Protein AF-0000000077324891 (afdb_homodimer)

Radius of gyration: 35.8 Å; Cα contacts (8 Å, |Δi|>4): 394; chains: 2; bounding box: 92×94×86 Å

Sequence (446 aa):
MALSHGCVKYSEVWDPIAAMRWISHMEDVFKDMKCADEDKVAYGISMLRSEALIWWGTVKDTSGPEITTKMTWSRFKELFKDEFYPISVELELVEQYRTLKQEENERVLEYAIRFEKLWWFFWHYLTCGKRMIYLFVTGLTPEIKDFMSTSDMTTFDNTVEAAKLIEKENNRRLKQKNDGKKKRRRRKCTNCWKRHAGECRYGTNECYSCGKPGHFARECRSDMALSHGCVKYSEVWDPIAAMRWISHMEDVFKDMKCADEDKVAYGISMLRSEALIWWGTVKDTSGPEITTKMTWSRFKELFKDEFYPISVELELVEQYRTLKQEENERVLEYAIRFEKLWWFFWHYLTCGKRMIYLFVTGLTPEIKDFMSTSDMTTFDNTVEAAKLIEKENNRRLKQKNDGKKKRRRRKCTNCWKRHAGECRYGTNECYSCGKPGHFARECRSD

pLDDT: mean 86.85, std 10.6, range [40.41, 97.94]

Secondary structure (DSSP, 8-state):
-TGGGT---B--TT-HHHHHHHHHHHHHHHHHHT--HHHHHHHHHHTB-THHHHHHHHHHHHH-HHHHHT--HHHHHHHHHHHHS-HHHHHHHHHHHHT----TT--HHHHHHHHHHHHHIIIIIS-HHHHHHHHHHHTS-HHHHTT--GGG-SSHHHHHHHHHHHHHHHHHHHHHHHHHHHHHHSPBPTTTSSB-SS---TT--B-TTT--BTS-GGG----/-GGGGTPPPB--TT-HHHHHHHHHHHHHHHHHHT--HHHHHHHHHHTB-THHHHHHHHHHHHH-HHHHHT--HHHHHHHHHHHHS-HHHHHHHHHHHHT----TT--HHHHHHHHHHHHHIIIIIS-HHHHHHHHHHHTS-HHHHTT--GGG-SSHHHHHHHHHHHHHHHHHHHHHHHHHHHHHHSPBPTTTSSB-SSS--TT--B-TTT--BTS-GGG----

Organism: Tagetes erecta (NCBI:txid13708)

Foldseek 3Di:
DLVVLVQAADDCLQDLLSLQVNLVVLVVSCVVVVPDFLCSLVSNLVRYDDPRVVVVVVVCVVVHDVCSNRDTPVRVVVSSCVRRPNVVNVLVLLLCQLPQDDDPPHDPVRSVVVNVSSVCCLPVPDDPQQSVQSNVLSPDDCQQSVPDDPVQRPGNVSVVVSSVVSVVVVVVVVVVVVVVVVQVPAPQDPQPRHRDPDDDCVPPCAAPCPRHHDDHVVPDPPD/DLVVQVQAADDCLQDLLSLQVNLVVLVVSCVVVVPDQLCSLVSNLVRYDDPRVVVVVVVCVVVHDVCSNRDTPVRVVVSSCVRRPNVVNVLVLLLCQLPQDDDPPHDPVRSVVVNVSSCCCLPVPDDPQQSVQSNVLSPDDCQQSVPDDPVQRPGNVSVVVSSVVSVVVVVVVVVVVVVVVVQVPAPQDPQPSHGDPDDDCVPPCAAPCPRHHDDHVVPDPPD

InterPro domains:
  IPR001878 Zinc finger, CCHC-type [PF00098] (206-221)
  IPR001878 Zinc finger, CCHC-type [PS50158] (207-222)
  IPR001878 Zinc finger, CCHC-type [SM00343] (206-222)
  IPR005162 Retrotransposon-derived protein PEG10, N-terminal capsid-like domain [PF03732] (46-141)
  IPR032567 RTL1-related [PTHR15503] (20-222)
  IPR036875 Zinc finger, CCHC-type superfamily [SSF57756] (198-222)

Nearest PDB structures (foldseek):
  6tap-assembly1_C  TM=4.905E-01  e=1.949E-03  Drosophila melanogaster
  7r24-assembly1_A  TM=3.803E-01  e=3.851E-03  Rattus norvegicus
  6tap-assembly1_C  TM=4.909E-01  e=2.992E-03  Drosophila melanogaster
  7r24-assembly1_A  TM=3.802E-01  e=4.295E-03  Rattus norvegicus

Structure (mmCIF, N/CA/C/O backbone):
data_AF-0000000077324891-model_v1
#
loop_
_entity.id
_entity.type
_entity.pdbx_description
1 polymer 'CCHC-type domain-containing protein'
#
loop_
_atom_site.group_PDB
_atom_site.id
_atom_site.type_symbol
_atom_site.label_atom_id
_atom_site.label_alt_id
_atom_site.label_comp_id
_atom_site.label_asym_id
_atom_site.label_entity_id
_atom_site.label_seq_id
_atom_site.pdbx_PDB_ins_code
_atom_site.Cartn_x
_atom_site.Cartn_y
_atom_site.Cartn_z
_atom_site.occupancy
_atom_site.B_iso_or_equiv
_atom_site.auth_seq_id
_atom_site.auth_comp_id
_atom_site.auth_asym_id
_atom_site.auth_atom_id
_atom_site.pdbx_PDB_model_num
ATOM 1 N N . MET A 1 1 ? 32.688 0.311 -26.016 1 40.75 1 MET A N 1
ATOM 2 C CA . MET A 1 1 ? 31.609 1.094 -26.625 1 40.75 1 MET A CA 1
ATOM 3 C C . MET A 1 1 ? 30.359 1.081 -25.734 1 40.75 1 MET A C 1
ATOM 5 O O . MET A 1 1 ? 29.719 2.113 -25.547 1 40.75 1 MET A O 1
ATOM 9 N N . ALA A 1 2 ? 29.922 -0.134 -25.25 1 48.34 2 ALA A N 1
ATOM 10 C CA . ALA A 1 2 ? 28.688 -0.266 -24.484 1 48.34 2 ALA A CA 1
ATOM 11 C C . ALA A 1 2 ? 28.766 0.5 -23.172 1 48.34 2 ALA A C 1
ATOM 13 O O . ALA A 1 2 ? 27.797 1.146 -22.75 1 48.34 2 ALA A O 1
ATOM 14 N N . LEU A 1 3 ? 29.938 0.553 -22.625 1 56.25 3 LEU A N 1
ATOM 15 C CA . LEU A 1 3 ? 30.125 1.169 -21.312 1 56.25 3 LEU A CA 1
ATOM 16 C C . LEU A 1 3 ? 29.953 2.682 -21.391 1 56.25 3 LEU A C 1
ATOM 18 O O . LEU A 1 3 ? 29.594 3.324 -20.406 1 56.25 3 LEU A O 1
ATOM 22 N N . SER A 1 4 ? 30.281 3.072 -22.625 1 55 4 SER A N 1
ATOM 23 C CA . SER A 1 4 ? 30.266 4.523 -22.766 1 55 4 SER A CA 1
ATOM 24 C C . SER A 1 4 ? 28.844 5.074 -22.656 1 55 4 SER A C 1
ATOM 26 O O . SER A 1 4 ? 28.656 6.254 -22.344 1 55 4 SER A O 1
ATOM 28 N N . HIS A 1 5 ? 27.938 4.23 -22.938 1 58.62 5 HIS A N 1
ATOM 29 C CA . HIS A 1 5 ? 26.609 4.812 -23.031 1 58.62 5 HIS A CA 1
ATOM 30 C C . HIS A 1 5 ? 25.828 4.621 -21.719 1 58.62 5 HIS A C 1
ATOM 32 O O . HIS A 1 5 ? 24.609 4.559 -21.734 1 58.62 5 HIS A O 1
ATOM 38 N N . GLY A 1 6 ? 26.656 4.504 -20.594 1 65.38 6 GLY A N 1
ATOM 39 C CA . GLY A 1 6 ? 25.953 4.504 -19.328 1 65.38 6 GLY A CA 1
ATOM 40 C C . GLY A 1 6 ? 25.469 3.127 -18.906 1 65.38 6 GLY A C 1
ATOM 41 O O . GLY A 1 6 ? 24.547 3.006 -18.109 1 65.38 6 GLY A O 1
ATOM 42 N N . CYS A 1 7 ? 26.094 2.176 -19.609 1 69.44 7 CYS A N 1
ATOM 43 C CA . CYS A 1 7 ? 25.656 0.822 -19.281 1 69.44 7 CYS A CA 1
ATOM 44 C C . CYS A 1 7 ? 26.219 0.385 -17.922 1 69.44 7 CYS A C 1
ATOM 46 O O . CYS A 1 7 ? 27.328 0.75 -17.562 1 69.44 7 CYS A O 1
ATOM 48 N N . VAL A 1 8 ? 25.297 -0.21 -17.172 1 81.69 8 VAL A N 1
ATOM 49 C CA . VAL A 1 8 ? 25.656 -0.685 -15.836 1 81.69 8 VAL A CA 1
ATOM 50 C C . VAL A 1 8 ? 25.781 -2.207 -15.844 1 81.69 8 VAL A C 1
ATOM 52 O O . VAL A 1 8 ? 24.938 -2.896 -16.422 1 81.69 8 VAL A O 1
ATOM 55 N N . LYS A 1 9 ? 26.891 -2.627 -15.344 1 89.81 9 LYS A N 1
ATOM 56 C CA . LYS A 1 9 ? 27.078 -4.066 -15.203 1 89.81 9 LYS A CA 1
ATOM 57 C C . LYS A 1 9 ? 26.188 -4.645 -14.117 1 89.81 9 LYS A C 1
ATOM 59 O O . LYS A 1 9 ? 25.844 -3.953 -13.148 1 89.81 9 LYS A O 1
ATOM 64 N N . TYR A 1 10 ? 25.812 -5.898 -14.414 1 91.62 10 TYR A N 1
ATOM 65 C CA . TYR A 1 10 ? 25 -6.578 -13.414 1 91.62 10 TYR A CA 1
ATOM 66 C C . TYR A 1 10 ? 25.844 -7.531 -12.578 1 91.62 10 TYR A C 1
ATOM 68 O O . TYR A 1 10 ? 26.375 -8.523 -13.102 1 91.62 10 TYR A O 1
ATOM 76 N N . SER A 1 11 ? 25.969 -7.156 -11.211 1 84.81 11 SER A N 1
ATOM 77 C CA . SER A 1 11 ? 26.797 -7.98 -10.336 1 84.81 11 SER A CA 1
ATOM 78 C C . SER A 1 11 ? 26.062 -8.305 -9.039 1 84.81 11 SER A C 1
ATOM 80 O O . SER A 1 11 ? 26.453 -9.219 -8.305 1 84.81 11 SER A O 1
ATOM 82 N N . GLU A 1 12 ? 25.031 -7.645 -8.789 1 78.12 12 GLU A N 1
ATOM 83 C CA . GLU A 1 12 ? 24.328 -7.828 -7.523 1 78.12 12 GLU A CA 1
ATOM 84 C C . GLU A 1 12 ? 23.234 -8.883 -7.645 1 78.12 12 GLU A C 1
ATOM 86 O O . GLU A 1 12 ? 22.047 -8.57 -7.527 1 78.12 12 GLU A O 1
ATOM 91 N N . VAL A 1 13 ? 23.625 -10.148 -7.531 1 78.94 13 VAL A N 1
ATOM 92 C CA . VAL A 1 13 ? 22.719 -11.234 -7.852 1 78.94 13 VAL A CA 1
ATOM 93 C C . VAL A 1 13 ? 21.812 -11.523 -6.656 1 78.94 13 VAL A C 1
ATOM 95 O O . VAL A 1 13 ? 20.734 -12.125 -6.809 1 78.94 13 VAL A O 1
ATOM 98 N N . TRP A 1 14 ? 22.156 -10.945 -5.555 1 82.19 14 TRP A N 1
ATOM 99 C CA . TRP A 1 14 ? 21.422 -11.289 -4.344 1 82.19 14 TRP A CA 1
ATOM 100 C C . TRP A 1 14 ? 20.266 -10.312 -4.105 1 82.19 14 TRP A C 1
ATOM 102 O O . TRP A 1 14 ? 19.422 -10.531 -3.236 1 82.19 14 TRP A O 1
ATOM 112 N N . ASP A 1 15 ? 20.203 -9.266 -4.883 1 87.81 15 ASP A N 1
ATOM 113 C CA . ASP A 1 15 ? 19.156 -8.266 -4.73 1 87.81 15 ASP A CA 1
ATOM 114 C C . ASP A 1 15 ? 18.188 -8.312 -5.906 1 87.81 15 ASP A C 1
ATOM 116 O O . ASP A 1 15 ? 18.469 -7.773 -6.98 1 87.81 15 ASP A O 1
ATOM 120 N N . PRO A 1 16 ? 17.078 -8.836 -5.625 1 89.69 16 PRO A N 1
ATOM 121 C CA . PRO A 1 16 ? 16.094 -8.953 -6.707 1 89.69 16 PRO A CA 1
ATOM 122 C C . PRO A 1 16 ? 15.703 -7.602 -7.297 1 89.69 16 PRO A C 1
ATOM 124 O O . PRO A 1 16 ? 15.414 -7.508 -8.492 1 89.69 16 PRO A O 1
ATOM 127 N N . ILE A 1 17 ? 15.641 -6.629 -6.504 1 89.5 17 ILE A N 1
ATOM 128 C CA . ILE A 1 17 ? 15.281 -5.301 -6.992 1 89.5 17 ILE A CA 1
ATOM 129 C C . ILE A 1 17 ? 16.375 -4.789 -7.934 1 89.5 17 ILE A C 1
ATOM 131 O O . ILE A 1 17 ? 16.062 -4.172 -8.961 1 89.5 17 ILE A O 1
ATOM 135 N N . ALA A 1 18 ? 17.578 -5.062 -7.562 1 89.12 18 ALA A N 1
ATOM 136 C CA . ALA A 1 18 ? 18.688 -4.688 -8.43 1 89.12 18 ALA A CA 1
ATOM 137 C C . ALA A 1 18 ? 18.578 -5.375 -9.789 1 89.12 18 ALA A C 1
ATOM 139 O O . ALA A 1 18 ? 18.938 -4.793 -10.812 1 89.12 18 ALA A O 1
ATOM 140 N N . ALA A 1 19 ? 18.172 -6.605 -9.773 1 91.12 19 ALA A N 1
ATOM 141 C CA . ALA A 1 19 ? 17.984 -7.348 -11.016 1 91.12 19 ALA A CA 1
ATOM 142 C C . ALA A 1 19 ? 16.969 -6.645 -11.93 1 91.12 19 ALA A C 1
ATOM 144 O O . ALA A 1 19 ? 17.234 -6.461 -13.117 1 91.12 19 ALA A O 1
ATOM 145 N N . MET A 1 20 ? 15.898 -6.234 -11.398 1 89.62 20 MET A N 1
ATOM 146 C CA . MET A 1 20 ? 14.852 -5.598 -12.188 1 89.62 20 MET A CA 1
ATOM 147 C C . MET A 1 20 ? 15.273 -4.199 -12.625 1 89.62 20 MET A C 1
ATOM 149 O O . MET A 1 20 ? 14.953 -3.766 -13.727 1 89.62 20 MET A O 1
ATOM 153 N N . ARG A 1 21 ? 15.93 -3.514 -11.766 1 89 21 ARG A N 1
ATOM 154 C CA . ARG A 1 21 ? 16.453 -2.203 -12.133 1 89 21 ARG A CA 1
ATOM 155 C C . ARG A 1 21 ? 17.438 -2.311 -13.297 1 89 21 ARG A C 1
ATOM 157 O O . ARG A 1 21 ? 17.453 -1.445 -14.18 1 89 21 ARG A O 1
ATOM 164 N N . TRP A 1 22 ? 18.172 -3.311 -13.266 1 91.69 22 TRP A N 1
ATOM 165 C CA . TRP A 1 22 ? 19.156 -3.531 -14.328 1 91.69 22 TRP A CA 1
ATOM 166 C C . TRP A 1 22 ? 18.453 -3.762 -15.664 1 91.69 22 TRP A C 1
ATOM 168 O O . TRP A 1 22 ? 18.844 -3.186 -16.688 1 91.69 22 TRP A O 1
ATOM 178 N N . ILE A 1 23 ? 17.469 -4.59 -15.688 1 91.75 23 ILE A N 1
ATOM 179 C CA . ILE A 1 23 ? 16.719 -4.859 -16.906 1 91.75 23 ILE A CA 1
ATOM 180 C C . ILE A 1 23 ? 16.109 -3.559 -17.438 1 91.75 23 ILE A C 1
ATOM 182 O O . ILE A 1 23 ? 16.203 -3.273 -18.641 1 91.75 23 ILE A O 1
ATOM 186 N N . SER A 1 24 ? 15.539 -2.818 -16.594 1 89.56 24 SER A N 1
ATOM 187 C CA . SER A 1 24 ? 14.93 -1.552 -16.984 1 89.56 24 SER A CA 1
ATOM 188 C C . SER A 1 24 ? 15.969 -0.594 -17.562 1 89.56 24 SER A C 1
ATOM 190 O O . SER A 1 24 ? 15.711 0.079 -18.562 1 89.56 24 SER A O 1
ATOM 192 N N . HIS A 1 25 ? 17 -0.557 -16.875 1 90.62 25 HIS A N 1
ATOM 193 C CA . HIS A 1 25 ? 18.094 0.305 -17.344 1 90.62 25 HIS A CA 1
ATOM 194 C C . HIS A 1 25 ? 18.594 -0.122 -18.719 1 90.62 25 HIS A C 1
ATOM 196 O O . HIS A 1 25 ? 18.828 0.72 -19.578 1 90.62 25 HIS A O 1
ATOM 202 N N . MET A 1 26 ? 18.781 -1.386 -18.953 1 93.06 26 MET A N 1
ATOM 203 C CA . MET A 1 26 ? 19.203 -1.905 -20.234 1 93.06 26 MET A CA 1
ATOM 204 C C . MET A 1 26 ? 18.234 -1.515 -21.344 1 93.06 26 MET A C 1
ATOM 206 O O . MET A 1 26 ? 18.641 -1.123 -22.438 1 93.06 26 MET A O 1
ATOM 210 N N . GLU A 1 27 ? 17.031 -1.564 -21.031 1 92 27 GLU A N 1
ATOM 211 C CA . GLU A 1 27 ? 16.016 -1.229 -22.016 1 92 27 GLU A CA 1
ATOM 212 C C . GLU A 1 27 ? 16.031 0.259 -22.359 1 92 27 GLU A C 1
ATOM 214 O O . GLU A 1 27 ? 15.836 0.64 -23.516 1 92 27 GLU A O 1
ATOM 219 N N . ASP A 1 28 ? 16.266 1.033 -21.391 1 91.88 28 ASP A N 1
ATOM 220 C CA . ASP A 1 28 ? 16.422 2.463 -21.641 1 91.88 28 ASP A CA 1
ATOM 221 C C . ASP A 1 28 ? 17.641 2.73 -22.531 1 91.88 28 ASP A C 1
ATOM 223 O O . ASP A 1 28 ? 17.562 3.553 -23.453 1 91.88 28 ASP A O 1
ATOM 227 N N . VAL A 1 29 ? 18.672 2.078 -22.219 1 92.19 29 VAL A N 1
ATOM 228 C CA . VAL A 1 29 ? 19.891 2.221 -23 1 92.19 29 VAL A CA 1
ATOM 229 C C . VAL A 1 29 ? 19.656 1.769 -24.438 1 92.19 29 VAL A C 1
ATOM 231 O O . VAL A 1 29 ? 20.109 2.412 -25.375 1 92.19 29 VAL A O 1
ATOM 234 N N . PHE A 1 30 ? 18.922 0.666 -24.625 1 94.31 30 PHE A N 1
ATOM 235 C CA . PHE A 1 30 ? 18.594 0.179 -25.969 1 94.31 30 PHE A CA 1
ATOM 236 C C . PHE A 1 30 ? 17.844 1.237 -26.75 1 94.31 30 PHE A C 1
ATOM 238 O O . PHE A 1 30 ? 18.094 1.427 -27.953 1 94.31 30 PHE A O 1
ATOM 245 N N . LYS A 1 31 ? 16.953 1.81 -26.109 1 92.69 31 LYS A N 1
ATOM 246 C CA . LYS A 1 31 ? 16.141 2.834 -26.75 1 92.69 31 LYS A CA 1
ATOM 247 C C . LYS A 1 31 ? 16.969 4.047 -27.141 1 92.69 31 LYS A C 1
ATOM 249 O O . LYS A 1 31 ? 16.859 4.555 -28.25 1 92.69 31 LYS A O 1
ATOM 254 N N . ASP A 1 32 ? 17.781 4.445 -26.266 1 91.38 32 ASP A N 1
ATOM 255 C CA . ASP A 1 32 ? 18.609 5.625 -26.484 1 91.38 32 ASP A CA 1
ATOM 256 C C . ASP A 1 32 ? 19.594 5.395 -27.625 1 91.38 32 ASP A C 1
ATOM 258 O O . ASP A 1 32 ? 19.875 6.301 -28.422 1 91.38 32 ASP A O 1
ATOM 262 N N . MET A 1 33 ? 20.047 4.223 -27.719 1 90.81 33 MET A N 1
ATOM 263 C CA . MET A 1 33 ? 21.062 3.896 -28.719 1 90.81 33 MET A CA 1
ATOM 264 C C . MET A 1 33 ? 20.438 3.348 -29.984 1 90.81 33 MET A C 1
ATOM 266 O O . MET A 1 33 ? 21.125 3.041 -30.953 1 90.81 33 MET A O 1
ATOM 270 N N . LYS A 1 34 ? 19.078 3.213 -29.953 1 91.94 34 LYS A N 1
ATOM 271 C CA . LYS A 1 34 ? 18.359 2.596 -31.062 1 91.94 34 LYS A CA 1
ATOM 272 C C . LYS A 1 34 ? 18.984 1.247 -31.438 1 91.94 34 LYS A C 1
ATOM 274 O O . LYS A 1 34 ? 19.281 0.994 -32.594 1 91.94 34 LYS A O 1
ATOM 279 N N . CYS A 1 35 ? 19.156 0.475 -30.453 1 92.25 35 CYS A N 1
ATOM 280 C CA . CYS A 1 35 ? 19.766 -0.84 -30.625 1 92.25 35 CYS A CA 1
ATOM 281 C C . CYS A 1 35 ? 18.859 -1.769 -31.422 1 92.25 35 CYS A C 1
ATOM 283 O O . CYS A 1 35 ? 17.656 -1.839 -31.172 1 92.25 35 CYS A O 1
ATOM 285 N N . ALA A 1 36 ? 19.438 -2.445 -32.375 1 93.56 36 ALA A N 1
ATOM 286 C CA . ALA A 1 36 ? 18.688 -3.426 -33.125 1 93.56 36 ALA A CA 1
ATOM 287 C C . ALA A 1 36 ? 18.281 -4.613 -32.281 1 93.56 36 ALA A C 1
ATOM 289 O O . ALA A 1 36 ? 19.047 -5.031 -31.391 1 93.56 36 ALA A O 1
ATOM 290 N N . ASP A 1 37 ? 17.172 -5.23 -32.531 1 92.25 37 ASP A N 1
ATOM 291 C CA . ASP A 1 37 ? 16.625 -6.316 -31.719 1 92.25 37 ASP A CA 1
ATOM 292 C C . ASP A 1 37 ? 17.562 -7.512 -31.672 1 92.25 37 ASP A C 1
ATOM 294 O O . ASP A 1 37 ? 17.688 -8.188 -30.656 1 92.25 37 ASP A O 1
ATOM 298 N N . GLU A 1 38 ? 18.25 -7.672 -32.75 1 90.56 38 GLU A N 1
ATOM 299 C CA . GLU A 1 38 ? 19.125 -8.844 -32.844 1 90.56 38 GLU A CA 1
ATOM 300 C C . GLU A 1 38 ? 20.375 -8.688 -32 1 90.56 38 GLU A C 1
ATOM 302 O O . GLU A 1 38 ? 21.016 -9.68 -31.641 1 90.56 38 GLU A O 1
ATOM 307 N N . ASP A 1 39 ? 20.641 -7.496 -31.578 1 92.88 39 ASP A N 1
ATOM 308 C CA . ASP A 1 39 ? 21.891 -7.234 -30.859 1 92.88 39 ASP A CA 1
ATOM 309 C C . ASP A 1 39 ? 21.656 -7.117 -29.359 1 92.88 39 ASP A C 1
ATOM 311 O O . ASP A 1 39 ? 22.594 -7.168 -28.562 1 92.88 39 ASP A O 1
ATOM 315 N N . LYS A 1 40 ? 20.469 -6.992 -28.906 1 94.56 40 LYS A N 1
ATOM 316 C CA . LYS A 1 40 ? 20.141 -6.66 -27.516 1 94.56 40 LYS A CA 1
ATOM 317 C C . LYS A 1 40 ? 20.641 -7.734 -26.562 1 94.56 40 LYS A C 1
ATOM 319 O O . LYS A 1 40 ? 21.234 -7.422 -25.531 1 94.56 40 LYS A O 1
ATOM 324 N N . VAL A 1 41 ? 20.422 -8.938 -26.906 1 94.56 41 VAL A N 1
ATOM 325 C CA . VAL A 1 41 ? 20.812 -10.031 -26.016 1 94.56 41 VAL A CA 1
ATOM 326 C C . VAL A 1 41 ? 22.328 -10.07 -25.859 1 94.56 41 VAL A C 1
ATOM 328 O O . VAL A 1 41 ? 22.844 -10.227 -24.75 1 94.56 41 VAL A O 1
ATOM 331 N N . ALA A 1 42 ? 22.984 -9.977 -27 1 91.94 42 ALA A N 1
ATOM 332 C CA . ALA A 1 42 ? 24.438 -9.984 -26.969 1 91.94 42 ALA A CA 1
ATOM 333 C C . ALA A 1 42 ? 24.984 -8.859 -26.078 1 91.94 42 ALA A C 1
ATOM 335 O O . ALA A 1 42 ? 25.938 -9.062 -25.328 1 91.94 42 ALA A O 1
ATOM 336 N N . TYR A 1 43 ? 24.375 -7.773 -26.266 1 92.19 43 TYR A N 1
ATOM 337 C CA . TYR A 1 43 ? 24.781 -6.633 -25.438 1 92.19 43 TYR A CA 1
ATOM 338 C C . TYR A 1 43 ? 24.531 -6.914 -23.969 1 92.19 43 TYR A C 1
ATOM 340 O O . TYR A 1 43 ? 25.391 -6.641 -23.125 1 92.19 43 TYR A O 1
ATOM 348 N N . GLY A 1 44 ? 23.391 -7.387 -23.641 1 93.38 44 GLY A N 1
ATOM 349 C CA . GLY A 1 44 ? 23.062 -7.73 -22.266 1 93.38 44 GLY A CA 1
ATOM 350 C C . GLY A 1 44 ? 24.031 -8.711 -21.641 1 93.38 44 GLY A C 1
ATOM 351 O O . GLY A 1 44 ? 24.484 -8.508 -20.516 1 93.38 44 GLY A O 1
ATOM 352 N N . ILE A 1 45 ? 24.328 -9.664 -22.375 1 92.62 45 ILE A N 1
ATOM 353 C CA . ILE A 1 45 ? 25.234 -10.703 -21.891 1 92.62 45 ILE A CA 1
ATOM 354 C C . ILE A 1 45 ? 26.594 -10.109 -21.578 1 92.62 45 ILE A C 1
ATOM 356 O O . ILE A 1 45 ? 27.25 -10.508 -20.609 1 92.62 45 ILE A O 1
ATOM 360 N N . SER A 1 46 ? 26.984 -9.227 -22.359 1 92.75 46 SER A N 1
ATOM 361 C CA . SER A 1 46 ? 28.297 -8.609 -22.188 1 92.75 46 SER A CA 1
ATOM 362 C C . SER A 1 46 ? 28.375 -7.82 -20.891 1 92.75 46 SER A C 1
ATOM 364 O O . SER A 1 46 ? 29.469 -7.504 -20.406 1 92.75 46 SER A O 1
ATOM 366 N N . MET A 1 47 ? 27.203 -7.527 -20.344 1 93.94 47 MET A N 1
ATOM 367 C CA . MET A 1 47 ? 27.172 -6.719 -19.125 1 93.94 47 MET A CA 1
ATOM 368 C C . MET A 1 47 ? 27.062 -7.602 -17.891 1 93.94 47 MET A C 1
ATOM 370 O O . MET A 1 47 ? 27.141 -7.109 -16.766 1 93.94 47 MET A O 1
ATOM 374 N N . LEU A 1 48 ? 26.922 -8.891 -18.031 1 94.19 48 LEU A N 1
ATOM 375 C CA . LEU A 1 48 ? 26.797 -9.805 -16.906 1 94.19 48 LEU A CA 1
ATOM 376 C C . LEU A 1 48 ? 28.141 -10.055 -16.25 1 94.19 48 LEU A C 1
ATOM 378 O O . LEU A 1 48 ? 29.172 -10.133 -16.938 1 94.19 48 LEU A O 1
ATOM 382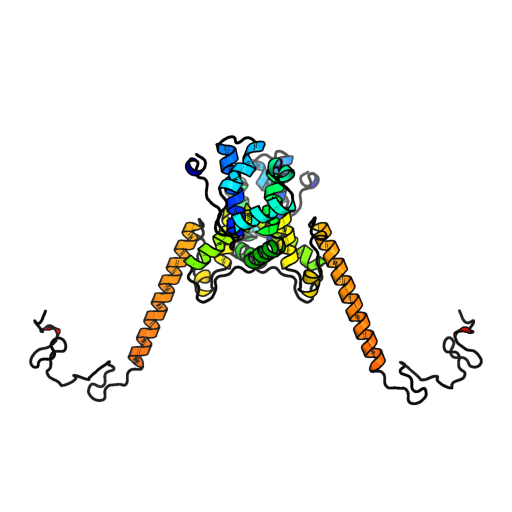 N N . ARG A 1 49 ? 28.047 -10.195 -14.914 1 92.88 49 ARG A N 1
ATOM 383 C CA . ARG A 1 49 ? 29.266 -10.477 -14.164 1 92.88 49 ARG A CA 1
ATOM 384 C C . ARG A 1 49 ? 29.031 -11.578 -13.133 1 92.88 49 ARG A C 1
ATOM 386 O O . ARG A 1 49 ? 27.906 -11.82 -12.727 1 92.88 49 ARG A O 1
ATOM 393 N N . SER A 1 50 ? 30.078 -12.258 -12.828 1 90.94 50 SER A N 1
ATOM 394 C CA . SER A 1 50 ? 30.156 -13.195 -11.711 1 90.94 50 SER A CA 1
ATOM 395 C C . SER A 1 50 ? 29.094 -14.273 -11.82 1 90.94 50 SER A C 1
ATOM 397 O O . SER A 1 50 ? 28.984 -14.953 -12.844 1 90.94 50 SER A O 1
ATOM 399 N N . GLU A 1 51 ? 28.266 -14.367 -10.875 1 91.25 51 GLU A N 1
ATOM 400 C CA . GLU A 1 51 ? 27.25 -15.422 -10.797 1 91.25 51 GLU A CA 1
ATOM 401 C C . GLU A 1 51 ? 26.281 -15.336 -11.969 1 91.25 51 GLU A C 1
ATOM 403 O O . GLU A 1 51 ? 25.797 -16.359 -12.453 1 91.25 51 GLU A O 1
ATOM 408 N N . ALA A 1 52 ? 26.062 -14.188 -12.383 1 94.25 52 ALA A N 1
ATOM 409 C CA . ALA A 1 52 ? 25.156 -14.008 -13.516 1 94.25 52 ALA A CA 1
ATOM 410 C C . ALA A 1 52 ? 25.75 -14.586 -14.797 1 94.25 52 ALA A C 1
ATOM 412 O O . ALA A 1 52 ? 25.031 -15.164 -15.617 1 94.25 52 ALA A O 1
ATOM 413 N N . LEU A 1 53 ? 27.062 -14.406 -14.922 1 92.81 53 LEU A N 1
ATOM 414 C CA . LEU A 1 53 ? 27.734 -14.977 -16.078 1 92.81 53 LEU A CA 1
ATOM 415 C C . LEU A 1 53 ? 27.734 -16.5 -16.016 1 92.81 53 LEU A C 1
ATOM 417 O O . LEU A 1 53 ? 27.594 -17.172 -17.047 1 92.81 53 LEU A O 1
ATOM 421 N N . ILE A 1 54 ? 27.922 -17.016 -14.883 1 93.75 54 ILE A N 1
ATOM 422 C CA . ILE A 1 54 ? 27.875 -18.453 -14.68 1 93.75 54 ILE A CA 1
ATOM 423 C C . ILE A 1 54 ? 26.5 -18.984 -15.055 1 93.75 54 ILE A C 1
ATOM 425 O O . ILE A 1 54 ? 26.375 -20 -15.742 1 93.75 54 ILE A O 1
ATOM 429 N N . TRP A 1 55 ? 25.5 -18.328 -14.594 1 94.38 55 TRP A N 1
ATOM 430 C CA . TRP A 1 55 ? 24.125 -18.703 -14.938 1 94.38 55 TRP A CA 1
ATOM 431 C C . TRP A 1 55 ? 23.938 -18.734 -16.453 1 94.38 55 TRP A C 1
ATOM 433 O O . TRP A 1 55 ? 23.344 -19.688 -16.984 1 94.38 55 TRP A O 1
ATOM 443 N N . TRP A 1 56 ? 24.422 -17.75 -17.109 1 93.69 56 TRP A N 1
ATOM 444 C CA . TRP A 1 56 ? 24.25 -17.703 -18.547 1 93.69 56 TRP A CA 1
ATOM 445 C C . TRP A 1 56 ? 24.969 -18.875 -19.219 1 93.69 56 TRP A C 1
ATOM 447 O O . TRP A 1 56 ? 24.469 -19.422 -20.203 1 93.69 56 TRP A O 1
ATOM 457 N N . GLY A 1 57 ? 26.141 -19.188 -18.719 1 93.12 57 GLY A N 1
ATOM 458 C CA . GLY A 1 57 ? 26.844 -20.359 -19.219 1 93.12 57 GLY A CA 1
ATOM 459 C C . GLY A 1 57 ? 26 -21.625 -19.141 1 93.12 57 GLY A C 1
ATOM 460 O O . GLY A 1 57 ? 26 -22.438 -20.062 1 93.12 57 GLY A O 1
ATOM 461 N N . THR A 1 58 ? 25.359 -21.719 -18.094 1 93.56 58 THR A N 1
ATOM 462 C CA . THR A 1 58 ? 24.484 -22.875 -17.891 1 93.56 58 THR A CA 1
ATOM 463 C C . THR A 1 58 ? 23.344 -22.875 -18.906 1 93.56 58 THR A C 1
ATOM 465 O O . THR A 1 58 ? 22.969 -23.922 -19.438 1 93.56 58 THR A O 1
ATOM 468 N N . VAL A 1 59 ? 22.766 -21.734 -19.172 1 93.62 59 VAL A N 1
ATOM 469 C CA . VAL A 1 59 ? 21.688 -21.594 -20.141 1 93.62 59 VAL A CA 1
ATOM 470 C C . VAL A 1 59 ? 22.188 -21.984 -21.531 1 93.62 59 VAL A C 1
ATOM 472 O O . VAL A 1 59 ? 21.5 -22.703 -22.266 1 93.62 59 VAL A O 1
ATOM 475 N N . LYS A 1 60 ? 23.312 -21.531 -21.875 1 91.44 60 LYS A N 1
ATOM 476 C CA . LYS A 1 60 ? 23.922 -21.844 -23.172 1 91.44 60 LYS A CA 1
ATOM 477 C C . LYS A 1 60 ? 24.141 -23.344 -23.328 1 91.44 60 LYS A C 1
ATOM 479 O O . LYS A 1 60 ? 23.875 -23.891 -24.406 1 91.44 60 LYS A O 1
ATOM 484 N N . ASP A 1 61 ? 24.562 -23.906 -22.312 1 92.12 61 ASP A N 1
ATOM 485 C CA . ASP A 1 61 ? 24.875 -25.328 -22.344 1 92.12 61 ASP A CA 1
ATOM 486 C C . ASP A 1 61 ? 23.609 -26.156 -22.469 1 92.12 61 ASP A C 1
ATOM 488 O O . ASP A 1 61 ? 23.594 -27.188 -23.156 1 92.12 61 ASP A O 1
ATOM 492 N N . THR A 1 62 ? 22.594 -25.734 -21.812 1 91.5 62 THR A N 1
ATOM 493 C CA . THR A 1 62 ? 21.359 -26.5 -21.766 1 91.5 62 THR A CA 1
ATOM 494 C C . THR A 1 62 ? 20.531 -26.281 -23.016 1 91.5 62 THR A C 1
ATOM 496 O O . THR A 1 62 ? 19.906 -27.219 -23.531 1 91.5 62 THR A O 1
ATOM 499 N N . SER A 1 63 ? 20.469 -25.062 -23.531 1 88.12 63 SER A N 1
ATOM 500 C CA . SER A 1 63 ? 19.609 -24.719 -24.672 1 88.12 63 SER A CA 1
ATOM 501 C C . SER A 1 63 ? 20.359 -24.922 -25.984 1 88.12 63 SER A C 1
ATOM 503 O O . SER A 1 63 ? 19.734 -25.156 -27.031 1 88.12 63 SER A O 1
ATOM 505 N N . GLY A 1 64 ? 21.688 -24.844 -25.984 1 85.69 64 GLY A N 1
ATOM 506 C CA . GLY A 1 64 ? 22.484 -24.953 -27.203 1 85.69 64 GLY A CA 1
ATOM 507 C C . GLY A 1 64 ? 22.797 -23.625 -27.844 1 85.69 64 GLY A C 1
ATOM 508 O O . GLY A 1 64 ? 22.031 -22.656 -27.688 1 85.69 64 GLY A O 1
ATOM 509 N N . PRO A 1 65 ? 23.844 -23.578 -28.531 1 80.19 65 PRO A N 1
ATOM 510 C CA . PRO A 1 65 ? 24.344 -22.328 -29.109 1 80.19 65 PRO A CA 1
ATOM 511 C C . PRO A 1 65 ? 23.406 -21.75 -30.172 1 80.19 65 PRO A C 1
ATOM 513 O O . PRO A 1 65 ? 23.25 -20.531 -30.281 1 80.19 65 PRO A O 1
ATOM 516 N N . GLU A 1 66 ? 22.734 -22.531 -30.875 1 82.69 66 GLU A N 1
ATOM 517 C CA . GLU A 1 66 ? 21.859 -22.062 -31.938 1 82.69 66 GLU A CA 1
ATOM 518 C C . GLU A 1 66 ? 20.656 -21.312 -31.375 1 82.69 66 GLU A C 1
ATOM 520 O O . GLU A 1 66 ? 20.266 -20.266 -31.906 1 82.69 66 GLU A O 1
ATOM 525 N N . ILE A 1 67 ? 20.109 -21.797 -30.328 1 81.62 67 ILE A N 1
ATOM 526 C CA . ILE A 1 67 ? 18.922 -21.219 -29.719 1 81.62 67 ILE A CA 1
ATOM 527 C C . ILE A 1 67 ? 19.281 -19.922 -29.016 1 81.62 67 ILE A C 1
ATOM 529 O O . ILE A 1 67 ? 18.547 -18.938 -29.078 1 81.62 67 ILE A O 1
ATOM 533 N N . THR A 1 68 ? 20.453 -19.953 -28.453 1 84.88 68 THR A N 1
ATOM 534 C CA . THR A 1 68 ? 20.859 -18.781 -27.688 1 84.88 68 THR A CA 1
ATOM 535 C C . THR A 1 68 ? 21.25 -17.641 -28.609 1 84.88 68 THR A C 1
ATOM 537 O O . THR A 1 68 ? 21.078 -16.469 -28.266 1 84.88 68 THR A O 1
ATOM 540 N N . THR A 1 69 ? 21.734 -17.984 -29.797 1 84.06 69 THR A N 1
ATOM 541 C CA . THR A 1 69 ? 22.141 -16.953 -30.734 1 84.06 69 THR A CA 1
ATOM 542 C C . THR A 1 69 ? 20.938 -16.25 -31.328 1 84.06 69 THR A C 1
ATOM 544 O O . THR A 1 69 ? 21.016 -15.07 -31.688 1 84.06 69 THR A O 1
ATOM 547 N N . LYS A 1 70 ? 19.844 -16.922 -31.391 1 90 70 LYS A N 1
ATOM 548 C CA . LYS A 1 70 ? 18.656 -16.359 -32 1 90 70 LYS A CA 1
ATOM 549 C C . LYS A 1 70 ? 17.656 -15.906 -30.938 1 90 70 LYS A C 1
ATOM 551 O O . LYS A 1 70 ? 16.516 -15.539 -31.25 1 90 70 LYS A O 1
ATOM 556 N N . MET A 1 71 ? 18.109 -15.93 -29.766 1 93.81 71 MET A N 1
ATOM 557 C CA . MET A 1 71 ? 17.219 -15.609 -28.656 1 93.81 71 MET A CA 1
ATOM 558 C C . MET A 1 71 ? 16.812 -14.141 -28.688 1 93.81 71 MET A C 1
ATOM 560 O O . MET A 1 71 ? 17.641 -13.266 -28.938 1 93.81 71 MET A O 1
ATOM 564 N N . THR A 1 72 ? 15.57 -13.922 -28.516 1 95.12 72 THR A N 1
ATOM 565 C CA . THR A 1 72 ? 15.078 -12.547 -28.422 1 95.12 72 THR A CA 1
ATOM 566 C C . THR A 1 72 ? 15.305 -11.977 -27.031 1 95.12 72 THR A C 1
ATOM 568 O O . THR A 1 72 ? 15.5 -12.727 -26.078 1 95.12 72 THR A O 1
ATOM 571 N N . TRP A 1 73 ? 15.219 -10.695 -26.938 1 95.81 73 TRP A N 1
ATOM 572 C CA . TRP A 1 73 ? 15.367 -10.039 -25.641 1 95.81 73 TRP A CA 1
ATOM 573 C C . TRP A 1 73 ? 14.234 -10.438 -24.703 1 95.81 73 TRP A C 1
ATOM 575 O O . TRP A 1 73 ? 14.445 -10.617 -23.5 1 95.81 73 TRP A O 1
ATOM 585 N N . SER A 1 74 ? 13.062 -10.562 -25.281 1 95.31 74 SER A N 1
ATOM 586 C CA . SER A 1 74 ? 11.906 -10.961 -24.484 1 95.31 74 SER A CA 1
ATOM 587 C C . SER A 1 74 ? 12.133 -12.32 -23.828 1 95.31 74 SER A C 1
ATOM 589 O O . SER A 1 74 ? 11.836 -12.508 -22.641 1 95.31 74 SER A O 1
ATOM 591 N N . ARG A 1 75 ? 12.695 -13.18 -24.578 1 94.62 75 ARG A N 1
ATOM 592 C CA . ARG A 1 75 ? 12.969 -14.516 -24.062 1 94.62 75 ARG A CA 1
ATOM 593 C C . ARG A 1 75 ? 14.094 -14.477 -23.031 1 94.62 75 ARG A C 1
ATOM 595 O O . ARG A 1 75 ? 14.031 -15.156 -22 1 94.62 75 ARG A O 1
ATOM 602 N N . PHE A 1 76 ? 15.125 -13.789 -23.281 1 96.06 76 PHE A N 1
ATOM 603 C CA . PHE A 1 76 ? 16.219 -13.609 -22.328 1 96.06 76 PHE A CA 1
ATOM 604 C C . PHE A 1 76 ? 15.688 -13.078 -21 1 96.06 76 PHE A C 1
ATOM 606 O O . PHE A 1 76 ? 16.047 -13.586 -19.938 1 96.06 76 PHE A O 1
ATOM 613 N N . LYS A 1 77 ? 14.859 -12.055 -21.094 1 94.5 77 LYS A N 1
ATOM 614 C CA . LYS A 1 77 ? 14.289 -11.43 -19.906 1 94.5 77 LYS A CA 1
ATOM 615 C C . LYS A 1 77 ? 13.5 -12.438 -19.078 1 94.5 77 LYS A C 1
ATOM 617 O O . LYS A 1 77 ? 13.57 -12.43 -17.844 1 94.5 77 LYS A O 1
ATOM 622 N N . GLU A 1 78 ? 12.797 -13.227 -19.734 1 93.69 78 GLU A N 1
ATOM 623 C CA . GLU A 1 78 ? 12.016 -14.25 -19.047 1 93.69 78 GLU A CA 1
ATOM 624 C C . GLU A 1 78 ? 12.914 -15.211 -18.281 1 93.69 78 GLU A C 1
ATOM 626 O O . GLU A 1 78 ? 12.641 -15.516 -17.125 1 93.69 78 GLU A O 1
ATOM 631 N N . LEU A 1 79 ? 13.945 -15.719 -18.922 1 94.06 79 LEU A N 1
ATOM 632 C CA . LEU A 1 79 ? 14.883 -16.625 -18.281 1 94.06 79 LEU A CA 1
ATOM 633 C C . LEU A 1 79 ? 15.594 -15.953 -17.125 1 94.06 79 LEU A C 1
ATOM 635 O O . LEU A 1 79 ? 15.781 -16.562 -16.062 1 94.06 79 LEU A O 1
ATOM 639 N N . PHE A 1 80 ? 15.984 -14.727 -17.391 1 94.94 80 PHE A N 1
ATOM 640 C CA . PHE A 1 80 ? 16.672 -13.93 -16.375 1 94.94 80 PHE A CA 1
ATOM 641 C C . PHE A 1 80 ? 15.797 -13.742 -15.141 1 94.94 80 PHE A C 1
ATOM 643 O O . PHE A 1 80 ? 16.25 -13.93 -14.016 1 94.94 80 PHE A O 1
ATOM 650 N N . LYS A 1 81 ? 14.562 -13.445 -15.344 1 92.25 81 LYS A N 1
ATOM 651 C CA . LYS A 1 81 ? 13.609 -13.234 -14.258 1 92.25 81 LYS A CA 1
ATOM 652 C C . LYS A 1 81 ? 13.375 -14.523 -13.484 1 92.25 81 LYS A C 1
ATOM 654 O O . LYS A 1 81 ? 13.281 -14.508 -12.25 1 92.25 81 LYS A O 1
ATOM 659 N N . ASP A 1 82 ? 13.281 -15.555 -14.203 1 92.25 82 ASP A N 1
ATOM 660 C CA . ASP A 1 82 ? 13.062 -16.844 -13.562 1 92.25 82 ASP A CA 1
ATOM 661 C C . ASP A 1 82 ? 14.195 -17.188 -12.594 1 92.25 82 ASP A C 1
ATOM 663 O O . ASP A 1 82 ? 13.977 -17.812 -11.562 1 92.25 82 ASP A O 1
ATOM 667 N N . GLU A 1 83 ? 15.328 -16.781 -12.945 1 93.62 83 GLU A N 1
ATOM 668 C CA . GLU A 1 83 ? 16.5 -17.109 -12.133 1 93.62 83 GLU A CA 1
ATOM 669 C C . GLU A 1 83 ? 16.672 -16.109 -11 1 93.62 83 GLU A C 1
ATOM 671 O O . GLU A 1 83 ? 16.906 -16.5 -9.852 1 93.62 83 GLU A O 1
ATOM 676 N N . PHE A 1 84 ? 16.562 -14.852 -11.242 1 93.88 84 PHE A N 1
ATOM 677 C CA . PHE A 1 84 ? 17.016 -13.844 -10.289 1 93.88 84 PHE A CA 1
ATOM 678 C C . PHE A 1 84 ? 15.828 -13.109 -9.672 1 93.88 84 PHE A C 1
ATOM 680 O O . PHE A 1 84 ? 15.992 -12.375 -8.695 1 93.88 84 PHE A O 1
ATOM 687 N N . TYR A 1 85 ? 14.617 -13.344 -10.18 1 91.75 85 TYR A N 1
ATOM 688 C CA . TYR A 1 85 ? 13.398 -12.695 -9.711 1 91.75 85 TYR A CA 1
ATOM 689 C C . TYR A 1 85 ? 12.188 -13.609 -9.891 1 91.75 85 TYR A C 1
ATOM 691 O O . TYR A 1 85 ? 11.195 -13.227 -10.516 1 91.75 85 TYR A O 1
ATOM 699 N N . PRO A 1 86 ? 12.234 -14.68 -9.227 1 90.81 86 PRO A N 1
ATOM 700 C CA . PRO A 1 86 ? 11.086 -15.586 -9.344 1 90.81 86 PRO A CA 1
ATOM 701 C C . PRO A 1 86 ? 9.844 -15.047 -8.641 1 90.81 86 PRO A C 1
ATOM 703 O O . PRO A 1 86 ? 9.938 -14.102 -7.852 1 90.81 86 PRO A O 1
ATOM 706 N N . ILE A 1 87 ? 8.75 -15.617 -8.828 1 85.88 87 ILE A N 1
ATOM 707 C CA . ILE A 1 87 ? 7.453 -15.156 -8.328 1 85.88 87 ILE A CA 1
ATOM 708 C C . ILE A 1 87 ? 7.438 -15.203 -6.805 1 85.88 87 ILE A C 1
ATOM 710 O O . ILE A 1 87 ? 6.828 -14.344 -6.16 1 85.88 87 ILE A O 1
ATOM 714 N N . SER A 1 88 ? 8.055 -16.219 -6.262 1 88.12 88 SER A N 1
ATOM 715 C CA . SER A 1 88 ? 8.109 -16.328 -4.809 1 88.12 88 SER A CA 1
ATOM 716 C C . SER A 1 88 ? 8.766 -15.109 -4.184 1 88.12 88 SER A C 1
ATOM 718 O O . SE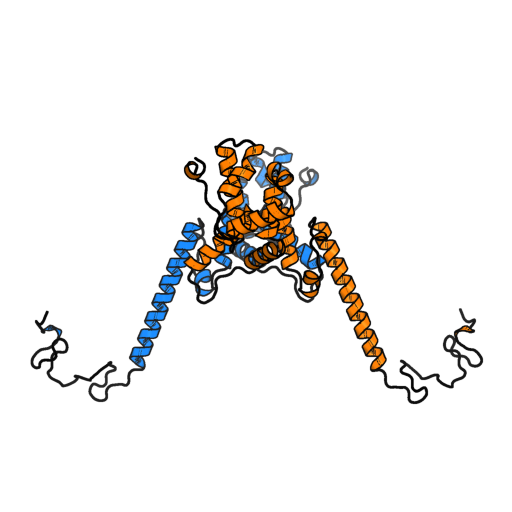R A 1 88 ? 8.32 -14.609 -3.15 1 88.12 88 SER A O 1
ATOM 720 N N . VAL A 1 89 ? 9.797 -14.664 -4.844 1 91.12 89 VAL A N 1
ATOM 721 C CA . VAL A 1 89 ? 10.516 -13.492 -4.371 1 91.12 89 VAL A CA 1
ATOM 722 C C . VAL A 1 89 ? 9.656 -12.242 -4.555 1 91.12 89 VAL A C 1
ATOM 724 O O . VAL A 1 89 ? 9.648 -11.352 -3.703 1 91.12 89 VAL A O 1
ATOM 727 N N . GLU A 1 90 ? 9 -12.211 -5.637 1 90.81 90 GLU A N 1
ATOM 728 C CA . GLU A 1 90 ? 8.086 -11.102 -5.898 1 90.81 90 GLU A CA 1
ATOM 729 C C . GLU A 1 90 ? 7.039 -10.977 -4.797 1 90.81 90 GLU A C 1
ATOM 731 O O . GLU A 1 90 ? 6.797 -9.883 -4.285 1 90.81 90 GLU A O 1
ATOM 736 N N . LEU A 1 91 ? 6.434 -12.008 -4.426 1 89.12 91 LEU A N 1
ATOM 737 C CA . LEU A 1 91 ? 5.406 -12.016 -3.393 1 89.12 91 LEU A CA 1
ATOM 738 C C . LEU A 1 91 ? 5.996 -11.641 -2.037 1 89.12 91 LEU A C 1
ATOM 740 O O . LEU A 1 91 ? 5.332 -10.977 -1.232 1 89.12 91 LEU A O 1
ATOM 744 N N . GLU A 1 92 ? 7.188 -12.102 -1.864 1 91.75 92 GLU A N 1
ATOM 745 C CA . GLU A 1 92 ? 7.863 -11.734 -0.624 1 91.75 92 GLU A CA 1
ATOM 746 C C . GLU A 1 92 ? 8.102 -10.227 -0.551 1 91.75 92 GLU A C 1
ATOM 748 O O . GLU A 1 92 ? 7.965 -9.617 0.513 1 91.75 92 GLU A O 1
ATOM 753 N N . LEU A 1 93 ? 8.5 -9.648 -1.609 1 93.56 93 LEU A N 1
ATOM 754 C CA . LEU A 1 93 ? 8.719 -8.203 -1.67 1 93.56 93 LEU A CA 1
ATOM 755 C C . LEU A 1 93 ? 7.414 -7.453 -1.421 1 93.56 93 LEU A C 1
ATOM 757 O O . LEU A 1 93 ? 7.406 -6.418 -0.752 1 93.56 93 LEU A O 1
ATOM 761 N N . VAL A 1 94 ? 6.32 -7.922 -1.954 1 92.62 94 VAL A N 1
ATOM 762 C CA . VAL A 1 94 ? 5.012 -7.316 -1.73 1 92.62 94 VAL A CA 1
ATOM 763 C C . VAL A 1 94 ? 4.66 -7.375 -0.246 1 92.62 94 VAL A C 1
ATOM 765 O O . VAL A 1 94 ? 4.145 -6.406 0.315 1 92.62 94 VAL A O 1
ATOM 768 N N . GLU A 1 95 ? 4.961 -8.477 0.352 1 91.44 95 GLU A N 1
ATOM 769 C CA . GLU A 1 95 ? 4.719 -8.617 1.785 1 91.44 95 GLU A CA 1
ATOM 770 C C . GLU A 1 95 ? 5.555 -7.617 2.584 1 91.44 95 GLU A C 1
ATOM 772 O O . GLU A 1 95 ? 5.074 -7.039 3.561 1 91.44 95 GLU A O 1
ATOM 777 N N . GLN A 1 96 ? 6.766 -7.504 2.207 1 92.75 96 GLN A N 1
ATOM 778 C CA . GLN A 1 96 ? 7.637 -6.52 2.848 1 92.75 96 GLN A CA 1
ATOM 779 C C . GLN A 1 96 ? 7.074 -5.109 2.697 1 92.75 96 GLN A C 1
ATOM 781 O O . GLN A 1 96 ? 7.113 -4.316 3.641 1 92.75 96 GLN A O 1
ATOM 786 N N . TYR A 1 97 ? 6.594 -4.867 1.567 1 92.88 97 TYR A N 1
ATOM 787 C CA . TYR A 1 97 ? 5.996 -3.562 1.306 1 92.88 97 TYR A CA 1
ATOM 788 C C . TYR A 1 97 ? 4.766 -3.342 2.178 1 92.88 97 TYR A C 1
ATOM 790 O O . TYR A 1 97 ? 4.598 -2.273 2.771 1 92.88 97 TYR A O 1
ATOM 798 N N . ARG A 1 98 ? 3.932 -4.254 2.211 1 89.06 98 ARG A N 1
ATOM 799 C CA . ARG A 1 98 ? 2.68 -4.195 2.957 1 89.06 98 ARG A CA 1
ATOM 800 C C . ARG A 1 98 ? 2.938 -3.957 4.441 1 89.06 98 ARG A C 1
ATOM 802 O O . ARG A 1 98 ? 2.184 -3.24 5.102 1 89.06 98 ARG A O 1
ATOM 809 N N . THR A 1 99 ? 3.955 -4.531 4.938 1 90.62 99 THR A N 1
ATOM 810 C CA . THR A 1 99 ? 4.211 -4.484 6.375 1 90.62 99 THR A CA 1
ATOM 811 C C . THR A 1 99 ? 5.277 -3.441 6.699 1 90.62 99 THR A C 1
ATOM 813 O O . THR A 1 99 ? 5.797 -3.406 7.816 1 90.62 99 THR A O 1
ATOM 816 N N . LEU A 1 100 ? 5.641 -2.691 5.801 1 94.12 100 LEU A N 1
ATOM 817 C CA . LEU A 1 100 ? 6.762 -1.764 5.93 1 94.12 100 LEU A CA 1
ATOM 818 C C . LEU A 1 100 ? 6.477 -0.714 6.996 1 94.12 100 LEU A C 1
ATOM 820 O O . LEU A 1 100 ? 5.504 0.033 6.898 1 94.12 100 LEU A O 1
ATOM 824 N N . LYS A 1 101 ? 7.289 -0.661 7.98 1 95.88 101 LYS A N 1
ATOM 825 C CA . LYS A 1 101 ? 7.27 0.33 9.055 1 95.88 101 LYS A CA 1
ATOM 826 C C . LYS A 1 101 ? 8.656 0.523 9.648 1 95.88 101 LYS A C 1
ATOM 828 O O . LYS A 1 101 ? 9.523 -0.348 9.523 1 95.88 101 LYS A O 1
ATOM 833 N N . GLN A 1 102 ? 8.812 1.592 10.234 1 97.12 102 GLN A N 1
ATOM 834 C CA . GLN A 1 102 ? 10.07 1.861 10.914 1 97.12 102 GLN A CA 1
ATOM 835 C C . GLN A 1 102 ? 10.25 0.945 12.125 1 97.12 102 GLN A C 1
ATOM 837 O O . GLN A 1 102 ? 9.344 0.806 12.945 1 97.12 102 GLN A O 1
ATOM 842 N N . GLU A 1 103 ? 11.352 0.359 12.125 1 95.19 103 GLU A N 1
ATOM 843 C CA . GLU A 1 103 ? 11.656 -0.478 13.281 1 95.19 103 GLU A CA 1
ATOM 844 C C . GLU A 1 103 ? 12.078 0.368 14.484 1 95.19 103 GLU A C 1
ATOM 846 O O . GLU A 1 103 ? 12.508 1.513 14.32 1 95.19 103 GLU A O 1
ATOM 851 N N . GLU A 1 104 ? 11.938 -0.06 15.727 1 91.12 104 GLU A N 1
ATOM 852 C CA . GLU A 1 104 ? 12.18 0.67 16.969 1 91.12 104 GLU A CA 1
ATOM 853 C C . GLU A 1 104 ? 13.594 1.245 17 1 91.12 104 GLU A C 1
ATOM 855 O O . GLU A 1 104 ? 13.789 2.398 17.391 1 91.12 104 GLU A O 1
ATOM 860 N N . ASN A 1 105 ? 14.625 0.598 16.547 1 91.31 105 ASN A N 1
ATOM 861 C CA . ASN A 1 105 ? 16.016 1.065 16.609 1 91.31 105 ASN A CA 1
ATOM 862 C C . ASN A 1 105 ? 16.531 1.465 15.227 1 91.31 105 ASN A C 1
ATOM 864 O O . ASN A 1 105 ? 17.734 1.632 15.031 1 91.31 105 ASN A O 1
ATOM 868 N N . GLU A 1 106 ? 15.648 1.701 14.438 1 96.62 106 GLU A N 1
ATOM 869 C CA . GLU A 1 106 ? 16.031 2.115 13.094 1 96.62 106 GLU A CA 1
ATOM 870 C C . GLU A 1 106 ? 15.969 3.633 12.945 1 96.62 106 GLU A C 1
ATOM 872 O O . GLU A 1 106 ? 14.977 4.258 13.312 1 96.62 106 GLU A O 1
ATOM 877 N N . ARG A 1 107 ? 17.047 4.25 12.445 1 97 107 ARG A N 1
ATOM 878 C CA . ARG A 1 107 ? 17.047 5.688 12.195 1 97 107 ARG A CA 1
ATOM 879 C C . ARG A 1 107 ? 16.078 6.043 11.07 1 97 107 ARG A C 1
ATOM 881 O O . ARG A 1 107 ? 15.828 5.23 10.18 1 97 107 ARG A O 1
ATOM 888 N N . VAL A 1 108 ? 15.609 7.234 11 1 97.88 108 VAL A N 1
ATOM 889 C CA . VAL A 1 108 ? 14.656 7.715 10 1 97.88 108 VAL A CA 1
ATOM 890 C C . VAL A 1 108 ? 15.266 7.586 8.609 1 97.88 108 VAL A C 1
ATOM 892 O O . VAL A 1 108 ? 14.594 7.168 7.664 1 97.88 108 VAL A O 1
ATOM 895 N N . LEU A 1 109 ? 16.5 7.98 8.5 1 97.06 109 LEU A N 1
ATOM 896 C CA . LEU A 1 109 ? 17.156 7.926 7.199 1 97.06 109 LEU A CA 1
ATOM 897 C C . LEU A 1 109 ? 17.203 6.496 6.672 1 97.06 109 LEU A C 1
ATOM 899 O O . LEU A 1 109 ? 16.969 6.266 5.48 1 97.06 109 LEU A O 1
ATOM 903 N N . GLU A 1 110 ? 17.5 5.559 7.531 1 97.19 110 GLU A N 1
ATOM 904 C CA . GLU A 1 110 ? 17.531 4.156 7.141 1 97.19 110 GLU A CA 1
ATOM 905 C C . GLU A 1 110 ? 16.156 3.664 6.703 1 97.19 110 GLU A C 1
ATOM 907 O O . GLU A 1 110 ? 16.031 2.955 5.703 1 97.19 110 GLU A O 1
ATOM 912 N N . TYR A 1 111 ? 15.219 4.008 7.484 1 97.81 111 TYR A N 1
ATOM 913 C CA . TYR A 1 111 ? 13.844 3.67 7.137 1 97.81 111 TYR A CA 1
ATOM 914 C C . TYR A 1 111 ? 13.453 4.285 5.797 1 97.81 111 TYR A C 1
ATOM 916 O O . TYR A 1 111 ? 12.828 3.623 4.965 1 97.81 111 TYR A O 1
ATOM 924 N N . ALA A 1 112 ? 13.828 5.52 5.555 1 97.25 112 ALA A N 1
ATOM 925 C CA . ALA A 1 112 ? 13.492 6.215 4.312 1 97.25 112 ALA A CA 1
ATOM 926 C C . ALA A 1 112 ? 14.102 5.5 3.109 1 97.25 112 ALA A C 1
ATOM 928 O O . ALA A 1 112 ? 13.453 5.371 2.066 1 97.25 112 ALA A O 1
ATOM 929 N N . ILE A 1 113 ? 15.258 5.051 3.254 1 95.38 113 ILE A N 1
ATOM 930 C CA . ILE A 1 113 ? 15.953 4.352 2.178 1 95.38 113 ILE A CA 1
ATOM 931 C C . ILE A 1 113 ? 15.227 3.045 1.858 1 95.38 113 ILE A C 1
ATOM 933 O O . ILE A 1 113 ? 14.961 2.742 0.692 1 95.38 113 ILE A O 1
ATOM 937 N N . ARG A 1 114 ? 14.922 2.275 2.871 1 94.94 114 ARG A N 1
ATOM 938 C CA . ARG A 1 114 ? 14.18 1.029 2.684 1 94.94 114 ARG A CA 1
ATOM 939 C C . ARG A 1 114 ? 12.82 1.288 2.053 1 94.94 114 ARG A C 1
ATOM 941 O O . ARG A 1 114 ? 12.398 0.557 1.155 1 94.94 114 ARG A O 1
ATOM 948 N N . PHE A 1 115 ? 12.211 2.316 2.521 1 96.69 115 PHE A N 1
ATOM 949 C CA . PHE A 1 115 ? 10.898 2.705 2.023 1 96.69 115 PHE A CA 1
ATOM 950 C C . PHE A 1 115 ? 10.961 3.033 0.536 1 96.69 115 PHE A C 1
ATOM 952 O O . PHE A 1 115 ? 10.148 2.537 -0.249 1 96.69 115 PHE A O 1
ATOM 959 N N . GLU A 1 116 ? 11.875 3.826 0.146 1 94.19 116 GLU A N 1
ATOM 960 C CA . GLU A 1 116 ? 12 4.254 -1.244 1 94.19 116 GLU A CA 1
ATOM 961 C C . GLU A 1 116 ? 12.273 3.068 -2.164 1 94.19 116 GLU A C 1
ATOM 963 O O . GLU A 1 116 ? 11.766 3.02 -3.287 1 94.19 116 GLU A O 1
ATOM 968 N N . LYS A 1 117 ? 13.078 2.221 -1.71 1 92 117 LYS A N 1
ATOM 969 C CA . LYS A 1 117 ? 13.398 1.028 -2.49 1 92 117 LYS A CA 1
ATOM 970 C C . LYS A 1 117 ? 12.148 0.203 -2.768 1 92 117 LYS A C 1
ATOM 972 O O . LYS A 1 117 ? 11.883 -0.172 -3.912 1 92 117 LYS A O 1
ATOM 977 N N . LEU A 1 118 ? 11.352 -0.032 -1.762 1 93.44 118 LEU A N 1
ATOM 978 C CA . LEU A 1 118 ? 10.156 -0.856 -1.899 1 93.44 118 LEU A CA 1
ATOM 979 C C . LEU A 1 118 ? 9.062 -0.104 -2.646 1 93.44 118 LEU A C 1
ATOM 981 O O . LEU A 1 118 ? 8.281 -0.708 -3.385 1 93.44 118 LEU A O 1
ATOM 985 N N . TRP A 1 119 ? 9.055 1.188 -2.436 1 92.25 119 TRP A N 1
ATOM 986 C CA . TRP A 1 119 ? 8.133 2.033 -3.189 1 92.25 119 TRP A CA 1
ATOM 9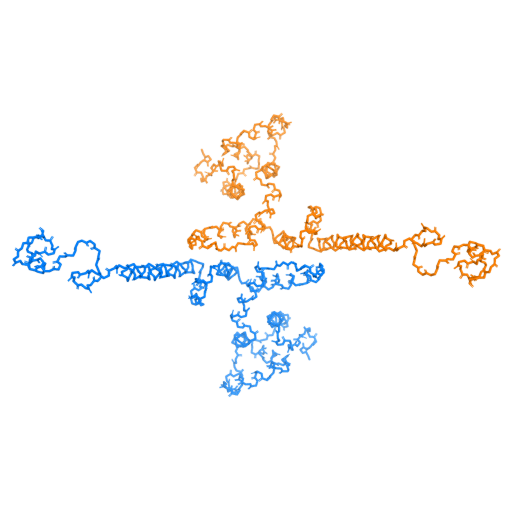87 C C . TRP A 1 119 ? 8.406 1.934 -4.688 1 92.25 119 TRP A C 1
ATOM 989 O O . TRP A 1 119 ? 7.473 1.791 -5.484 1 92.25 119 TRP A O 1
ATOM 999 N N . TRP A 1 120 ? 9.641 2.035 -5.016 1 87.69 120 TRP A N 1
ATOM 1000 C CA . TRP A 1 120 ? 10.031 1.936 -6.418 1 87.69 120 TRP A CA 1
ATOM 1001 C C . TRP A 1 120 ? 9.578 0.608 -7.016 1 87.69 120 TRP A C 1
ATOM 1003 O O . TRP A 1 120 ? 8.992 0.575 -8.102 1 87.69 120 TRP A O 1
ATOM 1013 N N . PHE A 1 121 ? 9.867 -0.442 -6.305 1 89.75 121 PHE A N 1
ATOM 1014 C CA . PHE A 1 121 ? 9.477 -1.771 -6.766 1 89.75 121 PHE A CA 1
ATOM 1015 C C . PHE A 1 121 ? 7.973 -1.847 -6.988 1 89.75 121 PHE A C 1
ATOM 1017 O O . PHE A 1 121 ? 7.52 -2.252 -8.062 1 89.75 121 PHE A O 1
ATOM 1024 N N . PHE A 1 122 ? 7.297 -1.391 -6.031 1 89.88 122 PHE A N 1
ATOM 1025 C CA . PHE A 1 122 ? 5.848 -1.571 -6.035 1 89.88 122 PHE A CA 1
ATOM 1026 C C . PHE A 1 122 ? 5.199 -0.698 -7.102 1 89.88 122 PHE A C 1
ATOM 1028 O O . PHE A 1 122 ? 4.309 -1.151 -7.824 1 89.88 122 PHE A O 1
ATOM 1035 N N . TRP A 1 123 ? 5.676 0.413 -7.254 1 84.38 123 TRP A N 1
ATOM 1036 C CA . TRP A 1 123 ? 4.992 1.396 -8.094 1 84.38 123 TRP A CA 1
ATOM 1037 C C . TRP A 1 123 ? 5.543 1.378 -9.516 1 84.38 123 TRP A C 1
ATOM 1039 O O . TRP A 1 123 ? 4.812 1.634 -10.469 1 84.38 123 TRP A O 1
ATOM 1049 N N . HIS A 1 124 ? 6.754 1.075 -9.656 1 78.5 124 HIS A N 1
ATOM 1050 C CA . HIS A 1 124 ? 7.352 1.204 -10.977 1 78.5 124 HIS A CA 1
ATOM 1051 C C . HIS A 1 124 ? 7.508 -0.157 -11.648 1 78.5 124 HIS A C 1
ATOM 1053 O O . HIS A 1 124 ? 7.457 -0.26 -12.875 1 78.5 124 HIS A O 1
ATOM 1059 N N . TYR A 1 125 ? 7.57 -1.108 -10.875 1 81.25 125 TYR A N 1
ATOM 1060 C CA . TYR A 1 125 ? 7.824 -2.41 -11.477 1 81.25 125 TYR A CA 1
ATOM 1061 C C . TYR A 1 125 ? 6.527 -3.189 -11.656 1 81.25 125 TYR A C 1
ATOM 1063 O O . TYR A 1 125 ? 6.281 -3.76 -12.727 1 81.25 125 TYR A O 1
ATOM 1071 N N . LEU A 1 126 ? 5.734 -3.217 -10.68 1 87 126 LEU A N 1
ATOM 1072 C CA . LEU A 1 126 ? 4.5 -3.986 -10.766 1 87 126 LEU A CA 1
ATOM 1073 C C . LEU A 1 126 ? 3.439 -3.227 -11.562 1 87 126 LEU A C 1
ATOM 1075 O O . LEU A 1 126 ? 3.312 -2.008 -11.43 1 87 126 LEU A O 1
ATOM 1079 N N . THR A 1 127 ? 2.727 -4.023 -12.359 1 85.25 127 THR A N 1
ATOM 1080 C CA . THR A 1 127 ? 1.561 -3.434 -13.016 1 85.25 127 THR A CA 1
ATOM 1081 C C . THR A 1 127 ? 0.456 -3.158 -11.992 1 85.25 127 THR A C 1
ATOM 1083 O O . THR A 1 127 ? 0.429 -3.762 -10.922 1 85.25 127 THR A O 1
ATOM 1086 N N . CYS A 1 128 ? -0.44 -2.289 -12.383 1 82.69 128 CYS A N 1
ATOM 1087 C CA . CYS A 1 128 ? -1.545 -1.938 -11.5 1 82.69 128 CYS A CA 1
ATOM 1088 C C . CYS A 1 128 ? -2.354 -3.172 -11.117 1 82.69 128 CYS A C 1
ATOM 1090 O O . CYS A 1 128 ? -2.721 -3.346 -9.953 1 82.69 128 CYS A O 1
ATOM 1092 N N . GLY A 1 129 ? -2.623 -4.004 -12.148 1 87.25 129 GLY A N 1
ATOM 1093 C CA . GLY A 1 129 ? -3.385 -5.215 -11.891 1 87.25 129 GLY A CA 1
ATOM 1094 C C . GLY A 1 129 ? -2.691 -6.156 -10.922 1 87.25 129 GLY A C 1
ATOM 1095 O O . GLY A 1 129 ? -3.32 -6.68 -10 1 87.25 129 GLY A O 1
ATOM 1096 N N . LYS A 1 130 ? -1.431 -6.348 -11.023 1 90 130 LYS A N 1
ATOM 1097 C CA . LYS A 1 130 ? -0.661 -7.211 -10.141 1 90 130 LYS A CA 1
ATOM 1098 C C . LYS A 1 130 ? -0.591 -6.633 -8.727 1 90 130 LYS A C 1
ATOM 1100 O O . LYS A 1 130 ? -0.692 -7.367 -7.742 1 90 130 LYS A O 1
ATOM 1105 N N . ARG A 1 131 ? -0.418 -5.336 -8.695 1 91.06 131 ARG A N 1
ATOM 1106 C CA . ARG A 1 131 ? -0.374 -4.672 -7.395 1 91.06 131 ARG A CA 1
ATOM 1107 C C . ARG A 1 131 ? -1.627 -4.977 -6.582 1 91.06 131 ARG A C 1
ATOM 1109 O O . ARG A 1 131 ? -1.538 -5.375 -5.418 1 91.06 131 ARG A O 1
ATOM 1116 N N . MET A 1 132 ? -2.721 -4.844 -7.27 1 93.56 132 MET A N 1
ATOM 1117 C CA . MET A 1 132 ? -4 -5.059 -6.598 1 93.56 132 MET A CA 1
ATOM 1118 C C . MET A 1 132 ? -4.141 -6.508 -6.141 1 93.56 132 MET A C 1
ATOM 1120 O O . MET A 1 132 ? -4.465 -6.766 -4.98 1 93.56 132 MET A O 1
ATOM 1124 N N . ILE A 1 133 ? -3.84 -7.355 -6.996 1 95.31 133 ILE A N 1
ATOM 1125 C CA . ILE A 1 133 ? -4.02 -8.781 -6.742 1 95.31 133 ILE A CA 1
ATOM 1126 C C . ILE A 1 133 ? -3.074 -9.234 -5.633 1 95.31 133 ILE A C 1
ATOM 1128 O O . ILE A 1 133 ? -3.494 -9.906 -4.688 1 95.31 133 ILE A O 1
ATOM 1132 N N . TYR A 1 134 ? -1.849 -8.867 -5.719 1 93.81 134 TYR A N 1
ATOM 1133 C CA . TYR A 1 134 ? -0.848 -9.32 -4.758 1 93.81 134 TYR A CA 1
ATOM 1134 C C . TYR A 1 134 ? -1.147 -8.773 -3.365 1 93.81 134 TYR A C 1
ATOM 1136 O O . TYR A 1 134 ? -1.011 -9.492 -2.371 1 93.81 134 TYR A O 1
ATOM 1144 N N . LEU A 1 135 ? -1.564 -7.531 -3.285 1 94.12 135 LEU A N 1
ATOM 1145 C CA . LEU A 1 135 ? -1.887 -6.945 -1.987 1 94.12 135 LEU A CA 1
ATOM 1146 C C . LEU A 1 135 ? -3.096 -7.637 -1.365 1 94.12 135 LEU A C 1
ATOM 1148 O O . LEU A 1 135 ? -3.137 -7.852 -0.152 1 94.12 135 LEU A O 1
ATOM 1152 N N . PHE A 1 136 ? -4.09 -7.969 -2.213 1 96.88 136 PHE A N 1
ATOM 1153 C CA . PHE A 1 136 ? -5.258 -8.695 -1.732 1 96.88 136 PHE A CA 1
ATOM 1154 C C . PHE A 1 136 ? -4.852 -10.062 -1.178 1 96.88 136 PHE A C 1
ATOM 1156 O O . PHE A 1 136 ? -5.25 -10.43 -0.071 1 96.88 136 PHE A O 1
ATOM 1163 N N . VAL A 1 137 ? -4.008 -10.758 -1.868 1 95.94 137 VAL A N 1
ATOM 1164 C CA . VAL A 1 137 ? -3.627 -12.125 -1.53 1 95.94 137 VAL A CA 1
ATOM 1165 C C . VAL A 1 137 ? -2.762 -12.125 -0.272 1 95.94 137 VAL A C 1
ATOM 1167 O O . VAL A 1 137 ? -2.947 -12.961 0.616 1 95.94 137 VAL A O 1
ATOM 1170 N N . THR A 1 138 ? -1.823 -11.211 -0.188 1 93.75 138 THR A N 1
ATOM 1171 C CA . THR A 1 138 ? -0.927 -11.164 0.962 1 93.75 138 THR A CA 1
ATOM 1172 C C . THR A 1 138 ? -1.69 -10.797 2.23 1 93.75 138 THR A C 1
ATOM 1174 O O . THR A 1 138 ? -1.195 -10.992 3.34 1 93.75 138 THR A O 1
ATOM 1177 N N . GLY A 1 139 ? -2.885 -10.242 2.066 1 95.38 139 GLY A N 1
ATOM 1178 C CA . GLY A 1 139 ? -3.697 -9.867 3.211 1 95.38 139 GLY A CA 1
ATOM 1179 C C . GLY A 1 139 ? -4.637 -10.969 3.668 1 95.38 139 GLY A C 1
ATOM 1180 O O . GLY A 1 139 ? -5.273 -10.852 4.715 1 95.38 139 GLY A O 1
ATOM 1181 N N . LEU A 1 140 ? -4.715 -12.008 2.91 1 96.62 140 LEU A N 1
ATOM 1182 C CA . LEU A 1 140 ? -5.566 -13.133 3.281 1 96.62 140 LEU A CA 1
ATOM 1183 C C . LEU A 1 140 ? -4.988 -13.875 4.484 1 96.62 140 LEU A C 1
ATOM 1185 O O . LEU A 1 140 ? -3.787 -13.805 4.742 1 96.62 140 LEU A O 1
ATOM 1189 N N . THR A 1 141 ? -5.891 -14.594 5.16 1 95.94 141 THR A N 1
ATOM 1190 C CA . THR A 1 141 ? -5.422 -15.445 6.25 1 95.94 141 THR A CA 1
ATOM 1191 C C . THR A 1 141 ? -4.496 -16.547 5.723 1 95.94 141 THR A C 1
ATOM 1193 O O . THR A 1 141 ? -4.645 -16.984 4.582 1 95.94 141 THR A O 1
ATOM 1196 N N . PRO A 1 142 ? -3.598 -16.969 6.594 1 94.31 142 PRO A N 1
ATOM 1197 C CA . PRO A 1 142 ? -2.672 -18.016 6.145 1 94.31 142 PRO A CA 1
ATOM 1198 C C . PRO A 1 142 ? -3.391 -19.281 5.688 1 94.31 142 PRO A C 1
ATOM 1200 O O . PRO A 1 142 ? -2.936 -19.953 4.758 1 94.31 142 PRO A O 1
ATOM 1203 N N . GLU A 1 143 ? -4.449 -19.609 6.246 1 94.25 143 GLU A N 1
ATOM 1204 C CA . GLU A 1 143 ? -5.211 -20.812 5.918 1 94.25 143 GLU A CA 1
ATOM 1205 C C . GLU A 1 143 ? -5.719 -20.766 4.48 1 94.25 143 GLU A C 1
ATOM 1207 O O . GLU A 1 143 ? -5.965 -21.812 3.873 1 94.25 143 GLU A O 1
ATOM 1212 N N . ILE A 1 144 ? -5.855 -19.609 3.994 1 96.25 144 ILE A N 1
ATOM 1213 C CA . ILE A 1 144 ? -6.344 -19.453 2.627 1 96.25 144 ILE A CA 1
ATOM 1214 C C . ILE A 1 144 ? -5.172 -19.156 1.693 1 96.25 144 ILE A C 1
ATOM 1216 O O . ILE A 1 144 ? -5.012 -19.797 0.658 1 96.25 144 ILE A O 1
ATOM 1220 N N . LYS A 1 145 ? -4.371 -18.203 2.105 1 94.19 145 LYS A N 1
ATOM 1221 C CA . LYS A 1 145 ? -3.25 -17.719 1.312 1 94.19 145 LYS A CA 1
ATOM 1222 C C . LYS A 1 145 ? -2.336 -18.859 0.883 1 94.19 145 LYS A C 1
ATOM 1224 O O . LYS A 1 145 ? -1.89 -18.906 -0.265 1 94.19 145 LYS A O 1
ATOM 1229 N N . ASP A 1 146 ? -2.094 -19.766 1.783 1 92.06 146 ASP A N 1
ATOM 1230 C CA . ASP A 1 146 ? -1.12 -20.828 1.555 1 92.06 146 ASP A CA 1
ATOM 1231 C C . ASP A 1 146 ? -1.631 -21.828 0.519 1 92.06 146 ASP A C 1
ATOM 1233 O O . ASP A 1 146 ? -0.854 -22.609 -0.031 1 92.06 146 ASP A O 1
ATOM 1237 N N . PHE A 1 147 ? -2.797 -21.797 0.19 1 93.12 147 PHE A N 1
ATOM 1238 C CA . PHE A 1 147 ? -3.371 -22.734 -0.758 1 93.12 147 PHE A CA 1
ATOM 1239 C C . PHE A 1 147 ? -3.66 -22.062 -2.092 1 93.12 147 PHE A C 1
ATOM 1241 O O . PHE A 1 147 ? -4.113 -22.703 -3.039 1 93.12 147 PHE A O 1
ATOM 1248 N N . MET A 1 148 ? -3.383 -20.781 -2.088 1 93.12 148 MET A N 1
ATOM 1249 C CA . MET A 1 148 ? -3.566 -20.062 -3.346 1 93.12 148 MET A CA 1
ATOM 1250 C C . MET A 1 148 ? -2.428 -20.359 -4.312 1 93.12 148 MET A C 1
ATOM 1252 O O . MET A 1 148 ? -1.267 -20.438 -3.908 1 93.12 148 MET A O 1
ATOM 1256 N N . SER A 1 149 ? -2.723 -20.562 -5.586 1 89.5 149 SER A N 1
ATOM 1257 C CA . SER A 1 149 ? -1.718 -20.766 -6.625 1 89.5 149 SER A CA 1
ATOM 1258 C C . SER A 1 149 ? -1.624 -19.562 -7.547 1 89.5 149 SER A C 1
ATOM 1260 O O . SER A 1 149 ? -2.537 -18.734 -7.59 1 89.5 149 SER A O 1
ATOM 1262 N N . THR A 1 150 ? -0.543 -19.5 -8.266 1 84.69 150 THR A N 1
ATOM 1263 C CA . THR A 1 150 ? -0.343 -18.406 -9.211 1 84.69 150 THR A CA 1
ATOM 1264 C C . THR A 1 150 ? -1.399 -18.453 -10.312 1 84.69 150 THR A C 1
ATOM 1266 O O . THR A 1 150 ? -1.774 -17.406 -10.859 1 84.69 150 THR A O 1
ATOM 1269 N N . SER A 1 151 ? -1.833 -19.578 -10.641 1 87.75 151 SER A N 1
ATOM 1270 C CA . SER A 1 151 ? -2.863 -19.734 -11.656 1 87.75 151 SER A CA 1
ATOM 1271 C C . SER A 1 151 ? -4.18 -19.109 -11.219 1 87.75 151 SER A C 1
ATOM 1273 O O . SER A 1 151 ? -5.027 -18.781 -12.047 1 87.75 151 SER A O 1
ATOM 1275 N N . ASP A 1 152 ? -4.309 -18.891 -9.906 1 88 152 ASP A N 1
ATOM 1276 C CA . ASP A 1 152 ? -5.508 -18.281 -9.352 1 88 152 ASP A CA 1
ATOM 1277 C C . ASP A 1 152 ? -5.465 -16.766 -9.477 1 88 152 ASP A C 1
ATOM 1279 O O . ASP A 1 152 ? -6.496 -16.094 -9.375 1 88 152 ASP A O 1
ATOM 1283 N N . MET A 1 153 ? -4.273 -16.281 -9.711 1 89.12 153 MET A N 1
ATOM 1284 C CA . MET A 1 153 ? -4.043 -14.852 -9.578 1 89.12 153 MET A CA 1
ATOM 1285 C C . MET A 1 153 ? -3.967 -14.18 -10.945 1 89.12 153 MET A C 1
ATOM 1287 O O . MET A 1 153 ? -3.045 -13.406 -11.211 1 89.12 153 MET A O 1
ATOM 1291 N N . THR A 1 154 ? -4.965 -14.398 -11.781 1 90.25 154 THR A N 1
ATOM 1292 C CA . THR A 1 154 ? -4.98 -13.828 -13.125 1 90.25 154 THR A CA 1
ATOM 1293 C C . THR A 1 154 ? -5.68 -12.469 -13.125 1 90.25 154 THR A C 1
ATOM 1295 O O . THR A 1 154 ? -5.125 -11.477 -13.602 1 90.25 154 THR A O 1
ATOM 1298 N N . THR A 1 155 ? -6.867 -12.422 -12.664 1 93.75 155 THR A N 1
ATOM 1299 C CA . THR A 1 155 ? -7.625 -11.195 -12.438 1 93.75 155 THR A CA 1
ATOM 1300 C C . THR A 1 155 ? -8.086 -11.102 -10.984 1 93.75 155 THR A C 1
ATOM 1302 O O . THR A 1 155 ? -8.062 -12.094 -10.258 1 93.75 155 THR A O 1
ATOM 1305 N N . PHE A 1 156 ? -8.406 -9.922 -10.688 1 95.12 156 PHE A N 1
ATOM 1306 C CA . PHE A 1 156 ? -8.875 -9.75 -9.312 1 95.12 156 PHE A CA 1
ATOM 1307 C C . PHE A 1 156 ? -10.094 -10.617 -9.039 1 95.12 156 PHE A C 1
ATOM 1309 O O . PHE A 1 156 ? -10.156 -11.305 -8.016 1 95.12 156 PHE A O 1
ATOM 1316 N N . ASP A 1 157 ? -11.039 -10.602 -9.922 1 95.56 157 ASP A N 1
ATOM 1317 C CA . ASP A 1 157 ? -12.273 -11.359 -9.75 1 95.56 157 ASP A CA 1
ATOM 1318 C C . ASP A 1 157 ? -11.992 -12.852 -9.633 1 95.56 157 ASP A C 1
ATOM 1320 O O . ASP A 1 157 ? -12.555 -13.531 -8.766 1 95.56 157 ASP A O 1
ATOM 1324 N N . ASN A 1 158 ? -11.156 -13.328 -10.445 1 96.06 158 ASN A N 1
ATOM 1325 C CA . ASN A 1 158 ? -10.789 -14.734 -10.398 1 96.06 158 ASN A CA 1
ATOM 1326 C C . ASN A 1 158 ? -10.094 -15.086 -9.086 1 96.06 158 ASN A C 1
ATOM 1328 O O . ASN A 1 158 ? -10.312 -16.172 -8.531 1 96.06 158 ASN A O 1
ATOM 1332 N N . THR A 1 159 ? -9.266 -14.234 -8.695 1 97.12 159 THR A N 1
ATOM 1333 C CA . THR A 1 159 ? -8.531 -14.438 -7.449 1 97.12 159 THR A CA 1
ATOM 1334 C C . THR A 1 159 ? -9.492 -14.508 -6.262 1 97.12 159 THR A C 1
ATOM 1336 O O . THR A 1 159 ? -9.359 -15.383 -5.398 1 97.12 159 THR A O 1
ATOM 1339 N N . VAL A 1 160 ? -10.477 -13.633 -6.254 1 97.62 160 VAL A N 1
ATOM 1340 C CA . VAL A 1 160 ? -11.461 -13.617 -5.184 1 97.62 160 VAL A CA 1
ATOM 1341 C C . VAL A 1 160 ? -12.266 -14.914 -5.191 1 97.62 160 VAL A C 1
ATOM 1343 O O . VAL A 1 160 ? -12.492 -15.523 -4.141 1 97.62 160 VAL A O 1
ATOM 1346 N N . GLU A 1 161 ? -12.633 -15.281 -6.312 1 97.56 161 GLU A N 1
ATOM 1347 C CA . GLU A 1 161 ? -13.414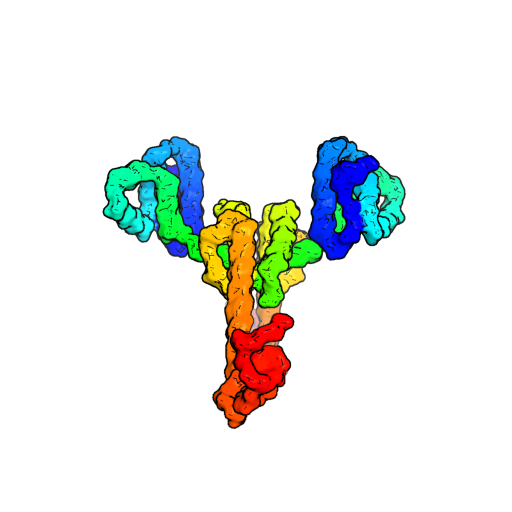 -16.516 -6.441 1 97.56 161 GLU A CA 1
ATOM 1348 C C . GLU A 1 161 ? -12.617 -17.719 -5.961 1 97.56 161 GLU A C 1
ATOM 1350 O O . GLU A 1 161 ? -13.156 -18.594 -5.273 1 97.56 161 GLU A O 1
ATOM 1355 N N . ALA A 1 162 ? -11.445 -17.812 -6.383 1 97.5 162 ALA A N 1
ATOM 1356 C CA . ALA A 1 162 ? -10.578 -18.906 -5.938 1 97.5 162 ALA A CA 1
ATOM 1357 C C . ALA A 1 162 ? -10.453 -18.922 -4.418 1 97.5 162 ALA A C 1
ATOM 1359 O O . ALA A 1 162 ? -10.523 -19.984 -3.793 1 97.5 162 ALA A O 1
ATOM 1360 N N . ALA A 1 163 ? -10.266 -17.797 -3.848 1 97.81 163 ALA A N 1
ATOM 1361 C CA . ALA A 1 163 ? -10.141 -17.688 -2.396 1 97.81 163 ALA A CA 1
ATOM 1362 C C . ALA A 1 163 ? -11.422 -18.141 -1.703 1 97.81 163 ALA A C 1
ATOM 1364 O O . ALA A 1 163 ? -11.375 -18.812 -0.672 1 97.81 163 ALA A O 1
ATOM 1365 N N . LYS A 1 164 ? -12.547 -17.766 -2.25 1 97.75 164 LYS A N 1
ATOM 1366 C CA . LYS A 1 164 ? -13.844 -18.156 -1.7 1 97.75 164 LYS A CA 1
ATOM 1367 C C . LYS A 1 164 ? -14 -19.672 -1.7 1 97.75 164 LYS A C 1
ATOM 1369 O O . LYS A 1 164 ? -14.555 -20.25 -0.761 1 97.75 164 LYS A O 1
ATOM 1374 N N . LEU A 1 165 ? -13.57 -20.234 -2.756 1 96.88 165 LEU A N 1
ATOM 1375 C CA . LEU A 1 165 ? -13.664 -21.688 -2.881 1 96.88 165 LEU A CA 1
ATOM 1376 C C . LEU A 1 165 ? -12.805 -22.391 -1.826 1 96.88 165 LEU A C 1
ATOM 1378 O O . LEU A 1 165 ? -13.234 -23.375 -1.233 1 96.88 165 LEU A O 1
ATOM 1382 N N . ILE A 1 166 ? -11.633 -21.891 -1.592 1 96.88 166 ILE A N 1
ATOM 1383 C CA . ILE A 1 166 ? -10.758 -22.453 -0.567 1 96.88 166 ILE A CA 1
ATOM 1384 C C . ILE A 1 166 ? -11.398 -22.281 0.808 1 96.88 166 ILE A C 1
ATOM 1386 O O . ILE A 1 166 ? -11.367 -23.203 1.628 1 96.88 166 ILE A O 1
ATOM 1390 N N . GLU A 1 167 ? -11.93 -21.125 1.043 1 96.69 167 GLU A N 1
ATOM 1391 C CA . GLU A 1 167 ? -12.633 -20.859 2.295 1 96.69 167 GLU A CA 1
ATOM 1392 C C . GLU A 1 167 ? -13.758 -21.875 2.52 1 96.69 167 GLU A C 1
ATOM 1394 O O . GLU A 1 167 ? -13.922 -22.391 3.623 1 96.69 167 GLU A O 1
ATOM 1399 N N . LYS A 1 168 ? -14.547 -22.094 1.505 1 96.06 168 LYS A N 1
ATOM 1400 C CA . LYS A 1 168 ? -15.656 -23.047 1.57 1 96.06 168 LYS A CA 1
ATOM 1401 C C . LYS A 1 168 ? -15.164 -24.453 1.889 1 96.06 168 LYS A C 1
ATOM 1403 O O . LYS A 1 168 ? -15.766 -25.156 2.699 1 96.06 168 LYS A O 1
ATOM 1408 N N . GLU A 1 169 ? -14.125 -24.797 1.229 1 95.06 169 GLU A N 1
ATOM 1409 C CA . GLU A 1 169 ? -13.547 -26.125 1.458 1 95.06 169 GLU A CA 1
ATOM 1410 C C . GLU A 1 169 ? -13.031 -26.266 2.887 1 95.06 169 GLU A C 1
ATOM 1412 O O . GLU A 1 169 ? -13.195 -27.312 3.514 1 95.06 169 GLU A O 1
ATOM 1417 N N . ASN A 1 170 ? -12.375 -25.281 3.4 1 93.5 170 ASN A N 1
ATOM 1418 C CA . ASN A 1 170 ? -11.883 -25.281 4.773 1 93.5 170 ASN A CA 1
ATOM 1419 C C . ASN A 1 170 ? -13.031 -25.422 5.777 1 93.5 170 ASN A C 1
ATOM 1421 O O . ASN A 1 170 ? -12.914 -26.156 6.758 1 93.5 170 ASN A O 1
ATOM 1425 N N . ASN A 1 171 ? -14.07 -24.672 5.508 1 92.19 171 ASN A N 1
ATOM 1426 C CA . ASN A 1 171 ? -15.234 -24.734 6.387 1 92.19 171 ASN A CA 1
ATOM 1427 C C . ASN A 1 171 ? -15.883 -26.109 6.367 1 92.19 171 ASN A C 1
ATOM 1429 O O . ASN A 1 171 ? -16.344 -26.594 7.398 1 92.19 171 ASN A O 1
ATOM 1433 N N . ARG A 1 172 ? -15.891 -26.719 5.258 1 92.69 172 ARG A N 1
ATOM 1434 C CA . ARG A 1 172 ? -16.422 -28.078 5.121 1 92.69 172 ARG A CA 1
ATOM 1435 C C . ARG A 1 172 ? -15.586 -29.078 5.906 1 92.69 172 ARG A C 1
ATOM 1437 O O . ARG A 1 172 ? -16.125 -29.938 6.613 1 92.69 172 ARG A O 1
ATOM 1444 N N . ARG A 1 173 ? -14.375 -28.922 5.836 1 92 173 ARG A N 1
ATOM 1445 C CA . ARG A 1 173 ? -13.469 -29.828 6.547 1 92 173 ARG A CA 1
ATOM 1446 C C . ARG A 1 173 ? -13.617 -29.672 8.055 1 92 173 ARG A C 1
ATOM 1448 O O . ARG A 1 173 ? -13.609 -30.656 8.797 1 92 173 ARG A O 1
ATOM 1455 N N . LEU A 1 174 ? -13.703 -28.469 8.5 1 89.06 174 LEU A N 1
ATOM 1456 C CA . LEU A 1 174 ? -13.867 -28.188 9.922 1 89.06 174 LEU A CA 1
ATOM 1457 C C . LEU A 1 174 ? -15.18 -28.75 10.438 1 89.06 174 LEU A C 1
ATOM 1459 O O . LEU A 1 174 ? -15.234 -29.297 11.547 1 89.06 174 LEU A O 1
ATOM 1463 N N . LYS A 1 175 ? -16.203 -28.609 9.688 1 88.81 175 LYS A N 1
ATOM 1464 C CA . LYS A 1 175 ? -17.516 -29.156 10.07 1 88.81 175 LYS A CA 1
ATOM 1465 C C . LYS A 1 175 ? -17.469 -30.672 10.156 1 88.81 175 LYS A C 1
ATOM 1467 O O . LYS A 1 175 ? -18.016 -31.266 11.086 1 88.81 175 LYS A O 1
ATOM 1472 N N . GLN A 1 176 ? -16.812 -31.281 9.266 1 89.88 176 GLN A N 1
ATOM 1473 C CA . GLN A 1 176 ? -16.688 -32.75 9.25 1 89.88 176 GLN A CA 1
ATOM 1474 C C . GLN A 1 176 ? -15.891 -33.25 10.445 1 89.88 176 GLN A C 1
ATOM 1476 O O . GLN A 1 176 ? -16.25 -34.25 11.062 1 89.88 176 GLN A O 1
ATOM 1481 N N . LYS A 1 177 ? -14.891 -32.5 10.82 1 88.12 177 LYS A N 1
ATOM 1482 C CA . LYS A 1 177 ? -14.078 -32.844 11.984 1 88.12 177 LYS A CA 1
ATOM 1483 C C . LYS A 1 177 ? -14.883 -32.719 13.281 1 88.12 177 LYS A C 1
ATOM 1485 O O . LYS A 1 177 ? -14.797 -33.562 14.156 1 88.12 177 LYS A O 1
ATOM 1490 N N . ASN A 1 178 ? -15.609 -31.656 13.344 1 85.94 178 ASN A N 1
ATOM 1491 C CA . ASN A 1 178 ? -16.438 -31.422 14.523 1 85.94 178 ASN A CA 1
ATOM 1492 C C . ASN A 1 178 ? -17.547 -32.469 14.656 1 85.94 178 ASN A C 1
ATOM 1494 O O . ASN A 1 178 ? -17.859 -32.906 15.766 1 85.94 178 ASN A O 1
ATOM 1498 N N . ASP A 1 179 ? -18.062 -32.875 13.57 1 85.62 179 ASP A N 1
ATOM 1499 C CA . ASP A 1 179 ? -19.094 -33.938 13.555 1 85.62 179 ASP A CA 1
ATOM 1500 C C . ASP A 1 179 ? -18.5 -35.281 13.953 1 85.62 179 ASP A C 1
ATOM 1502 O O . ASP A 1 179 ? -19.141 -36.062 14.672 1 85.62 179 ASP A O 1
ATOM 1506 N N . GLY A 1 180 ? -17.406 -35.5 13.555 1 76.56 180 GLY A N 1
ATOM 1507 C CA . GLY A 1 180 ? -16.719 -36.719 13.945 1 76.56 180 GLY A CA 1
ATOM 1508 C C . GLY A 1 180 ? -16.438 -36.781 15.438 1 76.56 180 GLY A C 1
ATOM 1509 O O . GLY A 1 180 ? -16.625 -37.844 16.062 1 76.56 180 GLY A O 1
ATOM 1510 N N . LYS A 1 181 ? -16.094 -35.656 15.984 1 74.5 181 LYS A N 1
ATOM 1511 C CA . LYS A 1 181 ? -15.812 -35.594 17.422 1 74.5 181 LYS A CA 1
ATOM 1512 C C . LYS A 1 181 ? -17.094 -35.781 18.234 1 74.5 181 LYS A C 1
ATOM 1514 O O . LYS A 1 181 ? -17.062 -36.469 19.281 1 74.5 181 LYS A O 1
ATOM 1519 N N . LYS A 1 182 ? -18.062 -35.344 17.75 1 75.62 182 LYS A N 1
ATOM 1520 C CA . LYS A 1 182 ? -19.328 -35.469 18.453 1 75.62 182 LYS A CA 1
ATOM 1521 C C . LYS A 1 182 ? -19.797 -36.906 18.469 1 75.62 182 LYS A C 1
ATOM 1523 O O . LYS A 1 182 ? -20.281 -37.406 19.484 1 75.62 182 LYS A O 1
ATOM 1528 N N . LYS A 1 183 ? -19.578 -37.594 17.547 1 72.38 183 LYS A N 1
ATOM 1529 C CA . LYS A 1 183 ? -19.969 -39 17.469 1 72.38 183 LYS A CA 1
ATOM 1530 C C . LYS A 1 183 ? -19.109 -39.844 18.406 1 72.38 183 LYS A C 1
ATOM 1532 O O . LYS A 1 183 ? -19.641 -40.75 19.062 1 72.38 183 LYS A O 1
ATOM 1537 N N . ARG A 1 184 ? -17.891 -39.469 18.531 1 74.31 184 ARG A N 1
ATOM 1538 C CA . ARG A 1 184 ? -16.984 -40.25 19.375 1 74.31 184 ARG A CA 1
ATOM 1539 C C . ARG A 1 184 ? -17.25 -40 20.859 1 74.31 184 ARG A C 1
ATOM 1541 O O . ARG A 1 184 ? -16.984 -40.875 21.703 1 74.31 184 ARG A O 1
ATOM 1548 N N . ARG A 1 185 ? -17.656 -38.781 21.078 1 67.38 185 ARG A N 1
ATOM 1549 C CA . ARG A 1 185 ? -17.875 -38.406 22.484 1 67.38 185 ARG A CA 1
ATOM 1550 C C . ARG A 1 185 ? -19.172 -39.031 22.984 1 67.38 185 ARG A C 1
ATOM 1552 O O . ARG A 1 185 ? -19.438 -39.031 24.203 1 67.38 185 ARG A O 1
ATOM 1559 N N . ARG A 1 186 ? -19.938 -39.531 22.141 1 73.25 186 ARG A N 1
ATOM 1560 C CA . ARG A 1 186 ? -21.172 -40.156 22.609 1 73.25 186 ARG A CA 1
ATOM 1561 C C . ARG A 1 186 ? -20.875 -41.469 23.328 1 73.25 186 ARG A C 1
ATOM 1563 O O . ARG A 1 186 ? -19.984 -42.219 22.922 1 73.25 186 ARG A O 1
ATOM 1570 N N . ARG A 1 187 ? -21.281 -41.531 24.609 1 70.31 187 ARG A N 1
ATOM 1571 C CA . ARG A 1 187 ? -21.109 -42.688 25.453 1 70.31 187 ARG A CA 1
ATOM 1572 C C . ARG A 1 187 ? -21.625 -43.938 24.766 1 70.31 187 ARG A C 1
ATOM 1574 O O . ARG A 1 187 ? -22.609 -43.875 24.016 1 70.31 187 ARG A O 1
ATOM 1581 N N . LYS A 1 188 ? -20.734 -44.906 24.719 1 74.94 188 LYS A N 1
ATOM 1582 C CA . LYS A 1 188 ? -21.188 -46.188 24.234 1 74.94 188 LYS A CA 1
ATOM 1583 C C . LYS A 1 188 ? -22.469 -46.625 24.938 1 74.94 188 LYS A C 1
ATOM 1585 O O . LYS A 1 188 ? -22.578 -46.531 26.172 1 74.94 188 LYS A O 1
ATOM 1590 N N . CYS A 1 189 ? -23.438 -46.781 24.25 1 73.5 189 CYS A N 1
ATOM 1591 C CA . CYS A 1 189 ? -24.688 -47.25 24.812 1 73.5 189 CYS A CA 1
ATOM 1592 C C . CYS A 1 189 ? -24.469 -48.594 25.547 1 73.5 189 CYS A C 1
ATOM 1594 O O . CYS A 1 189 ? -23.719 -49.438 25.078 1 73.5 189 CYS A O 1
ATOM 1596 N N . THR A 1 190 ? -24.922 -48.656 26.688 1 78.19 190 THR A N 1
ATOM 1597 C CA . THR A 1 190 ? -24.766 -49.844 27.531 1 78.19 190 THR A CA 1
ATOM 1598 C C . THR A 1 190 ? -25.547 -51.031 26.938 1 78.19 190 THR A C 1
ATOM 1600 O O . THR A 1 190 ? -25.234 -52.188 27.25 1 78.19 190 THR A O 1
ATOM 1603 N N . ASN A 1 191 ? -26.469 -50.688 26.094 1 76.12 191 ASN A N 1
ATOM 1604 C CA . ASN A 1 191 ? -27.344 -51.719 25.562 1 76.12 191 ASN A CA 1
ATOM 1605 C C . ASN A 1 191 ? -26.797 -52.281 24.25 1 76.12 191 ASN A C 1
ATOM 1607 O O . ASN A 1 191 ? -26.719 -53.5 24.062 1 76.12 191 ASN A O 1
ATOM 1611 N N . CYS A 1 192 ? -26.406 -51.406 23.359 1 76.25 192 CYS A N 1
ATOM 1612 C CA . CYS A 1 192 ? -26.016 -51.875 22.031 1 76.25 192 CYS A CA 1
ATOM 1613 C C . CYS A 1 192 ? -24.516 -51.75 21.828 1 76.25 192 CYS A C 1
ATOM 1615 O O . CYS A 1 192 ? -23.984 -52.125 20.797 1 76.25 192 CYS A O 1
ATOM 1617 N N . TRP A 1 193 ? -23.938 -51.219 22.688 1 78.56 193 TRP A N 1
ATOM 1618 C CA . TRP A 1 193 ? -22.5 -51.062 22.75 1 78.56 193 TRP A CA 1
ATOM 1619 C C . TRP A 1 193 ? -21.984 -50.188 21.609 1 78.56 193 TRP A C 1
ATOM 1621 O O . TRP A 1 193 ? -20.828 -50.312 21.203 1 78.56 193 TRP A O 1
ATOM 1631 N N . LYS A 1 194 ? -22.938 -49.594 21.047 1 78.06 194 LYS A N 1
ATOM 1632 C CA . LYS A 1 194 ? -22.547 -48.656 19.984 1 78.06 194 LYS A CA 1
ATOM 1633 C C . LYS A 1 194 ? -22.781 -47.219 20.406 1 78.06 194 LYS A C 1
ATOM 1635 O O . LYS A 1 194 ? -23.422 -46.969 21.422 1 78.06 194 LYS A O 1
ATOM 1640 N N . ARG A 1 195 ? -22.172 -46.344 19.734 1 76 195 ARG A N 1
ATOM 1641 C CA . ARG A 1 195 ? -22.312 -44.938 20.047 1 76 195 ARG A CA 1
ATOM 1642 C C . ARG A 1 195 ? -23.453 -44.312 19.25 1 76 195 ARG A C 1
ATOM 1644 O O . ARG A 1 195 ? -23.438 -44.312 18.016 1 76 195 ARG A O 1
ATOM 1651 N N . HIS A 1 196 ? -24.531 -44 19.734 1 74 196 HIS A N 1
ATOM 1652 C CA . HIS A 1 196 ? -25.672 -43.344 19.078 1 74 196 HIS A CA 1
ATOM 1653 C C . HIS A 1 196 ? -26.297 -42.312 19.969 1 74 196 HIS A C 1
ATOM 1655 O O . HIS A 1 196 ? -26.031 -42.25 21.172 1 74 196 HIS A O 1
ATOM 1661 N N . ALA A 1 197 ? -26.938 -41.312 19.234 1 69.25 197 ALA A N 1
ATOM 1662 C CA . ALA A 1 197 ? -27.703 -40.312 19.969 1 69.25 197 ALA A CA 1
ATOM 1663 C C . ALA A 1 197 ? -29.141 -40.75 20.156 1 69.25 197 ALA A C 1
ATOM 1665 O O . ALA A 1 197 ? -29.719 -41.406 19.281 1 69.25 197 ALA A O 1
ATOM 1666 N N . GLY A 1 198 ? -29.719 -40.5 21.328 1 71.44 198 GLY A N 1
ATOM 1667 C CA . GLY A 1 198 ? -31.109 -40.844 21.594 1 71.44 198 GLY A CA 1
ATOM 1668 C C . GLY A 1 198 ? -31.281 -42.188 22.266 1 71.44 198 GLY A C 1
ATOM 1669 O O . GLY A 1 198 ? -30.328 -42.719 22.844 1 71.44 198 GLY A O 1
ATOM 1670 N N . GLU A 1 199 ? -32.469 -42.688 22.344 1 72.38 199 GLU A N 1
ATOM 1671 C CA . GLU A 1 199 ? -32.781 -43.938 23.016 1 72.38 199 GLU A CA 1
ATOM 1672 C C . GLU A 1 199 ? -32.281 -45.125 22.25 1 72.38 199 GLU A C 1
ATOM 1674 O O . GLU A 1 199 ? -32.406 -45.188 21.016 1 72.38 199 GLU A O 1
ATOM 1679 N N . CYS A 1 200 ? -31.547 -46 22.875 1 72.38 200 CYS A N 1
ATOM 1680 C CA . CYS A 1 200 ? -31.031 -47.219 22.297 1 72.38 200 CYS A CA 1
ATOM 1681 C C . CYS A 1 200 ? -32.156 -48.188 21.906 1 72.38 200 CYS A C 1
ATOM 1683 O O . CYS A 1 200 ? -33 -48.531 22.75 1 72.38 200 CYS A O 1
ATOM 1685 N N . ARG A 1 201 ? -32.375 -48.406 20.75 1 67.75 201 ARG A N 1
ATOM 1686 C CA . ARG A 1 201 ? -33.438 -49.312 20.328 1 67.75 201 ARG A CA 1
ATOM 1687 C C . ARG A 1 201 ? -32.875 -50.688 19.984 1 67.75 201 ARG A C 1
ATOM 1689 O O . ARG A 1 201 ? -33.531 -51.469 19.281 1 67.75 201 ARG A O 1
ATOM 1696 N N . TYR A 1 202 ? -31.703 -50.719 20.516 1 71.75 202 TYR A N 1
ATOM 1697 C CA . TYR A 1 202 ? -31.094 -52.031 20.312 1 71.75 202 TYR A CA 1
ATOM 1698 C C . TYR A 1 202 ? -31.891 -53.125 21.016 1 71.75 202 TYR A C 1
ATOM 1700 O O . TYR A 1 202 ? -32.219 -53 22.188 1 71.75 202 TYR A O 1
ATOM 1708 N N . GLY A 1 203 ? -32.281 -54.125 20.375 1 69.31 203 GLY A N 1
ATOM 1709 C CA . GLY A 1 203 ? -33.031 -55.219 20.938 1 69.31 203 GLY A CA 1
ATOM 1710 C C . GLY A 1 203 ? -34.531 -55 20.828 1 69.31 203 GLY A C 1
ATOM 1711 O O . GLY A 1 203 ? -35.312 -55.875 21.172 1 69.31 203 GLY A O 1
ATOM 1712 N N . THR A 1 204 ? -34.906 -53.719 20.625 1 66.25 204 THR A N 1
ATOM 1713 C CA . THR A 1 204 ? -36.344 -53.531 20.469 1 66.25 204 THR A CA 1
ATOM 1714 C C . THR A 1 204 ? -36.781 -53.906 19.047 1 66.25 204 THR A C 1
ATOM 1716 O O . THR A 1 204 ? -36 -53.781 18.094 1 66.25 204 THR A O 1
ATOM 1719 N N . ASN A 1 205 ? -37.406 -54.875 18.828 1 65.25 205 ASN A N 1
ATOM 1720 C CA . ASN A 1 205 ? -37.969 -55.281 17.547 1 65.25 205 ASN A CA 1
ATOM 1721 C C . ASN A 1 205 ? -38.719 -54.125 16.891 1 65.25 205 ASN A C 1
ATOM 1723 O O . ASN A 1 205 ? -39.719 -54.344 16.188 1 65.25 205 ASN A O 1
ATOM 1727 N N . GLU A 1 206 ? -38.312 -52.969 17.203 1 69.56 206 GLU A N 1
ATOM 1728 C CA . GLU A 1 206 ? -39.062 -51.875 16.625 1 69.56 206 GLU A CA 1
ATOM 1729 C C . GLU A 1 206 ? -38.344 -51.25 15.422 1 69.56 206 GLU A C 1
ATOM 1731 O O . GLU A 1 206 ? -37.094 -51.188 15.406 1 69.56 206 GLU A O 1
ATOM 1736 N N . CYS A 1 207 ? -39.094 -51.031 14.359 1 68.56 207 CYS A N 1
ATOM 1737 C CA . CYS A 1 207 ? -38.594 -50.406 13.148 1 68.56 207 CYS A CA 1
ATOM 1738 C C . CYS A 1 207 ? -37.969 -49.062 13.453 1 68.56 207 CYS A C 1
ATOM 1740 O O . CYS A 1 207 ? -38.594 -48.219 14.133 1 68.56 207 CYS A O 1
ATOM 1742 N N . TYR A 1 208 ? -36.875 -48.812 13 1 71.5 208 TYR A N 1
ATOM 1743 C CA . TYR A 1 208 ? -36.156 -47.562 13.273 1 71.5 208 TYR A CA 1
ATOM 1744 C C . TYR A 1 208 ? -36.844 -46.375 12.602 1 71.5 208 TYR A C 1
ATOM 1746 O O . TYR A 1 208 ? -36.688 -45.25 13.039 1 71.5 208 TYR A O 1
ATOM 1754 N N . SER A 1 209 ? -37.594 -46.562 11.586 1 73.56 209 SER A N 1
ATOM 1755 C CA . SER A 1 209 ? -38.25 -45.531 10.82 1 73.56 209 SER A CA 1
ATOM 1756 C C . SER A 1 209 ? -39.625 -45.188 11.414 1 73.56 209 SER A C 1
ATOM 1758 O O . SER A 1 209 ? -39.938 -44 11.57 1 73.56 209 SER A O 1
ATOM 1760 N N . CYS A 1 210 ? -40.375 -46.094 11.641 1 74.44 210 CYS A N 1
ATOM 1761 C CA . CYS A 1 210 ? -41.781 -45.844 12.055 1 74.44 210 CYS A CA 1
ATOM 1762 C C . CYS A 1 210 ? -41.938 -46.156 13.539 1 74.44 210 CYS A C 1
ATOM 1764 O O . CYS A 1 210 ? -43 -45.875 14.109 1 74.44 210 CYS A O 1
ATOM 1766 N N . GLY A 1 211 ? -41.031 -46.781 14.164 1 74.75 211 GLY A N 1
ATOM 1767 C CA . GLY A 1 211 ? -41.094 -47.031 15.602 1 74.75 211 GLY A CA 1
ATOM 1768 C C . GLY A 1 211 ? -41.875 -48.25 15.961 1 74.75 211 GLY A C 1
ATOM 1769 O O . GLY A 1 211 ? -42.094 -48.531 17.141 1 74.75 211 GLY A O 1
ATOM 1770 N N . LYS A 1 212 ? -42.5 -49 14.984 1 75 212 LYS A N 1
ATOM 1771 C CA . LYS A 1 212 ? -43.312 -50.188 15.25 1 75 212 LYS A CA 1
ATOM 1772 C C . LYS A 1 212 ? -42.469 -51.438 15.195 1 75 212 LYS A C 1
ATOM 1774 O O . LYS A 1 212 ? -41.438 -51.469 14.5 1 75 212 LYS A O 1
ATOM 1779 N N . PRO A 1 213 ? -42.969 -52.5 15.906 1 75.19 213 PRO A N 1
ATOM 1780 C CA . PRO A 1 213 ? -42.219 -53.781 15.922 1 75.19 213 PRO A CA 1
ATOM 1781 C C . PRO A 1 213 ? -42.5 -54.625 14.688 1 75.19 213 PRO A C 1
ATOM 1783 O O . PRO A 1 213 ? -43.531 -54.469 14.031 1 75.19 213 PRO A O 1
ATOM 1786 N N . GLY A 1 214 ? -41.5 -55.562 14.273 1 73.25 214 GLY A N 1
ATOM 1787 C CA . GLY A 1 214 ? -41.812 -56.594 13.297 1 73.25 214 GLY A CA 1
ATOM 1788 C C . GLY A 1 214 ? -41 -56.438 12.016 1 73.25 214 GLY A C 1
ATOM 1789 O O . GLY A 1 214 ? -41 -57.312 11.172 1 73.25 214 GLY A O 1
ATOM 1790 N N . HIS A 1 215 ? -40.625 -55.125 11.781 1 74.12 215 HIS A N 1
ATOM 1791 C CA . HIS A 1 215 ? -39.875 -54.969 10.539 1 74.12 215 HIS A CA 1
ATOM 1792 C C . HIS A 1 215 ? -38.656 -54.062 10.727 1 74.12 215 HIS A C 1
ATOM 1794 O O . HIS A 1 215 ? -38.562 -53.344 11.734 1 74.12 215 HIS A O 1
ATOM 1800 N N . PHE A 1 216 ? -37.688 -54.219 9.844 1 73.62 216 PHE A N 1
ATOM 1801 C CA . PHE A 1 216 ? -36.5 -53.375 9.859 1 73.62 216 PHE A CA 1
ATOM 1802 C C . PHE A 1 216 ? -36.719 -52.125 9.023 1 73.62 216 PHE A C 1
ATOM 1804 O O . PHE A 1 216 ? -37.562 -52.125 8.109 1 73.62 216 PHE A O 1
ATOM 1811 N N . ALA A 1 217 ? -36.094 -51 9.344 1 74.81 217 ALA A N 1
ATOM 1812 C CA . ALA A 1 217 ? -36.25 -49.688 8.695 1 74.81 217 ALA A CA 1
ATOM 1813 C C . ALA A 1 217 ? -36.219 -49.844 7.176 1 74.81 217 ALA A C 1
ATOM 1815 O O . ALA A 1 217 ? -36.969 -49.156 6.465 1 74.81 217 ALA A O 1
ATOM 1816 N N . ARG A 1 218 ? -35.312 -50.656 6.648 1 76.75 218 ARG A N 1
ATOM 1817 C CA . ARG A 1 218 ? -35.188 -50.844 5.207 1 76.75 218 ARG A CA 1
ATOM 1818 C C . ARG A 1 218 ? -36.438 -51.438 4.609 1 76.75 218 ARG A C 1
ATOM 1820 O O . ARG A 1 218 ? -36.688 -51.281 3.414 1 76.75 218 ARG A O 1
ATOM 1827 N N . GLU A 1 219 ? -37.188 -52.062 5.422 1 75 219 GLU A N 1
ATOM 1828 C CA . GLU A 1 219 ? -38.406 -52.719 4.98 1 75 219 GLU A CA 1
ATOM 1829 C C . GLU A 1 219 ? -39.656 -51.906 5.375 1 75 219 GLU A C 1
ATOM 1831 O O . GLU A 1 219 ? -40.781 -52.344 5.164 1 75 219 GLU A O 1
ATOM 1836 N N . CYS A 1 220 ? -39.438 -50.844 6.004 1 71.81 220 CYS A N 1
ATOM 1837 C CA . CYS A 1 220 ? -40.531 -50 6.488 1 71.81 220 CYS A CA 1
ATOM 1838 C C . CYS A 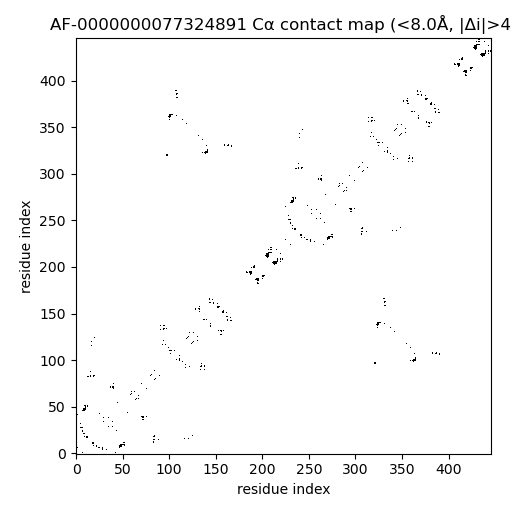1 220 ? -41.188 -49.281 5.336 1 71.81 220 CYS A C 1
ATOM 1840 O O . CYS A 1 220 ? -40.531 -48.625 4.535 1 71.81 220 CYS A O 1
ATOM 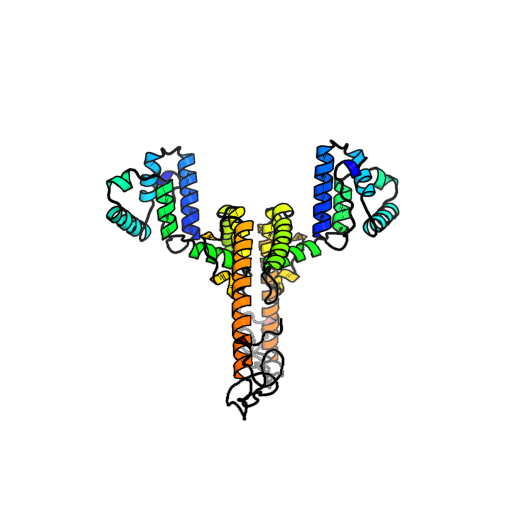1842 N N . ARG A 1 221 ? -42.25 -49.688 4.953 1 72.75 221 ARG A N 1
ATOM 1843 C CA . ARG A 1 221 ? -43.062 -49.062 3.908 1 72.75 221 ARG A CA 1
ATOM 1844 C C . ARG A 1 221 ? -43.688 -47.75 4.395 1 72.75 221 ARG A C 1
ATOM 1846 O O . ARG A 1 221 ? -44.562 -47.188 3.734 1 72.75 221 ARG A O 1
ATOM 1853 N N . SER A 1 222 ? -43.375 -47.281 5.449 1 59 222 SER A N 1
ATOM 1854 C CA . SER A 1 222 ? -44.031 -46.031 5.859 1 59 222 SER A CA 1
ATOM 1855 C C . SER A 1 222 ? -43.406 -44.812 5.195 1 59 222 SER A C 1
ATOM 1857 O O . SER A 1 222 ? -42.219 -44.562 5.402 1 59 222 SER A O 1
ATOM 1859 N N . ASP A 1 223 ? -43.438 -44.562 3.877 1 48.88 223 ASP A N 1
ATOM 1860 C CA . ASP A 1 223 ? -43.25 -43.219 3.336 1 48.88 223 ASP A CA 1
ATOM 1861 C C . ASP A 1 223 ? -44.062 -42.188 4.098 1 48.88 223 ASP A C 1
ATOM 1863 O O . ASP A 1 223 ? -45.25 -42.438 4.402 1 48.88 223 ASP A O 1
ATOM 1867 N N . MET B 1 1 ? -34.719 17.594 -13.766 1 40.41 1 MET B N 1
ATOM 1868 C CA . MET B 1 1 ? -33.75 17.562 -14.859 1 40.41 1 MET B CA 1
ATOM 1869 C C . MET B 1 1 ? -32.438 16.969 -14.398 1 40.41 1 MET B C 1
ATOM 1871 O O . MET B 1 1 ? -31.797 16.188 -15.125 1 40.41 1 MET B O 1
ATOM 1875 N N . ALA B 1 2 ? -31.906 17.406 -13.211 1 47.75 2 ALA B N 1
ATOM 1876 C CA . ALA B 1 2 ? -30.594 16.969 -12.734 1 47.75 2 ALA B CA 1
ATOM 1877 C C . ALA B 1 2 ? -30.594 15.461 -12.477 1 47.75 2 ALA B C 1
ATOM 1879 O O . ALA B 1 2 ? -29.625 14.773 -12.805 1 47.75 2 ALA B O 1
ATOM 1880 N N . LEU B 1 3 ? -31.703 14.938 -12.047 1 55.72 3 LEU B N 1
ATOM 1881 C CA . LEU B 1 3 ? -31.781 13.539 -11.656 1 55.72 3 LEU B CA 1
ATOM 1882 C C . LEU B 1 3 ? -31.672 12.625 -12.867 1 55.72 3 LEU B C 1
ATOM 1884 O O . LEU B 1 3 ? -31.281 11.453 -12.742 1 55.72 3 LEU B O 1
ATOM 1888 N N . SER B 1 4 ? -32.125 13.273 -13.945 1 54.41 4 SER B N 1
ATOM 1889 C CA . SER B 1 4 ? -32.188 12.43 -15.133 1 54.41 4 SER B CA 1
ATOM 1890 C C . SER B 1 4 ? -30.781 12.047 -15.609 1 54.41 4 SER B C 1
ATOM 1892 O O . SER B 1 4 ? -30.609 11.055 -16.328 1 54.41 4 SER B O 1
ATOM 1894 N N . HIS B 1 5 ? -29.875 12.836 -15.234 1 58.38 5 HIS B N 1
ATOM 1895 C CA . HIS B 1 5 ? -28.578 12.602 -15.875 1 58.38 5 HIS B CA 1
ATOM 1896 C C . HIS B 1 5 ? -27.656 11.789 -14.969 1 58.38 5 HIS B C 1
ATOM 1898 O O . HIS B 1 5 ? -26.438 11.922 -15.047 1 58.38 5 HIS B O 1
ATOM 1904 N N . GLY B 1 6 ? -28.359 10.945 -14.078 1 65.5 6 GLY B N 1
ATOM 1905 C CA . GLY B 1 6 ? -27.516 10.023 -13.336 1 65.5 6 GLY B CA 1
ATOM 1906 C C . GLY B 1 6 ? -26.938 10.641 -12.078 1 65.5 6 GLY B C 1
ATOM 1907 O O . GLY B 1 6 ? -25.906 10.172 -11.57 1 65.5 6 GLY B O 1
ATOM 1908 N N . CYS B 1 7 ? -27.562 11.742 -11.727 1 68.94 7 CYS B N 1
ATOM 1909 C CA . CYS B 1 7 ? -27.047 12.406 -10.539 1 68.94 7 CYS B CA 1
ATOM 1910 C C . CYS B 1 7 ? -27.438 11.641 -9.273 1 68.94 7 CYS B C 1
ATOM 1912 O O . CYS B 1 7 ? -28.516 11.07 -9.195 1 68.94 7 CYS B O 1
ATOM 1914 N N . VAL B 1 8 ? -26.422 11.477 -8.438 1 81.69 8 VAL B N 1
ATOM 1915 C CA . VAL B 1 8 ? -26.594 10.758 -7.184 1 81.69 8 VAL B CA 1
ATOM 1916 C C . VAL B 1 8 ? -26.656 11.75 -6.023 1 81.69 8 VAL B C 1
ATOM 1918 O O . VAL B 1 8 ? -25.859 12.688 -5.961 1 81.69 8 VAL B O 1
ATOM 1921 N N . LYS B 1 9 ? -27.688 11.594 -5.281 1 89.88 9 LYS B N 1
ATOM 1922 C CA . LYS B 1 9 ? -27.812 12.414 -4.082 1 89.88 9 LYS B CA 1
ATOM 1923 C C . LYS B 1 9 ? -26.781 12.023 -3.033 1 89.88 9 LYS B C 1
ATOM 1925 O O . LYS B 1 9 ? -26.359 10.859 -2.969 1 89.88 9 LYS B O 1
ATOM 1930 N N . TYR B 1 10 ? -26.391 13.07 -2.324 1 91.62 10 TYR B N 1
ATOM 1931 C CA . TYR B 1 10 ? -25.438 12.805 -1.245 1 91.62 10 TYR B CA 1
ATOM 1932 C C . TYR B 1 10 ? -26.156 12.75 0.101 1 91.62 10 TYR B C 1
ATOM 1934 O O . TYR B 1 10 ? -26.688 13.758 0.571 1 91.62 10 TYR B O 1
ATOM 1942 N N . SER B 1 11 ? -26.156 11.484 0.702 1 84.56 11 SER B N 1
ATOM 1943 C CA . SER B 1 11 ? -26.844 11.305 1.977 1 84.56 11 SER B CA 1
ATOM 1944 C C . SER B 1 11 ? -25.953 10.578 2.984 1 84.56 11 SER B C 1
ATOM 1946 O O . SER B 1 11 ? -26.234 10.594 4.188 1 84.56 11 SER B O 1
ATOM 1948 N N . GLU B 1 12 ? -24.938 10.008 2.541 1 78.19 12 GLU B N 1
ATOM 1949 C CA . GLU B 1 12 ? -24.094 9.203 3.42 1 78.19 12 GLU B CA 1
ATOM 1950 C C . GLU B 1 12 ? -22.969 10.047 4.031 1 78.19 12 GLU B C 1
ATOM 1952 O O . GLU B 1 12 ? -21.797 9.82 3.752 1 78.19 12 GLU B O 1
ATOM 1957 N N . VAL B 1 13 ? -23.297 10.766 5.102 1 78.94 13 VAL B N 1
ATOM 1958 C CA . VAL B 1 13 ? -22.375 11.773 5.617 1 78.94 13 VAL B CA 1
ATOM 1959 C C . VAL B 1 13 ? -21.344 11.109 6.512 1 78.94 13 VAL B C 1
ATOM 1961 O O . VAL B 1 13 ? -20.266 11.672 6.754 1 78.94 13 VAL B O 1
ATOM 1964 N N . TRP B 1 14 ? -21.578 9.875 6.832 1 82.5 14 TRP B N 1
ATOM 1965 C CA . TRP B 1 14 ? -20.703 9.227 7.801 1 82.5 14 TRP B CA 1
ATOM 1966 C C . TRP B 1 14 ? -19.578 8.469 7.098 1 82.5 14 TRP B C 1
ATOM 1968 O O . TRP B 1 14 ? -18.641 7.996 7.742 1 82.5 14 TRP B O 1
ATOM 1978 N N . ASP B 1 15 ? -19.641 8.375 5.797 1 88.12 15 ASP B N 1
ATOM 1979 C CA . ASP B 1 15 ? -18.625 7.664 5.027 1 88.12 15 ASP B CA 1
ATOM 1980 C C . ASP B 1 15 ? -17.766 8.633 4.207 1 88.12 15 ASP B C 1
ATOM 1982 O O . ASP B 1 15 ? -18.203 9.078 3.139 1 88.12 15 ASP B O 1
ATOM 1986 N N . PRO B 1 16 ? -16.625 8.828 4.688 1 90 16 PRO B N 1
ATOM 1987 C CA . PRO B 1 16 ? -15.758 9.773 3.98 1 90 16 PRO B CA 1
ATOM 1988 C C . PRO B 1 16 ? -15.484 9.367 2.533 1 90 16 PRO B C 1
ATOM 1990 O O . PRO B 1 16 ? -15.328 10.227 1.662 1 90 16 PRO B O 1
ATOM 1993 N N . ILE B 1 17 ? -15.391 8.141 2.299 1 89.94 17 ILE B N 1
ATOM 1994 C CA . ILE B 1 17 ? -15.148 7.66 0.942 1 89.94 17 ILE B CA 1
ATOM 1995 C C . ILE B 1 17 ? -16.344 7.977 0.056 1 89.94 17 ILE B C 1
ATOM 1997 O O . ILE B 1 17 ? -16.188 8.367 -1.103 1 89.94 17 ILE B O 1
ATOM 2001 N N . ALA B 1 18 ? -17.484 7.812 0.621 1 89.38 18 ALA B N 1
ATOM 2002 C CA . ALA B 1 18 ? -18.703 8.164 -0.107 1 89.38 18 ALA B CA 1
ATOM 2003 C C . ALA B 1 18 ? -18.719 9.648 -0.473 1 89.38 18 ALA B C 1
ATOM 2005 O O . ALA B 1 18 ? -19.203 10.023 -1.542 1 89.38 18 ALA B O 1
ATOM 2006 N N . ALA B 1 19 ? -18.25 10.453 0.42 1 91.38 19 ALA B N 1
ATOM 2007 C CA . ALA B 1 19 ? -18.172 11.891 0.163 1 91.38 19 ALA B CA 1
ATOM 2008 C C . ALA B 1 19 ? -17.297 12.172 -1.057 1 91.38 19 ALA B C 1
ATOM 2010 O O . ALA B 1 19 ? -17.688 12.945 -1.937 1 91.38 19 ALA B O 1
ATOM 2011 N N . MET B 1 20 ? -16.188 11.562 -1.125 1 90 20 MET B N 1
ATOM 2012 C CA . MET B 1 20 ? -15.25 11.797 -2.227 1 90 20 MET B CA 1
ATOM 2013 C C . MET B 1 20 ? -15.781 11.203 -3.525 1 90 20 MET B C 1
ATOM 2015 O O . MET B 1 20 ? -15.602 11.773 -4.598 1 90 20 MET B O 1
ATOM 2019 N N . ARG B 1 21 ? -16.375 10.078 -3.428 1 89.31 21 ARG B N 1
ATOM 2020 C CA . ARG B 1 21 ? -16.984 9.477 -4.605 1 89.31 21 ARG B CA 1
ATOM 2021 C C . ARG B 1 21 ? -18.078 10.375 -5.176 1 89.31 21 ARG B C 1
ATOM 2023 O O . ARG B 1 21 ? -18.234 10.477 -6.395 1 89.31 21 ARG B O 1
ATOM 2030 N N . TRP B 1 22 ? -18.781 10.969 -4.324 1 92 22 TRP B N 1
ATOM 2031 C CA . TRP B 1 22 ? -19.844 11.859 -4.742 1 92 22 TRP B CA 1
ATOM 2032 C C . TRP B 1 22 ? -19.297 13.062 -5.504 1 92 22 TRP B C 1
ATOM 2034 O O . TRP B 1 22 ? -19.812 13.43 -6.559 1 92 22 TRP B O 1
ATOM 2044 N N . ILE B 1 23 ? -18.297 13.664 -4.984 1 92 23 ILE B N 1
ATOM 2045 C CA . ILE B 1 23 ? -17.656 14.805 -5.645 1 92 23 ILE B CA 1
ATOM 2046 C C . ILE B 1 23 ? -17.172 14.391 -7.031 1 92 23 ILE B C 1
ATOM 2048 O O . ILE B 1 23 ? -17.406 15.109 -8.008 1 92 23 ILE B O 1
ATOM 2052 N N . SER B 1 24 ? -16.531 13.297 -7.105 1 89.81 24 SER B N 1
ATOM 2053 C CA . SER B 1 24 ? -16.016 12.805 -8.383 1 89.81 24 SER B CA 1
ATOM 2054 C C . SER B 1 24 ? -17.156 12.555 -9.367 1 89.81 24 SER B C 1
ATOM 2056 O O . SER B 1 24 ? -17.047 12.891 -10.555 1 89.81 24 SER B O 1
ATOM 2058 N N . HIS B 1 25 ? -18.109 11.961 -8.852 1 90.81 25 HIS B N 1
ATOM 2059 C CA . HIS B 1 25 ? -19.281 11.68 -9.688 1 90.81 25 HIS B CA 1
ATOM 2060 C C . HIS B 1 25 ? -19.906 12.969 -10.203 1 90.81 25 HIS B C 1
ATOM 2062 O O . HIS B 1 25 ? -20.281 13.062 -11.375 1 90.81 25 HIS B O 1
ATOM 2068 N N . MET B 1 26 ? -20.078 13.961 -9.375 1 93.31 26 MET B N 1
ATOM 2069 C CA . MET B 1 26 ? -20.625 15.25 -9.773 1 93.31 26 MET B CA 1
ATOM 2070 C C . MET B 1 26 ? -19.781 15.883 -10.875 1 93.31 26 MET B C 1
ATOM 2072 O O . MET B 1 26 ? -20.328 16.438 -11.836 1 93.31 26 MET B O 1
ATOM 2076 N N . GLU B 1 27 ? -18.562 15.75 -10.766 1 92.25 27 GLU B N 1
ATOM 2077 C CA . GLU B 1 27 ? -17.672 16.328 -11.758 1 92.25 27 GLU B CA 1
ATOM 2078 C C . GLU B 1 27 ? -17.797 15.625 -13.102 1 92.25 27 GLU B C 1
ATOM 2080 O O . GLU B 1 27 ? -17.734 16.266 -14.156 1 92.25 27 GLU B O 1
ATOM 2085 N N . ASP B 1 28 ? -17.938 14.367 -13.039 1 92 28 ASP B N 1
ATOM 2086 C CA . ASP B 1 28 ? -18.188 13.617 -14.266 1 92 28 ASP B CA 1
ATOM 2087 C C . ASP B 1 28 ? -19.5 14.047 -14.922 1 92 28 ASP B C 1
ATOM 2089 O O . ASP B 1 28 ? -19.562 14.211 -16.141 1 92 28 ASP B O 1
ATOM 2093 N N . VAL B 1 29 ? -20.469 14.188 -14.117 1 92.31 29 VAL B N 1
ATOM 2094 C CA . VAL B 1 29 ? -21.781 14.617 -14.602 1 92.31 29 VAL B CA 1
ATOM 2095 C C . VAL B 1 29 ? -21.688 16.016 -15.211 1 92.31 29 VAL B C 1
ATOM 2097 O O . VAL B 1 29 ? -22.266 16.281 -16.266 1 92.31 29 VAL B O 1
ATOM 2100 N N . PHE B 1 30 ? -20.938 16.922 -14.586 1 94.5 30 PHE B N 1
ATOM 2101 C CA . PHE B 1 30 ? -20.734 18.266 -15.109 1 94.5 30 PHE B CA 1
ATOM 2102 C C . PHE B 1 30 ? -20.109 18.219 -16.5 1 94.5 30 PHE B C 1
ATOM 2104 O O . PHE B 1 30 ? -20.5 18.984 -17.391 1 94.5 30 PHE B O 1
ATOM 2111 N N . LYS B 1 31 ? -19.188 17.391 -16.609 1 92.81 31 LYS B N 1
ATOM 2112 C CA . LYS B 1 31 ? -18.484 17.25 -17.875 1 92.81 31 LYS B CA 1
ATOM 2113 C C . LYS B 1 31 ? -19.422 16.703 -18.953 1 92.81 31 LYS B C 1
ATOM 2115 O O . LYS B 1 31 ? -19.453 17.234 -20.078 1 92.81 31 LYS B O 1
ATOM 2120 N N . ASP B 1 32 ? -20.141 15.75 -18.609 1 91.5 32 ASP B N 1
ATOM 2121 C CA . ASP B 1 32 ? -21.047 15.102 -19.547 1 91.5 32 ASP B CA 1
ATOM 2122 C C . ASP B 1 32 ? -22.141 16.062 -20.016 1 91.5 32 ASP B C 1
ATOM 2124 O O . ASP B 1 32 ? -22.531 16.047 -21.172 1 91.5 32 ASP B O 1
ATOM 2128 N N . MET B 1 33 ? -22.547 16.875 -19.141 1 90.88 33 MET B N 1
ATOM 2129 C CA . MET B 1 33 ? -23.656 17.781 -19.422 1 90.88 33 MET B CA 1
ATOM 2130 C C . MET B 1 33 ? -23.141 19.141 -19.906 1 90.88 33 MET B C 1
ATOM 2132 O O . MET B 1 33 ? -23.938 20.016 -20.234 1 90.88 33 MET B O 1
ATOM 2136 N N . LYS B 1 34 ? -21.781 19.266 -19.922 1 92.12 34 LYS B N 1
ATOM 2137 C CA . LYS B 1 34 ? -21.172 20.547 -20.25 1 92.12 34 LYS B CA 1
ATOM 2138 C C . LYS B 1 34 ? -21.766 21.672 -19.406 1 92.12 34 LYS B C 1
ATOM 2140 O O . LYS B 1 34 ? -22.188 22.703 -19.938 1 92.12 34 LYS B O 1
ATOM 2145 N N . CYS B 1 35 ? -21.812 21.438 -18.172 1 92.44 35 CYS B N 1
ATOM 2146 C CA . CYS B 1 35 ? -22.375 22.375 -17.219 1 92.44 35 CYS B CA 1
ATOM 2147 C C . CYS B 1 35 ? -21.531 23.641 -17.125 1 92.44 35 CYS B C 1
ATOM 2149 O O . CYS B 1 35 ? -20.297 23.547 -17.031 1 92.44 35 CYS B O 1
ATOM 2151 N N . ALA B 1 36 ? -22.172 24.781 -17.172 1 93.69 36 ALA B N 1
ATOM 2152 C CA . ALA B 1 36 ? -21.453 26.031 -17 1 93.69 36 ALA B CA 1
ATOM 2153 C C . ALA B 1 36 ? -20.906 26.172 -15.578 1 93.69 36 ALA B C 1
ATOM 2155 O O . ALA B 1 36 ? -21.547 25.75 -14.617 1 93.69 36 ALA B O 1
ATOM 2156 N N . ASP B 1 37 ? -19.812 26.828 -15.383 1 92.38 37 ASP B N 1
ATOM 2157 C CA . ASP B 1 37 ? -19.125 26.969 -14.102 1 92.38 37 ASP B CA 1
ATOM 2158 C C . ASP B 1 37 ? -20.016 27.656 -13.07 1 92.38 37 ASP B C 1
ATOM 2160 O O . ASP B 1 37 ? -19.984 27.312 -11.891 1 92.38 37 ASP B O 1
ATOM 2164 N N . GLU B 1 38 ? -20.797 28.516 -13.578 1 90.56 38 GLU B N 1
ATOM 2165 C CA . GLU B 1 38 ? -21.625 29.328 -12.688 1 90.56 38 GLU B CA 1
ATOM 2166 C C . GLU B 1 38 ? -22.781 28.516 -12.109 1 90.56 38 GLU B C 1
ATOM 2168 O O . GLU B 1 38 ? -23.328 28.859 -11.062 1 90.56 38 GLU B O 1
ATOM 2173 N N . ASP B 1 39 ? -23.047 27.391 -12.711 1 92.94 39 ASP B N 1
ATOM 2174 C CA . ASP B 1 39 ? -24.219 26.625 -12.312 1 92.94 39 ASP B CA 1
ATOM 2175 C C . ASP B 1 39 ? -23.828 25.422 -11.461 1 92.94 39 ASP B C 1
ATOM 2177 O O . ASP B 1 39 ? -24.672 24.797 -10.812 1 92.94 39 ASP B O 1
ATOM 2181 N N . LYS B 1 40 ? -22.609 25.047 -11.391 1 94.75 40 LYS B N 1
ATOM 2182 C CA . LYS B 1 40 ? -22.141 23.812 -10.781 1 94.75 40 LYS B CA 1
ATOM 2183 C C . LYS B 1 40 ? -22.484 23.75 -9.297 1 94.75 40 LYS B C 1
ATOM 2185 O O . LYS B 1 40 ? -22.984 22.734 -8.812 1 94.75 40 LYS B O 1
ATOM 2190 N N . VAL B 1 41 ? -22.281 24.828 -8.633 1 94.56 41 VAL B N 1
ATOM 2191 C CA . VAL B 1 41 ? -22.516 24.844 -7.195 1 94.56 41 VAL B CA 1
ATOM 2192 C C . VAL B 1 41 ? -24 24.672 -6.914 1 94.56 41 VAL B C 1
ATOM 2194 O O . VAL B 1 41 ? -24.391 23.906 -6.027 1 94.56 41 VAL B O 1
ATOM 2197 N N . ALA B 1 42 ? -24.766 25.422 -7.641 1 92 42 ALA B N 1
ATOM 2198 C CA . ALA B 1 42 ? -26.219 25.328 -7.465 1 92 42 ALA B CA 1
ATOM 2199 C C . ALA B 1 42 ? -26.703 23.891 -7.691 1 92 42 ALA B C 1
ATOM 2201 O O . ALA B 1 42 ? -27.562 23.406 -6.953 1 92 42 ALA B O 1
ATOM 2202 N N . TYR B 1 43 ? -26.188 23.344 -8.695 1 92.31 43 TYR B N 1
ATOM 2203 C CA . TYR B 1 43 ? -26.531 21.953 -8.992 1 92.31 43 TYR B CA 1
ATOM 2204 C C . TYR B 1 43 ? -26.109 21.031 -7.848 1 92.31 43 TYR B C 1
ATOM 2206 O O . TYR B 1 43 ? -26.891 20.172 -7.426 1 92.31 43 TYR B O 1
ATOM 2214 N N . GLY B 1 44 ? -24.922 21.156 -7.402 1 93.44 44 GLY B N 1
ATOM 2215 C CA . GLY B 1 44 ? -24.438 20.359 -6.293 1 93.44 44 GLY B CA 1
ATOM 2216 C C . GLY B 1 44 ? -25.281 20.469 -5.047 1 93.44 44 GLY B C 1
ATOM 2217 O O . GLY B 1 44 ? -25.625 19.469 -4.418 1 93.44 44 GLY B O 1
ATOM 2218 N N . ILE B 1 45 ? -25.625 21.641 -4.766 1 92.75 45 ILE B N 1
ATOM 2219 C CA . ILE B 1 45 ? -26.422 21.906 -3.566 1 92.75 45 ILE B CA 1
ATOM 2220 C C . ILE B 1 45 ? -27.766 21.203 -3.676 1 92.75 45 ILE B C 1
ATOM 2222 O O . ILE B 1 45 ? -28.297 20.703 -2.684 1 92.75 45 ILE B O 1
ATOM 2226 N N . SER B 1 46 ? -28.266 21.188 -4.812 1 92.81 46 SER B N 1
ATOM 2227 C CA . SER B 1 46 ? -29.578 20.594 -5.035 1 92.81 46 SER B CA 1
ATOM 2228 C C . SER B 1 46 ? -29.547 19.094 -4.781 1 92.81 46 SER B C 1
ATOM 2230 O O . SER B 1 46 ? -30.594 18.469 -4.594 1 92.81 46 SER B O 1
ATOM 2232 N N . MET B 1 47 ? -28.359 18.547 -4.762 1 94.06 47 MET B N 1
ATOM 2233 C CA . MET B 1 47 ? -28.219 17.109 -4.594 1 94.06 47 MET B CA 1
ATOM 2234 C C . MET B 1 47 ? -27.953 16.75 -3.135 1 94.06 47 MET B C 1
ATOM 2236 O O . MET B 1 47 ? -27.938 15.578 -2.768 1 94.06 47 MET B O 1
ATOM 2240 N N . LEU B 1 48 ? -27.75 17.703 -2.281 1 94.31 48 LEU B N 1
ATOM 2241 C CA . LEU B 1 48 ? -27.469 17.453 -0.872 1 94.31 48 LEU B CA 1
ATOM 2242 C C . LEU B 1 48 ? -28.734 17.062 -0.123 1 94.31 48 LEU B C 1
ATOM 2244 O O . LEU B 1 48 ? -29.828 17.578 -0.408 1 94.31 48 LEU B O 1
ATOM 2248 N N . ARG B 1 49 ? -28.484 16.125 0.838 1 92.94 49 ARG B N 1
ATOM 2249 C CA . ARG B 1 49 ? -29.609 15.68 1.659 1 92.94 49 ARG B CA 1
ATOM 2250 C C . ARG B 1 49 ? -29.219 15.625 3.133 1 92.94 49 ARG B C 1
ATOM 2252 O O . ARG B 1 49 ? -28.031 15.539 3.465 1 92.94 49 ARG B O 1
ATOM 2259 N N . SER B 1 50 ? -30.203 15.781 3.955 1 90.94 50 SER B N 1
ATOM 2260 C CA . SER B 1 50 ? -30.125 15.547 5.395 1 90.94 50 SER B CA 1
ATOM 2261 C C . SER B 1 50 ? -29.016 16.391 6.031 1 90.94 50 SER B C 1
ATOM 2263 O O . SER B 1 50 ? -29.016 17.609 5.895 1 90.94 50 SER B O 1
ATOM 2265 N N . GLU B 1 51 ? -28.094 15.781 6.625 1 91.44 51 GLU B N 1
ATOM 2266 C CA . GLU B 1 51 ? -27.047 16.469 7.371 1 91.44 51 GLU B CA 1
ATOM 2267 C C . GLU B 1 51 ? -26.203 17.359 6.457 1 91.44 51 GLU B C 1
ATOM 2269 O O . GLU B 1 51 ? -25.734 18.422 6.871 1 91.44 51 GLU B O 1
ATOM 2274 N N . ALA B 1 52 ? -26.094 16.922 5.285 1 94.31 52 ALA B N 1
ATOM 2275 C CA . ALA B 1 52 ? -25.328 17.719 4.324 1 94.31 52 ALA B CA 1
ATOM 2276 C C . ALA B 1 52 ? -26.031 19.031 4.004 1 94.31 52 ALA B C 1
ATOM 2278 O O . ALA B 1 52 ? -25.391 20.078 3.842 1 94.31 52 ALA B O 1
ATOM 2279 N N . LEU B 1 53 ? -27.344 18.938 3.918 1 92.88 53 LEU B N 1
ATOM 2280 C CA . LEU B 1 53 ? -28.125 20.156 3.672 1 92.88 53 LEU B CA 1
ATOM 2281 C C . LEU B 1 53 ? -28.047 21.094 4.867 1 92.88 53 LEU B C 1
ATOM 2283 O O . LEU B 1 53 ? -28 22.312 4.695 1 92.88 53 LEU B O 1
ATOM 2287 N N . ILE B 1 54 ? -28.094 20.547 6.012 1 93.88 54 ILE B N 1
ATOM 2288 C CA . ILE B 1 54 ? -27.969 21.328 7.23 1 93.88 54 ILE B CA 1
ATOM 2289 C C . ILE B 1 54 ? -26.625 22.047 7.254 1 93.88 54 ILE B C 1
ATOM 2291 O O . ILE B 1 54 ? -26.547 23.234 7.574 1 93.88 54 ILE B O 1
ATOM 2295 N N . TRP B 1 55 ? -25.609 21.328 6.945 1 94.38 55 TRP B N 1
ATOM 2296 C CA . TRP B 1 55 ? -24.281 21.906 6.867 1 94.38 55 TRP B CA 1
ATOM 2297 C C . TRP B 1 55 ? -24.25 23.094 5.898 1 94.38 55 TRP B C 1
ATOM 2299 O O . TRP B 1 55 ? -23.688 24.141 6.215 1 94.38 55 TRP B O 1
ATOM 2309 N N . TRP B 1 56 ? -24.828 22.922 4.793 1 93.69 56 TRP B N 1
ATOM 2310 C CA . TRP B 1 56 ? -24.828 24 3.807 1 93.69 56 TRP B CA 1
ATOM 2311 C C . TRP B 1 56 ? -25.562 25.219 4.332 1 93.69 56 TRP B C 1
ATOM 2313 O O . TRP B 1 56 ? -25.156 26.359 4.062 1 93.69 56 TRP B O 1
ATOM 2323 N N . GLY B 1 57 ? -26.656 24.984 5.016 1 93.12 57 GLY B N 1
ATOM 2324 C CA . GLY B 1 57 ? -27.344 26.094 5.66 1 93.12 57 GLY B CA 1
ATOM 2325 C C . GLY B 1 57 ? -26.453 26.906 6.586 1 93.12 57 GLY B C 1
ATOM 2326 O O . GLY B 1 57 ? -26.516 28.125 6.598 1 93.12 57 GLY B O 1
ATOM 2327 N N . THR B 1 58 ? -25.703 26.203 7.262 1 93.56 58 THR B N 1
ATOM 2328 C CA . THR B 1 58 ? -24.766 26.859 8.172 1 93.56 58 THR B CA 1
ATOM 2329 C C . THR B 1 58 ? -23.734 27.688 7.402 1 93.56 58 THR B C 1
ATOM 2331 O O . THR B 1 58 ? -23.391 28.797 7.809 1 93.56 58 THR B O 1
ATOM 2334 N N . VAL B 1 59 ? -23.25 27.172 6.316 1 93.56 59 VAL B N 1
ATOM 2335 C CA . VAL B 1 59 ? -22.281 27.891 5.473 1 93.56 59 VAL B CA 1
ATOM 2336 C C . VAL B 1 59 ? -22.922 29.156 4.926 1 93.56 59 VAL B C 1
ATOM 2338 O O . VAL B 1 59 ? -22.297 30.219 4.922 1 93.56 59 VAL B O 1
ATOM 2341 N N . LYS B 1 60 ? -24.094 29.062 4.469 1 91.38 60 LYS B N 1
ATOM 2342 C CA . LYS B 1 60 ? -24.828 30.203 3.922 1 91.38 60 LYS B CA 1
ATOM 2343 C C . LYS B 1 60 ? -25.016 31.297 4.977 1 91.38 60 LYS B C 1
ATOM 2345 O O . LYS B 1 60 ? -24.828 32.469 4.688 1 91.38 60 LYS B O 1
ATOM 2350 N N . ASP B 1 61 ? -25.297 30.859 6.105 1 92.06 61 ASP B N 1
ATOM 2351 C CA . ASP B 1 61 ? -25.562 31.797 7.195 1 92.06 61 ASP B CA 1
ATOM 2352 C C . ASP B 1 61 ? -24.281 32.5 7.621 1 92.06 61 ASP B C 1
ATOM 2354 O O . ASP B 1 61 ? -24.297 33.688 7.953 1 92.06 61 ASP B O 1
ATOM 2358 N N . THR B 1 62 ? -23.219 31.781 7.613 1 91.31 62 THR B N 1
ATOM 2359 C CA . THR B 1 62 ? -21.953 32.312 8.109 1 91.31 62 THR B CA 1
ATOM 2360 C C . THR B 1 62 ? -21.266 33.188 7.047 1 91.31 62 THR B C 1
ATOM 2362 O O . THR B 1 62 ? -20.656 34.188 7.363 1 91.31 62 THR B O 1
ATOM 2365 N N . SER B 1 63 ? -21.312 32.781 5.785 1 87.88 63 SER B N 1
ATOM 2366 C CA . SER B 1 63 ? -20.594 33.469 4.711 1 87.88 63 SER B CA 1
ATOM 2367 C C . SER B 1 63 ? -21.469 34.531 4.082 1 87.88 63 SER B C 1
ATOM 2369 O O . SER B 1 63 ? -20.953 35.5 3.523 1 87.88 63 SER B O 1
ATOM 2371 N N . GLY B 1 64 ? -22.797 34.438 4.156 1 85.25 64 GLY B N 1
ATOM 2372 C CA . GLY B 1 64 ? -23.703 35.375 3.543 1 85.25 64 GLY B CA 1
ATOM 2373 C C . GLY B 1 64 ? -24.125 34.969 2.145 1 85.25 64 GLY B C 1
ATOM 2374 O O . GLY B 1 64 ? -23.391 34.281 1.438 1 85.25 64 GLY B O 1
ATOM 2375 N N . PRO B 1 65 ? -25.25 35.406 1.771 1 79.62 65 PRO B N 1
ATOM 2376 C CA . PRO B 1 65 ? -25.844 35 0.5 1 79.62 65 PRO B CA 1
ATOM 2377 C C . PRO B 1 65 ? -25.062 35.5 -0.711 1 79.62 65 PRO B C 1
ATOM 2379 O O . PRO B 1 65 ? -24.969 34.781 -1.721 1 79.62 65 PRO B O 1
ATOM 2382 N N . GLU B 1 66 ? -24.422 36.562 -0.642 1 81.62 66 GLU B N 1
ATOM 2383 C CA . GLU B 1 66 ? -23.688 37.125 -1.771 1 81.62 66 GLU B CA 1
ATOM 2384 C C . GLU B 1 66 ? -22.453 36.25 -2.102 1 81.62 66 GLU B C 1
ATOM 2386 O O . GLU B 1 66 ? -22.172 36 -3.273 1 81.62 66 GLU B O 1
ATOM 2391 N N . ILE B 1 67 ? -21.812 35.781 -1.104 1 80.94 67 ILE B N 1
ATOM 2392 C CA . ILE B 1 67 ? -20.578 35.031 -1.277 1 80.94 67 ILE B CA 1
ATOM 2393 C C . ILE B 1 67 ? -20.938 33.625 -1.775 1 80.94 67 ILE B C 1
ATOM 2395 O O . ILE B 1 67 ? -20.25 33.062 -2.643 1 80.94 67 ILE B O 1
ATOM 2399 N N . THR B 1 68 ? -22.031 33.156 -1.278 1 84.25 68 THR B N 1
ATOM 2400 C CA . THR B 1 68 ? -22.391 31.797 -1.632 1 84.25 68 THR B CA 1
ATOM 2401 C C . THR B 1 68 ? -22.938 31.719 -3.055 1 84.25 68 THR B C 1
ATOM 2403 O O . THR B 1 68 ? -22.781 30.719 -3.742 1 84.25 68 THR B O 1
ATOM 2406 N N . THR B 1 69 ? -23.516 32.812 -3.492 1 83.62 69 THR B N 1
ATOM 2407 C CA . THR B 1 69 ? -24.078 32.844 -4.84 1 83.62 69 THR B CA 1
ATOM 2408 C C . THR B 1 69 ? -22.969 32.906 -5.887 1 83.62 69 THR B C 1
ATOM 2410 O O . THR B 1 69 ? -23.141 32.438 -7.004 1 83.62 69 THR B O 1
ATOM 2413 N N . LYS B 1 70 ? -21.875 33.469 -5.531 1 89.69 70 LYS B N 1
ATOM 2414 C CA . LYS B 1 70 ? -20.781 33.625 -6.477 1 89.69 70 LYS B CA 1
ATOM 2415 C C . LYS B 1 70 ? -19.688 32.594 -6.23 1 89.69 70 LYS B C 1
ATOM 2417 O O . LYS B 1 70 ? -18.609 32.656 -6.836 1 89.69 70 LYS B O 1
ATOM 2422 N N . MET B 1 71 ? -20.016 31.672 -5.406 1 93.75 71 MET B N 1
ATOM 2423 C CA . MET B 1 71 ? -19.016 30.672 -5.023 1 93.75 71 MET B CA 1
ATOM 2424 C C . MET B 1 71 ? -18.672 29.766 -6.199 1 93.75 71 MET B C 1
ATOM 2426 O O . MET B 1 71 ? -19.562 29.344 -6.938 1 93.75 71 MET B O 1
ATOM 2430 N N . THR B 1 72 ? -17.422 29.562 -6.383 1 95 72 THR B N 1
ATOM 2431 C CA . THR B 1 72 ? -16.984 28.625 -7.418 1 95 72 THR B CA 1
ATOM 2432 C C . THR B 1 72 ? -17.078 27.188 -6.93 1 95 72 THR B C 1
ATOM 2434 O O . THR B 1 72 ? -17.141 26.938 -5.723 1 95 72 THR B O 1
ATOM 2437 N N . TRP B 1 73 ? -17.031 26.281 -7.836 1 95.81 73 TRP B N 1
ATOM 2438 C CA . TRP B 1 73 ? -17.062 24.859 -7.48 1 95.81 73 TRP B CA 1
ATOM 2439 C C . TRP B 1 73 ? -15.812 24.484 -6.691 1 95.81 73 TRP B C 1
ATOM 2441 O O . TRP B 1 73 ? -15.891 23.672 -5.758 1 95.81 73 TRP B O 1
ATOM 2451 N N . SER B 1 74 ? -14.727 25.062 -7.098 1 95.31 74 SER B N 1
ATOM 2452 C CA . SER B 1 74 ? -13.477 24.781 -6.395 1 95.31 74 SER B CA 1
ATOM 2453 C C . SER B 1 74 ? -13.578 25.156 -4.922 1 95.31 74 SER B C 1
ATOM 2455 O O . SER B 1 74 ? -13.141 24.406 -4.051 1 95.31 74 SER B O 1
ATOM 2457 N N . ARG B 1 75 ? -14.18 26.266 -4.695 1 94.62 75 ARG B N 1
ATOM 2458 C CA . ARG B 1 75 ? -14.336 26.719 -3.316 1 94.62 75 ARG B CA 1
ATOM 2459 C C . ARG B 1 75 ? -15.344 25.844 -2.57 1 94.62 75 ARG B C 1
ATOM 2461 O O . ARG B 1 75 ? -15.141 25.516 -1.4 1 94.62 75 ARG B O 1
ATOM 2468 N N . PHE B 1 76 ? -16.422 25.531 -3.156 1 96.06 76 PHE B N 1
ATOM 2469 C CA . PHE B 1 76 ? -17.406 24.641 -2.568 1 96.06 76 PHE B CA 1
ATOM 2470 C C . PHE B 1 76 ? -16.75 23.312 -2.164 1 96.06 76 PHE B C 1
ATOM 2472 O O . PHE B 1 76 ? -16.984 22.828 -1.057 1 96.06 76 PHE B O 1
ATOM 2479 N N . LYS B 1 77 ? -15.984 22.75 -3.08 1 94.62 77 LYS B N 1
ATOM 2480 C CA . LYS B 1 77 ? -15.312 21.484 -2.85 1 94.62 77 LYS B CA 1
ATOM 2481 C C . LYS B 1 77 ? -14.398 21.562 -1.627 1 94.62 77 LYS B C 1
ATOM 2483 O O . LYS B 1 77 ? -14.336 20.609 -0.836 1 94.62 77 LYS B O 1
ATOM 2488 N N . GLU B 1 78 ? -13.734 22.609 -1.525 1 93.81 78 GLU B N 1
ATOM 2489 C CA . GLU B 1 78 ? -12.844 22.797 -0.389 1 93.81 78 GLU B CA 1
ATOM 2490 C C . GLU B 1 78 ? -13.609 22.797 0.929 1 93.81 78 GLU B C 1
ATOM 2492 O O . GLU B 1 78 ? -13.203 22.125 1.886 1 93.81 78 GLU B O 1
ATOM 2497 N N . LEU B 1 79 ? -14.68 23.547 1.012 1 94 79 LEU B N 1
ATOM 2498 C CA . LEU B 1 79 ? -15.508 23.609 2.213 1 94 79 LEU B CA 1
ATOM 2499 C C . LEU B 1 79 ? -16.125 22.25 2.521 1 94 79 LEU B C 1
ATOM 2501 O O . LEU B 1 79 ? -16.156 21.828 3.682 1 94 79 LEU B O 1
ATOM 2505 N N . PHE B 1 80 ? -16.594 21.625 1.457 1 95 80 PHE B N 1
ATOM 2506 C CA . PHE B 1 80 ? -17.188 20.312 1.573 1 95 80 PHE B CA 1
ATOM 2507 C C . PHE B 1 80 ? -16.188 19.297 2.137 1 95 80 PHE B C 1
ATOM 2509 O O . PHE B 1 80 ? -16.516 18.547 3.051 1 95 80 PHE B O 1
ATOM 2516 N N . LYS B 1 81 ? -15.016 19.328 1.643 1 92.56 81 LYS B N 1
ATOM 2517 C CA . LYS B 1 81 ? -13.961 18.422 2.086 1 92.56 81 LYS B CA 1
ATOM 2518 C C . LYS B 1 81 ? -13.586 18.688 3.541 1 92.56 81 LYS B C 1
ATOM 2520 O O . LYS B 1 81 ? -13.352 17.75 4.309 1 92.56 81 LYS B O 1
ATOM 2525 N N . ASP B 1 82 ? -13.516 19.906 3.852 1 92.5 82 ASP B N 1
ATOM 2526 C CA . ASP B 1 82 ? -13.172 20.281 5.223 1 92.5 82 ASP B CA 1
ATOM 2527 C C . ASP B 1 82 ? -14.188 19.703 6.215 1 92.5 82 ASP B C 1
ATOM 2529 O O . ASP B 1 82 ? -13.828 19.344 7.34 1 92.5 82 ASP B O 1
ATOM 2533 N N . GLU B 1 83 ? -15.359 19.641 5.797 1 93.81 83 GLU B N 1
ATOM 2534 C CA . GLU B 1 83 ? -16.422 19.172 6.688 1 93.81 83 GLU B CA 1
ATOM 2535 C C . GLU B 1 83 ? -16.516 17.641 6.68 1 93.81 83 GLU B C 1
ATOM 2537 O O . GLU B 1 83 ? -16.594 17.016 7.738 1 93.81 83 GLU B O 1
ATOM 2542 N N . PHE B 1 84 ? -16.484 17.031 5.562 1 94 84 PHE B N 1
ATOM 2543 C CA . PHE B 1 84 ? -16.875 15.625 5.453 1 94 84 PHE B CA 1
ATOM 2544 C C . PHE B 1 84 ? -15.656 14.742 5.18 1 94 84 PHE B C 1
ATOM 2546 O O . PHE B 1 84 ? -15.742 13.516 5.266 1 94 84 PHE B O 1
ATOM 2553 N N . TYR B 1 85 ? -14.508 15.344 4.914 1 92.19 85 TYR B N 1
ATOM 2554 C CA . TYR B 1 85 ? -13.266 14.633 4.602 1 92.19 85 TYR B CA 1
ATOM 2555 C C . TYR B 1 85 ? -12.055 15.43 5.055 1 92.19 85 TYR B C 1
ATOM 2557 O O . TYR B 1 85 ? -11.156 15.719 4.254 1 92.19 85 TYR B O 1
ATOM 2565 N N . PRO B 1 86 ? -11.977 15.633 6.293 1 91.19 86 PRO B N 1
ATOM 2566 C CA . PRO B 1 86 ? -10.812 16.375 6.781 1 91.19 86 PRO B CA 1
ATOM 2567 C C . PRO B 1 86 ? -9.516 15.57 6.695 1 91.19 86 PRO B C 1
ATOM 2569 O O . PRO B 1 86 ? -9.562 14.352 6.496 1 91.19 86 PRO B O 1
ATOM 2572 N N . ILE B 1 87 ? -8.43 16.141 6.898 1 86.44 87 ILE B N 1
ATOM 2573 C CA . ILE B 1 87 ? -7.109 15.539 6.742 1 86.44 87 ILE B CA 1
ATOM 2574 C C . ILE B 1 87 ? -6.926 14.414 7.754 1 86.44 87 ILE B C 1
ATOM 2576 O O . ILE B 1 87 ? -6.285 13.398 7.457 1 86.44 87 ILE B O 1
ATOM 2580 N N . SER B 1 88 ? -7.434 14.641 8.945 1 88.44 88 SER B N 1
ATOM 2581 C CA . SER B 1 88 ? -7.316 13.602 9.969 1 88.44 88 SER B CA 1
ATOM 2582 C C . SER B 1 88 ? -7.961 12.297 9.508 1 88.44 88 SER B C 1
ATOM 2584 O O . SER B 1 88 ? -7.418 11.219 9.75 1 88.44 88 SER B O 1
ATOM 2586 N N . VAL B 1 89 ? -9.062 12.453 8.852 1 91.5 89 VAL B N 1
ATOM 2587 C CA . VAL B 1 89 ? -9.773 11.289 8.344 1 91.5 89 VAL B CA 1
ATOM 2588 C C . VAL B 1 89 ? -8.984 10.664 7.191 1 91.5 89 VAL B C 1
ATOM 2590 O O . VAL B 1 89 ? -8.922 9.438 7.07 1 91.5 89 VAL B O 1
ATOM 2593 N N . GLU B 1 90 ? -8.461 11.492 6.406 1 91.06 90 GLU B N 1
ATOM 2594 C CA . GLU B 1 90 ? -7.633 11.008 5.301 1 91.06 90 GLU B CA 1
ATOM 2595 C C . GLU B 1 90 ? -6.477 10.156 5.812 1 91.06 90 GLU B C 1
ATOM 2597 O O . GLU B 1 90 ? -6.23 9.062 5.293 1 91.06 90 GLU B O 1
ATOM 2602 N N . LEU B 1 91 ? -5.797 10.586 6.766 1 89.31 91 LEU B N 1
ATOM 2603 C CA . LEU B 1 91 ? -4.664 9.867 7.336 1 89.31 91 LEU B CA 1
ATOM 2604 C C . LEU B 1 91 ? -5.117 8.562 7.98 1 89.31 91 LEU B C 1
ATOM 2606 O O . LEU B 1 91 ? -4.398 7.562 7.938 1 89.31 91 LEU B O 1
ATOM 2610 N N . GLU B 1 92 ? -6.262 8.664 8.562 1 92 92 GLU B N 1
ATOM 2611 C CA . GLU B 1 92 ? -6.816 7.449 9.156 1 92 92 GLU B CA 1
ATOM 2612 C C . GLU B 1 92 ? -7.113 6.402 8.086 1 92 92 GLU B C 1
ATOM 2614 O O . GLU B 1 92 ? -6.883 5.211 8.297 1 92 92 GLU B O 1
ATOM 2619 N N . LEU B 1 93 ? -7.656 6.797 7.008 1 93.75 93 LEU B N 1
ATOM 2620 C CA . LEU B 1 93 ? -7.934 5.891 5.898 1 93.75 93 LEU B CA 1
ATOM 2621 C C . LEU B 1 93 ? -6.645 5.281 5.359 1 93.75 93 LEU B C 1
ATOM 2623 O O . LEU B 1 93 ? -6.609 4.102 5.008 1 93.75 93 LEU B O 1
ATOM 2627 N N . VAL B 1 94 ? -5.598 6.043 5.246 1 92.69 94 VAL B N 1
ATOM 2628 C CA . VAL B 1 94 ? -4.301 5.551 4.801 1 92.69 94 VAL B CA 1
ATOM 2629 C C . VAL B 1 94 ? -3.791 4.484 5.766 1 92.69 94 VAL B C 1
ATOM 2631 O O . VAL B 1 94 ? -3.262 3.455 5.336 1 92.69 94 VAL B O 1
ATOM 2634 N N . GLU B 1 95 ? -3.979 4.742 7.02 1 91.62 95 GLU B N 1
ATOM 2635 C CA . GLU B 1 95 ? -3.576 3.762 8.023 1 91.62 95 GLU B CA 1
ATOM 2636 C C . GLU B 1 95 ? -4.363 2.465 7.871 1 91.62 95 GLU B C 1
ATOM 2638 O O . GLU B 1 95 ? -3.807 1.374 8.016 1 91.62 95 GLU B O 1
ATOM 2643 N N . GLN B 1 96 ? -5.602 2.605 7.664 1 92.94 96 GLN B N 1
ATOM 2644 C CA . GLN B 1 96 ? -6.434 1.433 7.426 1 92.94 96 GLN B CA 1
ATOM 2645 C C . GLN B 1 96 ? -5.957 0.656 6.203 1 92.94 96 GLN B C 1
ATOM 2647 O O . GLN B 1 96 ? -5.918 -0.576 6.219 1 92.94 96 GLN B O 1
ATOM 2652 N N . TYR B 1 97 ? -5.629 1.373 5.238 1 93 97 TYR B N 1
ATOM 2653 C CA . TYR B 1 97 ? -5.113 0.754 4.02 1 93 97 TYR B CA 1
ATOM 2654 C C . TYR B 1 97 ? -3.811 0.014 4.293 1 93 97 TYR B C 1
ATOM 2656 O O . TYR B 1 97 ? -3.629 -1.121 3.848 1 93 97 TYR B O 1
ATOM 2664 N N . ARG B 1 98 ? -2.932 0.63 4.922 1 89.25 98 ARG B N 1
ATOM 2665 C CA . ARG B 1 98 ? -1.611 0.09 5.227 1 89.25 98 ARG B CA 1
ATOM 2666 C C . ARG B 1 98 ? -1.723 -1.203 6.027 1 89.25 98 ARG B C 1
ATOM 2668 O O . ARG B 1 98 ? -0.935 -2.131 5.832 1 89.25 98 ARG B O 1
ATOM 2675 N N . THR B 1 99 ? -2.652 -1.252 6.883 1 90.69 99 THR B N 1
ATOM 2676 C CA . THR B 1 99 ? -2.758 -2.383 7.801 1 90.69 99 THR B CA 1
ATOM 2677 C C . THR B 1 99 ? -3.828 -3.361 7.328 1 90.69 99 THR B C 1
ATOM 2679 O O . THR B 1 99 ? -4.238 -4.254 8.078 1 90.69 99 THR B O 1
ATOM 2682 N N . LEU B 1 100 ? -4.316 -3.197 6.219 1 94.19 100 LEU B N 1
ATOM 2683 C CA . LEU B 1 100 ? -5.453 -3.957 5.707 1 94.19 100 LEU B CA 1
ATOM 2684 C C . LEU B 1 100 ? -5.102 -5.438 5.578 1 94.19 100 LEU B C 1
ATOM 2686 O O . LEU B 1 100 ? -4.176 -5.797 4.848 1 94.19 100 LEU B O 1
ATOM 2690 N N . LYS B 1 101 ? -5.797 -6.25 6.242 1 95.88 101 LYS B N 1
ATOM 2691 C CA . LYS B 1 101 ? -5.707 -7.707 6.184 1 95.88 101 LYS B CA 1
ATOM 2692 C C . LYS B 1 101 ? -7.031 -8.359 6.578 1 95.88 101 LYS B C 1
ATOM 2694 O O . LYS B 1 101 ? -7.855 -7.734 7.25 1 95.88 101 LYS B O 1
ATOM 2699 N N . GLN B 1 102 ? -7.176 -9.5 6.16 1 97.19 102 GLN B N 1
ATOM 2700 C CA . GLN B 1 102 ? -8.367 -10.258 6.535 1 97.19 102 GLN B CA 1
ATOM 2701 C C . GLN B 1 102 ? -8.375 -10.578 8.023 1 97.19 102 GLN B C 1
ATOM 2703 O O . GLN B 1 102 ? -7.375 -11.055 8.57 1 97.19 102 GLN B O 1
ATOM 2708 N N . GLU B 1 103 ? -9.438 -10.258 8.594 1 95.19 103 GLU B N 1
ATOM 2709 C CA . GLU B 1 103 ? -9.578 -10.594 10.008 1 95.19 103 GLU B CA 1
ATOM 2710 C C . GLU B 1 103 ? -9.906 -12.078 10.188 1 95.19 103 GLU B C 1
ATOM 2712 O O . GLU B 1 103 ? -10.398 -12.727 9.258 1 95.19 103 GLU B O 1
ATOM 2717 N N . GLU B 1 104 ? -9.602 -12.742 11.297 1 91.12 104 GLU B N 1
ATOM 2718 C CA . GLU B 1 104 ? -9.742 -14.164 11.578 1 91.12 104 GLU B CA 1
ATOM 2719 C C . GLU B 1 104 ? -11.164 -14.648 11.312 1 91.12 104 GLU B C 1
ATOM 2721 O O . GLU B 1 104 ? -11.367 -15.703 10.703 1 91.12 104 GLU B O 1
ATOM 2726 N N . ASN B 1 105 ? -12.219 -13.93 11.609 1 91.31 105 ASN B N 1
ATOM 2727 C CA . ASN B 1 105 ? -13.602 -14.359 11.438 1 91.31 105 ASN B CA 1
ATOM 2728 C C . ASN B 1 105 ? -14.281 -13.602 10.297 1 91.31 105 ASN B C 1
ATOM 2730 O O . ASN B 1 105 ? -15.508 -13.641 10.172 1 91.31 105 ASN B O 1
ATOM 2734 N N . GLU B 1 106 ? -13.523 -13.109 9.523 1 96.62 106 GLU B N 1
ATOM 2735 C CA . GLU B 1 106 ? -14.07 -12.383 8.383 1 96.62 106 GLU B CA 1
ATOM 2736 C C . GLU B 1 106 ? -14.102 -13.258 7.129 1 96.62 106 GLU B C 1
ATOM 2738 O O . GLU B 1 106 ? -13.102 -13.898 6.789 1 96.62 106 GLU B O 1
ATOM 2743 N N . ARG B 1 107 ? -15.25 -13.336 6.461 1 97 107 ARG B N 1
ATOM 2744 C CA . ARG B 1 107 ? -15.344 -14.078 5.211 1 97 107 ARG B CA 1
ATOM 2745 C C . ARG B 1 107 ? -14.523 -13.414 4.109 1 97 107 ARG B C 1
ATOM 2747 O O . ARG B 1 107 ? -14.336 -12.195 4.125 1 97 107 ARG B O 1
ATOM 2754 N N . VAL B 1 108 ? -14.125 -14.117 3.119 1 97.94 108 VAL B N 1
ATOM 2755 C CA . VAL B 1 108 ? -13.32 -13.633 2.008 1 97.94 108 VAL B CA 1
ATOM 2756 C C . VAL B 1 108 ? -14.062 -12.523 1.271 1 97.94 108 VAL B C 1
ATOM 2758 O O . VAL B 1 108 ? -13.477 -11.5 0.91 1 97.94 108 VAL B O 1
ATOM 2761 N N . LEU B 1 109 ? -15.305 -12.75 1.035 1 97.19 109 LEU B N 1
ATOM 2762 C CA . LEU B 1 109 ? -16.109 -11.773 0.306 1 97.19 109 LEU B CA 1
ATOM 2763 C C . LEU B 1 109 ? -16.125 -10.438 1.045 1 97.19 109 LEU B C 1
ATOM 2765 O O . LEU B 1 109 ? -16.016 -9.375 0.425 1 97.19 109 LEU B O 1
ATOM 2769 N N . GLU B 1 110 ? -16.297 -10.484 2.342 1 97.19 110 GLU B N 1
ATOM 2770 C CA . GLU B 1 110 ? -16.312 -9.273 3.152 1 97.19 110 GLU B CA 1
ATOM 2771 C C . GLU B 1 110 ? -14.961 -8.555 3.096 1 97.19 110 GLU B C 1
ATOM 2773 O O . GLU B 1 110 ? -14.914 -7.332 2.969 1 97.19 110 GLU B O 1
ATOM 2778 N N . TYR B 1 111 ? -13.961 -9.328 3.248 1 97.81 111 TYR B N 1
ATOM 2779 C CA . TYR B 1 111 ? -12.617 -8.773 3.135 1 97.81 111 TYR B CA 1
ATOM 2780 C C . TYR B 1 111 ? -12.406 -8.141 1.763 1 97.81 111 TYR B C 1
ATOM 2782 O O . TYR B 1 111 ? -11.844 -7.055 1.655 1 97.81 111 TYR B O 1
ATOM 2790 N N . ALA B 1 112 ? -12.859 -8.789 0.705 1 97.31 112 ALA B N 1
ATOM 2791 C CA . ALA B 1 112 ? -12.703 -8.289 -0.657 1 97.31 112 ALA B CA 1
ATOM 2792 C C . ALA B 1 112 ? -13.398 -6.938 -0.833 1 97.31 112 ALA B C 1
ATOM 2794 O O . ALA B 1 112 ? -12.859 -6.035 -1.48 1 97.31 112 ALA B O 1
ATOM 2795 N N . ILE B 1 113 ? -14.508 -6.809 -0.27 1 95.44 113 ILE B N 1
ATOM 2796 C CA . ILE B 1 113 ? -15.281 -5.574 -0.364 1 95.44 113 ILE B CA 1
ATOM 2797 C C . ILE B 1 113 ? -14.531 -4.445 0.34 1 95.44 113 ILE B C 1
ATOM 2799 O O . ILE B 1 113 ? -14.383 -3.352 -0.213 1 95.44 113 ILE B O 1
ATOM 2803 N N . ARG B 1 114 ? -14.078 -4.695 1.539 1 95 114 ARG B N 1
ATOM 2804 C CA . ARG B 1 114 ? -13.312 -3.705 2.283 1 95 114 ARG B CA 1
ATOM 2805 C C . ARG B 1 114 ? -12.039 -3.328 1.535 1 95 114 ARG B C 1
ATOM 2807 O O . ARG B 1 114 ? -11.672 -2.152 1.466 1 95 114 ARG B O 1
ATOM 2814 N N . PHE B 1 115 ? -11.43 -4.324 1 1 96.75 115 PHE B N 1
ATOM 2815 C CA . PHE B 1 115 ? -10.195 -4.137 0.244 1 96.75 115 PHE B CA 1
ATOM 2816 C C . PHE B 1 115 ? -10.43 -3.229 -0.957 1 96.75 115 PHE B C 1
ATOM 2818 O O . PHE B 1 115 ? -9.688 -2.271 -1.172 1 96.75 115 PHE B O 1
ATOM 2825 N N . GLU B 1 116 ? -11.422 -3.494 -1.709 1 94.25 116 GLU B N 1
ATOM 2826 C CA . GLU B 1 116 ? -11.711 -2.725 -2.916 1 94.25 116 GLU B CA 1
ATOM 2827 C C . GLU B 1 116 ? -12.023 -1.268 -2.58 1 94.25 116 GLU B C 1
ATOM 2829 O O . GLU B 1 116 ? -11.641 -0.36 -3.32 1 94.25 116 GLU B O 1
ATOM 2834 N N . LYS B 1 117 ? -12.734 -1.102 -1.56 1 92.19 117 LYS B N 1
ATOM 2835 C CA . LYS B 1 117 ? -13.07 0.25 -1.123 1 92.19 117 LYS B CA 1
ATOM 2836 C C . LYS B 1 117 ? -11.82 1.06 -0.81 1 92.19 117 LYS B C 1
ATOM 2838 O O . LYS B 1 117 ? -11.664 2.186 -1.289 1 92.19 117 LYS B O 1
ATOM 2843 N N . LEU B 1 118 ? -10.914 0.482 -0.07 1 93.62 118 LEU B N 1
ATOM 2844 C CA . LEU B 1 118 ? -9.703 1.182 0.338 1 93.62 118 LEU B CA 1
ATOM 2845 C C . LEU B 1 118 ? -8.727 1.312 -0.831 1 93.62 118 LEU B C 1
ATOM 2847 O O . LEU B 1 118 ? -8 2.303 -0.934 1 93.62 118 LEU B O 1
ATOM 2851 N N . TRP B 1 119 ? -8.758 0.315 -1.679 1 92.38 119 TRP B N 1
ATOM 2852 C CA . TRP B 1 119 ? -7.965 0.379 -2.904 1 92.38 119 TRP B CA 1
ATOM 2853 C C . TRP B 1 119 ? -8.391 1.562 -3.766 1 92.38 119 TRP B C 1
ATOM 2855 O O . TRP B 1 119 ? -7.551 2.305 -4.273 1 92.38 119 TRP B O 1
ATOM 2865 N N . TRP B 1 120 ? -9.664 1.693 -3.924 1 88.12 120 TRP B N 1
ATOM 2866 C CA . TRP B 1 120 ? -10.188 2.803 -4.707 1 88.12 120 TRP B CA 1
ATOM 2867 C C . TRP B 1 120 ? -9.742 4.141 -4.133 1 88.12 120 TRP B C 1
ATOM 2869 O O . TRP B 1 120 ? -9.281 5.02 -4.871 1 88.12 120 TRP B O 1
ATOM 2879 N N . PHE B 1 121 ? -9.906 4.266 -2.85 1 90.06 121 PHE B N 1
ATOM 2880 C CA . PHE B 1 121 ? -9.5 5.496 -2.178 1 90.06 121 PHE B CA 1
ATOM 2881 C C . PHE B 1 121 ? -8.023 5.793 -2.426 1 90.06 121 PHE B C 1
ATOM 2883 O O . PHE B 1 121 ? -7.672 6.891 -2.859 1 90.06 121 PHE B O 1
ATOM 2890 N N . PHE B 1 122 ? -7.281 4.797 -2.213 1 90.25 122 PHE B N 1
ATOM 2891 C CA . PHE B 1 122 ? -5.836 4.996 -2.23 1 90.25 122 PHE B CA 1
ATOM 2892 C C . PHE B 1 122 ? -5.344 5.262 -3.648 1 90.25 122 PHE B C 1
ATOM 2894 O O . PHE B 1 122 ? -4.516 6.148 -3.867 1 90.25 122 PHE B O 1
ATOM 2901 N N . TRP B 1 123 ? -5.883 4.629 -4.539 1 84.62 123 TRP B N 1
ATOM 2902 C CA . TRP B 1 123 ? -5.344 4.652 -5.891 1 84.62 123 TRP B CA 1
ATOM 2903 C C . TRP B 1 123 ? -6.043 5.707 -6.742 1 84.62 123 TRP B C 1
ATOM 2905 O O . TRP B 1 123 ? -5.43 6.305 -7.629 1 84.62 123 TRP B O 1
ATOM 2915 N N . HIS B 1 124 ? -7.242 5.941 -6.48 1 79.19 124 HIS B N 1
ATOM 2916 C CA . HIS B 1 124 ? -7.984 6.828 -7.371 1 79.19 124 HIS B CA 1
ATOM 2917 C C . HIS B 1 124 ? -8.141 8.219 -6.762 1 79.19 124 HIS B C 1
ATOM 2919 O O . HIS B 1 124 ? -8.211 9.211 -7.488 1 79.19 124 HIS B O 1
ATOM 2925 N N . TYR B 1 125 ? -8.078 8.258 -5.523 1 81.88 125 TYR B N 1
ATOM 2926 C CA . TYR B 1 125 ? -8.336 9.562 -4.91 1 81.88 125 TYR B CA 1
ATOM 2927 C C . TYR B 1 125 ? -7.027 10.273 -4.578 1 81.88 125 TYR B C 1
ATOM 2929 O O . TYR B 1 125 ? -6.867 11.461 -4.871 1 81.88 125 TYR B O 1
ATOM 2937 N N . LEU B 1 126 ? -6.148 9.586 -4.008 1 87.5 126 LEU B N 1
ATOM 2938 C CA . LEU B 1 126 ? -4.891 10.219 -3.615 1 87.5 126 LEU B CA 1
ATOM 2939 C C . LEU B 1 126 ? -3.959 10.367 -4.812 1 87.5 126 LEU B C 1
ATOM 2941 O O . LEU B 1 126 ? -3.877 9.469 -5.656 1 87.5 126 LEU B O 1
ATOM 2945 N N . THR B 1 127 ? -3.295 11.539 -4.812 1 85.75 127 THR B N 1
ATOM 2946 C CA . THR B 1 127 ? -2.236 11.703 -5.805 1 85.75 127 THR B CA 1
ATOM 2947 C C . THR B 1 127 ? -1.045 10.805 -5.473 1 85.75 127 THR B C 1
ATOM 2949 O O . THR B 1 127 ? -0.874 10.391 -4.32 1 85.75 127 THR B O 1
ATOM 2952 N N . CYS B 1 128 ? -0.245 10.547 -6.477 1 83.25 128 CYS B N 1
ATOM 2953 C CA . CYS B 1 128 ? 0.932 9.711 -6.289 1 83.25 128 CYS B CA 1
ATOM 2954 C C . CYS B 1 128 ? 1.835 10.273 -5.199 1 83.25 128 CYS B C 1
ATOM 2956 O O . CYS B 1 128 ? 2.334 9.523 -4.355 1 83.25 128 CYS B O 1
ATOM 2958 N N . GLY B 1 129 ? 2.039 11.609 -5.262 1 87.44 129 GLY B N 1
ATOM 2959 C CA . GLY B 1 129 ? 2.879 12.242 -4.258 1 87.44 129 GLY B CA 1
ATOM 2960 C C . GLY B 1 129 ? 2.342 12.086 -2.846 1 87.44 129 GLY B C 1
ATOM 2961 O O . GLY B 1 129 ? 3.092 11.766 -1.921 1 87.44 129 GLY B O 1
ATOM 2962 N N . LYS B 1 130 ? 1.089 12.234 -2.637 1 90.19 130 LYS B N 1
ATOM 2963 C CA . LYS B 1 130 ? 0.463 12.086 -1.325 1 90.19 130 LYS B CA 1
ATOM 2964 C C . LYS B 1 130 ? 0.517 10.641 -0.844 1 90.19 130 LYS B C 1
ATOM 2966 O O . LYS B 1 130 ? 0.759 10.383 0.336 1 90.19 130 LYS B O 1
ATOM 2971 N N . ARG B 1 131 ? 0.281 9.766 -1.781 1 91.25 131 ARG B N 1
ATOM 2972 C CA . ARG B 1 131 ? 0.344 8.344 -1.438 1 91.25 131 ARG B CA 1
ATOM 2973 C C . ARG B 1 131 ? 1.693 7.992 -0.822 1 91.25 131 ARG B C 1
ATOM 2975 O O . ARG B 1 131 ? 1.752 7.371 0.242 1 91.25 131 ARG B O 1
ATOM 2982 N N . MET B 1 132 ? 2.705 8.477 -1.483 1 93.62 132 MET B N 1
ATOM 2983 C CA . MET B 1 132 ? 4.059 8.172 -1.026 1 93.62 132 MET B CA 1
ATOM 2984 C C . MET B 1 132 ? 4.316 8.773 0.35 1 93.62 132 MET B C 1
ATOM 2986 O O . MET B 1 132 ? 4.773 8.086 1.261 1 93.62 132 MET B O 1
ATOM 2990 N N . ILE B 1 133 ? 3.963 9.969 0.464 1 95.38 133 ILE B N 1
ATOM 2991 C CA . ILE B 1 133 ? 4.238 10.719 1.686 1 95.38 133 ILE B CA 1
ATOM 2992 C C . ILE B 1 133 ? 3.441 10.125 2.846 1 95.38 133 ILE B C 1
ATOM 2994 O O . ILE B 1 133 ? 3.992 9.867 3.92 1 95.38 133 ILE B O 1
ATOM 2998 N N . TYR B 1 134 ? 2.191 9.883 2.65 1 93.88 134 TYR B N 1
ATOM 2999 C CA . TYR B 1 134 ? 1.323 9.406 3.719 1 93.88 134 TYR B CA 1
ATOM 3000 C C . TYR B 1 134 ? 1.746 8.016 4.18 1 93.88 134 TYR B C 1
ATOM 3002 O O . TYR B 1 134 ? 1.757 7.727 5.379 1 93.88 134 TYR B O 1
ATOM 3010 N N . LEU B 1 135 ? 2.098 7.16 3.242 1 94.06 135 LEU B N 1
ATOM 3011 C CA . LEU B 1 135 ? 2.527 5.816 3.605 1 94.06 135 LEU B CA 1
ATOM 3012 C C . LEU B 1 135 ? 3.83 5.855 4.398 1 94.06 135 LEU B C 1
ATOM 3014 O O . LEU B 1 135 ? 4.016 5.082 5.336 1 94.06 135 LEU B O 1
ATOM 3018 N N . PHE B 1 136 ? 4.75 6.758 4 1 96.88 136 PHE B N 1
ATOM 3019 C CA . PHE B 1 136 ? 6 6.934 4.734 1 96.88 136 PHE B CA 1
ATOM 3020 C C . PHE B 1 136 ? 5.727 7.383 6.168 1 96.88 136 PHE B C 1
ATOM 3022 O O . PHE B 1 136 ? 6.262 6.805 7.117 1 96.88 136 PHE B O 1
ATOM 3029 N N . VAL B 1 137 ? 4.852 8.32 6.328 1 95.94 137 VAL B N 1
ATOM 3030 C CA . VAL B 1 137 ? 4.578 8.938 7.621 1 95.94 137 VAL B CA 1
ATOM 3031 C C . VAL B 1 137 ? 3.855 7.945 8.523 1 95.94 137 VAL B C 1
ATOM 3033 O O . VAL B 1 137 ? 4.176 7.832 9.711 1 95.94 137 VAL B O 1
ATOM 3036 N N . THR B 1 138 ? 2.896 7.234 7.984 1 93.69 138 THR B N 1
ATOM 3037 C CA . THR B 1 138 ? 2.127 6.293 8.789 1 93.69 138 THR B CA 1
ATOM 3038 C C . THR B 1 138 ? 3.002 5.129 9.25 1 93.69 138 THR B C 1
ATOM 3040 O O . THR B 1 138 ? 2.641 4.398 10.172 1 93.69 138 THR B O 1
ATOM 3043 N N . GLY B 1 139 ? 4.141 4.953 8.602 1 95.44 139 GLY B N 1
ATOM 3044 C CA . GLY B 1 139 ? 5.051 3.881 8.969 1 95.44 139 GLY B CA 1
ATOM 3045 C C . GLY B 1 139 ? 6.086 4.305 10 1 95.44 139 GLY B C 1
ATOM 3046 O O . GLY B 1 139 ? 6.832 3.467 10.516 1 95.44 139 GLY B O 1
ATOM 3047 N N . LEU B 1 140 ? 6.137 5.555 10.289 1 96.62 140 LEU B N 1
ATOM 3048 C CA . LEU B 1 140 ? 7.078 6.055 11.289 1 96.62 140 LEU B CA 1
ATOM 3049 C C . LEU B 1 140 ? 6.672 5.602 12.688 1 96.62 140 LEU B C 1
ATOM 3051 O O . LEU B 1 140 ? 5.5 5.305 12.938 1 96.62 140 LEU B O 1
ATOM 3055 N N . THR B 1 141 ? 7.68 5.605 13.57 1 95.94 141 THR B N 1
ATOM 3056 C CA . THR B 1 141 ? 7.375 5.316 14.969 1 95.94 141 THR B CA 1
ATOM 3057 C C . THR B 1 141 ? 6.453 6.383 15.555 1 95.94 141 THR B C 1
ATOM 3059 O O . THR B 1 141 ? 6.504 7.543 15.141 1 95.94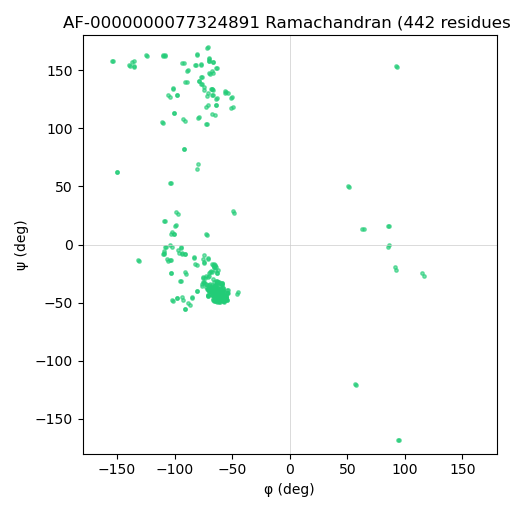 141 THR B O 1
ATOM 3062 N N . PRO B 1 142 ? 5.672 5.957 16.531 1 94.31 142 PRO B N 1
ATOM 3063 C CA . PRO B 1 142 ? 4.758 6.93 17.125 1 94.31 142 PRO B CA 1
ATOM 3064 C C . PRO B 1 142 ? 5.484 8.141 17.719 1 94.31 142 PRO B C 1
ATOM 3066 O O . PRO B 1 142 ? 4.965 9.258 17.672 1 94.31 142 PRO B O 1
ATOM 3069 N N . GLU B 1 143 ? 6.605 7.992 18.219 1 94.25 143 GLU B N 1
ATOM 3070 C CA . GLU B 1 143 ? 7.383 9.062 18.844 1 94.25 143 GLU B CA 1
ATOM 3071 C C . GLU B 1 143 ? 7.734 10.148 17.828 1 94.25 143 GLU B C 1
ATOM 3073 O O . GLU B 1 143 ? 7.965 11.297 18.188 1 94.25 143 GLU B O 1
ATOM 3078 N N . ILE B 1 144 ? 7.758 9.75 16.609 1 96.31 144 ILE B N 1
ATOM 3079 C CA . ILE B 1 144 ? 8.086 10.711 15.562 1 96.31 144 ILE B CA 1
ATOM 3080 C C . ILE B 1 144 ? 6.809 11.164 14.852 1 96.31 144 ILE B C 1
ATOM 3082 O O . ILE B 1 144 ? 6.566 12.359 14.695 1 96.31 144 ILE B O 1
ATOM 3086 N N . LYS B 1 145 ? 6.008 10.195 14.5 1 94.19 145 LYS B N 1
ATOM 3087 C CA . LYS B 1 145 ? 4.781 10.414 13.734 1 94.19 145 LYS B CA 1
ATOM 3088 C C . LYS B 1 145 ? 3.883 11.438 14.422 1 94.19 145 LYS B C 1
ATOM 3090 O O . LYS B 1 145 ? 3.314 12.312 13.766 1 94.19 145 LYS B O 1
ATOM 3095 N N . ASP B 1 146 ? 3.791 11.336 15.695 1 92 146 ASP B N 1
ATOM 3096 C CA . ASP B 1 146 ? 2.852 12.148 16.453 1 92 146 ASP B CA 1
ATOM 3097 C C . ASP B 1 146 ? 3.297 13.609 16.5 1 92 146 ASP B C 1
ATOM 3099 O O . ASP B 1 146 ? 2.506 14.5 16.812 1 92 146 ASP B O 1
ATOM 3103 N N . PHE B 1 147 ? 4.422 13.906 16.125 1 93 147 PHE B N 1
ATOM 3104 C CA . PHE B 1 147 ? 4.938 15.266 16.172 1 93 147 PHE B CA 1
ATOM 3105 C C . PHE B 1 147 ? 5.047 15.852 14.773 1 93 147 PHE B C 1
ATOM 3107 O O . PHE B 1 147 ? 5.422 17.016 14.602 1 93 147 PHE B O 1
ATOM 3114 N N . MET B 1 148 ? 4.699 15 13.836 1 93.19 148 MET B N 1
ATOM 3115 C CA . MET B 1 148 ? 4.711 15.492 12.461 1 93.19 148 MET B CA 1
ATOM 3116 C C . MET B 1 148 ? 3.488 16.359 12.18 1 93.19 148 MET B C 1
ATOM 3118 O O . MET B 1 148 ? 2.385 16.047 12.633 1 93.19 148 MET B O 1
ATOM 3122 N N . SER B 1 149 ? 3.652 17.469 11.484 1 89.44 149 SER B N 1
ATOM 3123 C CA . SER B 1 149 ? 2.553 18.328 11.07 1 89.44 149 SER B CA 1
ATOM 3124 C C . SER B 1 149 ? 2.303 18.234 9.57 1 89.44 149 SER B C 1
ATOM 3126 O O . SER B 1 149 ? 3.164 17.766 8.82 1 89.44 149 SER B O 1
ATOM 3128 N N . THR B 1 150 ? 1.157 18.672 9.172 1 84.62 150 THR B N 1
ATOM 3129 C CA . THR B 1 150 ? 0.805 18.672 7.762 1 84.62 150 THR B CA 1
ATOM 3130 C C . THR B 1 150 ? 1.738 19.578 6.969 1 84.62 150 THR B C 1
ATOM 3132 O O . THR B 1 150 ? 2 19.328 5.789 1 84.62 150 THR B O 1
ATOM 3135 N N . SER B 1 151 ? 2.182 20.594 7.574 1 87.69 151 SER B N 1
ATOM 3136 C CA . SER B 1 151 ? 3.105 21.5 6.922 1 87.69 151 SER B CA 1
ATOM 3137 C C . SER B 1 151 ? 4.426 20.828 6.586 1 87.69 151 SER B C 1
ATOM 3139 O O . SER B 1 151 ? 5.164 21.281 5.711 1 87.69 151 SER B O 1
ATOM 3141 N N . ASP B 1 152 ? 4.688 19.719 7.266 1 88.12 152 ASP B N 1
ATOM 3142 C CA . ASP B 1 152 ? 5.906 18.953 7.035 1 88.12 152 ASP B CA 1
ATOM 3143 C C . ASP B 1 152 ? 5.773 18.062 5.805 1 88.12 152 ASP B C 1
ATOM 3145 O O . ASP B 1 152 ? 6.773 17.609 5.25 1 88.12 152 ASP B O 1
ATOM 3149 N N . MET B 1 153 ? 4.539 17.859 5.41 1 89.38 153 MET B N 1
ATOM 3150 C CA . MET B 1 153 ? 4.254 16.812 4.43 1 89.38 153 MET B CA 1
ATOM 3151 C C . MET B 1 153 ? 4.004 17.422 3.051 1 89.38 153 MET B C 1
ATOM 3153 O O . MET B 1 153 ? 3.018 17.078 2.393 1 89.38 153 MET B O 1
ATOM 3157 N N . THR B 1 154 ? 4.91 18.234 2.582 1 90.25 154 THR B N 1
ATOM 3158 C CA . THR B 1 154 ? 4.762 18.891 1.282 1 90.25 154 THR B CA 1
ATOM 3159 C C . THR B 1 154 ? 5.387 18.031 0.18 1 90.25 154 THR B C 1
ATOM 3161 O O . THR B 1 154 ? 4.734 17.734 -0.822 1 90.25 154 THR B O 1
ATOM 3164 N N . THR B 1 155 ? 6.609 17.703 0.328 1 93.69 155 THR B N 1
ATOM 3165 C CA . THR B 1 155 ? 7.32 16.766 -0.537 1 93.69 155 THR B CA 1
ATOM 3166 C C . THR B 1 155 ? 7.934 15.633 0.279 1 93.69 155 THR B C 1
ATOM 3168 O O . THR B 1 155 ? 8.039 15.727 1.504 1 93.69 155 THR B O 1
ATOM 3171 N N . PHE B 1 156 ? 8.234 14.664 -0.45 1 95.12 156 PHE B N 1
ATOM 3172 C CA . PHE B 1 156 ? 8.836 13.531 0.251 1 95.12 156 PHE B CA 1
ATOM 3173 C C . PHE B 1 156 ? 10.117 13.953 0.954 1 95.12 156 PHE B C 1
ATOM 3175 O O . PHE B 1 156 ? 10.328 13.625 2.125 1 95.12 156 PHE B O 1
ATOM 3182 N N . ASP B 1 157 ? 10.969 14.648 0.272 1 95.5 157 ASP B N 1
ATOM 3183 C CA . ASP B 1 157 ? 12.25 15.07 0.825 1 95.5 157 ASP B CA 1
ATOM 3184 C C . ASP B 1 157 ? 12.055 15.945 2.062 1 95.5 157 ASP B C 1
ATOM 3186 O O . ASP B 1 157 ? 12.742 15.766 3.072 1 95.5 157 ASP B O 1
ATOM 3190 N N . ASN B 1 158 ? 11.156 16.828 1.985 1 96.06 158 ASN B N 1
ATOM 3191 C CA . ASN B 1 158 ? 10.859 17.703 3.123 1 96.06 158 ASN B CA 1
ATOM 3192 C C . ASN B 1 158 ? 10.328 16.891 4.309 1 96.06 158 ASN B C 1
ATOM 3194 O O . ASN B 1 158 ? 10.656 17.188 5.461 1 96.06 158 ASN B O 1
ATOM 3198 N N . THR B 1 159 ? 9.523 16 4.004 1 97.12 159 THR B N 1
ATOM 3199 C CA . THR B 1 159 ? 8.938 15.156 5.039 1 97.12 159 THR B CA 1
ATOM 3200 C C . THR B 1 159 ? 10.016 14.352 5.75 1 97.12 159 THR B C 1
ATOM 3202 O O . THR B 1 159 ? 10.023 14.258 6.98 1 97.12 159 THR B O 1
ATOM 3205 N N . VAL B 1 160 ? 10.945 13.828 4.988 1 97.56 160 VAL B N 1
ATOM 3206 C CA . VAL B 1 160 ? 12.047 13.055 5.555 1 97.56 160 VAL B CA 1
ATOM 3207 C C . VAL B 1 160 ? 12.898 13.953 6.449 1 97.56 160 VAL B C 1
ATOM 3209 O O . VAL B 1 160 ? 13.281 13.555 7.559 1 97.56 160 VAL B O 1
ATOM 3212 N N . GLU B 1 161 ? 13.164 15.062 5.969 1 97.56 161 GLU B N 1
ATOM 3213 C CA . GLU B 1 161 ? 13.984 15.992 6.73 1 97.56 161 GLU B CA 1
ATOM 3214 C C . GLU B 1 161 ? 13.312 16.375 8.039 1 97.56 161 GLU B C 1
ATOM 3216 O O . GLU B 1 161 ? 13.961 16.453 9.086 1 97.56 161 GLU B O 1
ATOM 3221 N N . ALA B 1 162 ? 12.094 16.688 7.957 1 97.44 162 ALA B N 1
ATOM 3222 C CA . ALA B 1 162 ? 11.344 17.016 9.164 1 97.44 162 ALA B CA 1
ATOM 3223 C C . ALA B 1 162 ? 11.383 15.875 10.164 1 97.44 162 ALA B C 1
ATOM 3225 O O . ALA B 1 162 ? 11.57 16.094 11.367 1 97.44 162 ALA B O 1
ATOM 3226 N N . ALA B 1 163 ? 11.195 14.711 9.711 1 97.81 163 ALA B N 1
ATOM 3227 C CA . ALA B 1 163 ? 11.234 13.539 10.57 1 97.81 163 ALA B CA 1
ATOM 3228 C C . ALA B 1 163 ? 12.602 13.375 11.227 1 97.81 163 ALA B C 1
ATOM 3230 O O . ALA B 1 163 ? 12.695 13.031 12.406 1 97.81 163 ALA B O 1
ATOM 3231 N N . LYS B 1 164 ? 13.641 13.594 10.461 1 97.75 164 LYS B N 1
ATOM 3232 C CA . LYS B 1 164 ? 15 13.508 10.984 1 97.75 164 LYS B CA 1
ATOM 3233 C C . LYS B 1 164 ? 15.227 14.508 12.109 1 97.75 164 LYS B C 1
ATOM 3235 O O . LYS B 1 164 ? 15.914 14.195 13.086 1 97.75 164 LYS B O 1
ATOM 3240 N N . LEU B 1 165 ? 14.711 15.648 11.906 1 96.88 165 LEU B N 1
ATOM 3241 C CA . LEU B 1 165 ? 14.859 16.688 12.914 1 96.88 165 LEU B CA 1
ATOM 3242 C C . LEU B 1 165 ? 14.156 16.297 14.211 1 96.88 165 LEU B C 1
ATOM 3244 O O . LEU B 1 165 ? 14.695 16.531 15.297 1 96.88 165 LEU B O 1
ATOM 3248 N N . ILE B 1 166 ? 13.008 15.75 14.117 1 96.88 166 ILE B N 1
ATOM 3249 C CA . ILE B 1 166 ? 12.273 15.289 15.289 1 96.88 166 ILE B CA 1
ATOM 3250 C C . ILE B 1 166 ? 13.055 14.18 15.984 1 96.88 166 ILE B C 1
ATOM 3252 O O . ILE B 1 166 ? 13.156 14.156 17.219 1 96.88 166 ILE B O 1
ATOM 3256 N N . GLU B 1 167 ? 13.555 13.273 15.203 1 96.69 167 GLU B N 1
ATOM 3257 C CA . GLU B 1 167 ? 14.375 12.188 15.734 1 96.69 167 GLU B CA 1
ATOM 3258 C C . GLU B 1 167 ? 15.562 12.727 16.516 1 96.69 167 GLU B C 1
ATOM 3260 O O . GLU B 1 167 ? 15.867 12.242 17.609 1 96.69 167 GLU B O 1
ATOM 3265 N N . LYS B 1 168 ? 16.25 13.68 15.961 1 96.12 168 LYS B N 1
ATOM 3266 C CA . LYS B 1 168 ? 17.406 14.305 16.594 1 96.12 168 LYS B CA 1
ATOM 3267 C C . LYS B 1 168 ? 17.016 14.953 17.922 1 96.12 168 LYS B C 1
ATOM 3269 O O . LYS B 1 168 ? 17.734 14.836 18.922 1 96.12 168 LYS B O 1
ATOM 3274 N N . GLU B 1 169 ? 15.93 15.633 17.875 1 95.12 169 GLU B N 1
ATOM 3275 C CA . GLU B 1 169 ? 15.445 16.297 19.078 1 95.12 169 GLU B CA 1
ATOM 3276 C C . GLU B 1 169 ? 15.086 15.289 20.172 1 95.12 169 GLU B C 1
ATOM 3278 O O . GLU B 1 169 ? 15.367 15.508 21.344 1 95.12 169 GLU B O 1
ATOM 3283 N N . ASN B 1 170 ? 14.445 14.219 19.828 1 93.62 170 ASN B N 1
ATOM 3284 C CA . ASN B 1 170 ? 14.109 13.164 20.766 1 93.62 170 ASN B CA 1
ATOM 3285 C C . ASN B 1 170 ? 15.352 12.547 21.391 1 93.62 170 ASN B C 1
ATOM 3287 O O . ASN B 1 170 ? 15.383 12.289 22.594 1 93.62 170 ASN B O 1
ATOM 3291 N N . ASN B 1 171 ? 16.312 12.32 20.562 1 92.31 171 ASN B N 1
ATOM 3292 C CA . ASN B 1 171 ? 17.562 11.75 21.047 1 92.31 171 ASN B CA 1
ATOM 3293 C C . ASN B 1 171 ? 18.281 12.695 22 1 92.31 171 ASN B C 1
ATOM 3295 O O . ASN B 1 171 ? 18.859 12.258 23 1 92.31 171 ASN B O 1
ATOM 3299 N N . ARG B 1 172 ? 18.203 13.93 21.75 1 92.88 172 ARG B N 1
ATOM 3300 C CA . ARG B 1 172 ? 18.781 14.945 22.625 1 92.88 172 ARG B CA 1
ATOM 3301 C C . ARG B 1 172 ? 18.078 14.969 23.984 1 92.88 172 ARG B C 1
ATOM 3303 O O . ARG B 1 172 ? 18.734 15.023 25.016 1 92.88 172 ARG B O 1
ATOM 3310 N N . ARG B 1 173 ? 16.859 14.859 23.938 1 92.12 173 ARG B N 1
ATOM 3311 C CA . ARG B 1 173 ? 16.078 14.867 25.172 1 92.12 173 ARG B CA 1
ATOM 3312 C C . ARG B 1 173 ? 16.375 13.633 26.016 1 92.12 173 ARG B C 1
ATOM 3314 O O . ARG B 1 173 ? 16.5 13.727 27.234 1 92.12 173 ARG B O 1
ATOM 3321 N N . LEU B 1 174 ? 16.453 12.523 25.391 1 89.31 174 LEU B N 1
ATOM 3322 C CA . LEU B 1 174 ? 16.75 11.273 26.094 1 89.31 174 LEU B CA 1
ATOM 3323 C C . LEU B 1 174 ? 18.141 11.32 26.719 1 89.31 174 LEU B C 1
ATOM 3325 O O . LEU B 1 174 ? 18.344 10.844 27.844 1 89.31 174 LEU B O 1
ATOM 3329 N N . LYS B 1 175 ? 19.078 11.836 26.016 1 88.94 175 LYS B N 1
ATOM 3330 C CA . LYS B 1 175 ? 20.438 11.961 26.531 1 88.94 175 LYS B CA 1
ATOM 3331 C C . LYS B 1 175 ? 20.484 12.898 27.734 1 88.94 175 LYS B C 1
ATOM 3333 O O . LYS B 1 175 ? 21.156 12.609 28.719 1 88.94 175 LYS B O 1
ATOM 3338 N N . GLN B 1 176 ? 19.781 13.922 27.688 1 90.06 176 GLN B N 1
ATOM 3339 C CA . GLN B 1 176 ? 19.719 14.883 28.781 1 90.06 176 GLN B CA 1
ATOM 3340 C C . GLN B 1 176 ? 19.078 14.266 30.016 1 90.06 176 GLN B C 1
ATOM 3342 O O . GLN B 1 176 ? 19.547 14.484 31.141 1 90.06 176 GLN B O 1
ATOM 3347 N N . LYS B 1 177 ? 18.078 13.453 29.812 1 88.31 177 LYS B N 1
ATOM 3348 C CA . LYS B 1 177 ? 17.422 12.766 30.906 1 88.31 177 LYS B CA 1
ATOM 3349 C C . LYS B 1 177 ? 18.344 11.742 31.562 1 88.31 177 LYS B C 1
ATOM 3351 O O . LYS B 1 177 ? 18.406 11.633 32.781 1 88.31 177 LYS B O 1
ATOM 3356 N N . ASN B 1 178 ? 19.016 11.047 30.734 1 86.19 178 ASN B N 1
ATOM 3357 C CA . ASN B 1 178 ? 19.953 10.039 31.234 1 86.19 178 ASN B CA 1
ATOM 3358 C C . ASN B 1 178 ? 21.109 10.672 31.984 1 86.19 178 ASN B C 1
ATOM 3360 O O . ASN B 1 178 ? 21.578 10.133 33 1 86.19 178 ASN B O 1
ATOM 3364 N N . ASP B 1 179 ? 21.562 11.789 31.531 1 85.62 179 ASP B N 1
ATOM 3365 C CA . ASP B 1 179 ? 22.625 12.531 32.188 1 85.62 179 ASP B CA 1
ATOM 3366 C C . ASP B 1 179 ? 22.156 13.086 33.531 1 85.62 179 ASP B C 1
ATOM 3368 O O . ASP B 1 179 ? 22.906 13.078 34.531 1 85.62 179 ASP B O 1
ATOM 3372 N N . GLY B 1 180 ? 21.016 13.461 33.562 1 76.88 180 GLY B N 1
ATOM 3373 C CA . GLY B 1 180 ? 20.438 13.93 34.812 1 76.88 180 GLY B CA 1
ATOM 3374 C C . GLY B 1 180 ? 20.312 12.836 35.844 1 76.88 180 GLY B C 1
ATOM 3375 O O . GLY B 1 180 ? 20.609 13.055 37.031 1 76.88 180 GLY B O 1
ATOM 3376 N N . LYS B 1 181 ? 19.984 11.68 35.406 1 75.25 181 LYS B N 1
ATOM 3377 C CA . LYS B 1 181 ? 19.859 10.539 36.312 1 75.25 181 LYS B CA 1
ATOM 3378 C C . LYS B 1 181 ? 21.219 10.125 36.844 1 75.25 181 LYS B C 1
ATOM 3380 O O . LYS B 1 181 ? 21.328 9.766 38.031 1 75.25 181 LYS B O 1
ATOM 3385 N N . LYS B 1 182 ? 22.094 10.219 36.094 1 76.06 182 LYS B N 1
ATOM 3386 C CA . LYS B 1 182 ? 23.438 9.844 36.5 1 76.06 182 LYS B CA 1
ATOM 3387 C C . LYS B 1 182 ? 23.984 10.805 37.562 1 76.06 182 LYS B C 1
ATOM 3389 O O . LYS B 1 182 ? 24.594 10.375 38.531 1 76.06 182 LYS B O 1
ATOM 3394 N N . LYS B 1 183 ? 23.688 11.914 37.5 1 72.31 183 LYS B N 1
ATOM 3395 C CA . LYS B 1 183 ? 24.141 12.914 38.469 1 72.31 183 LYS B CA 1
ATOM 3396 C C . LYS B 1 183 ? 23.422 12.734 39.812 1 72.31 183 LYS B C 1
ATOM 3398 O O . LYS B 1 183 ? 24.047 12.852 40.875 1 72.31 183 LYS B O 1
ATOM 3403 N N . ARG B 1 184 ? 22.219 12.328 39.75 1 74.69 184 ARG B N 1
ATOM 3404 C CA . ARG B 1 184 ? 21.438 12.164 40.969 1 74.69 184 ARG B CA 1
ATOM 3405 C C . ARG B 1 184 ? 21.844 10.891 41.719 1 74.69 184 ARG B C 1
ATOM 3407 O O . ARG B 1 184 ? 21.719 10.805 42.938 1 74.69 184 ARG B O 1
ATOM 3414 N N . ARG B 1 185 ? 22.203 9.922 40.875 1 67.69 185 ARG B N 1
ATOM 3415 C CA . ARG B 1 185 ? 22.562 8.641 41.5 1 67.69 185 ARG B CA 1
ATOM 3416 C C . ARG B 1 185 ? 23.938 8.719 42.156 1 67.69 185 ARG B C 1
ATOM 3418 O O . ARG B 1 185 ? 24.312 7.816 42.906 1 67.69 185 ARG B O 1
ATOM 3425 N N . ARG B 1 186 ? 24.609 9.727 41.938 1 73.56 186 ARG B N 1
ATOM 3426 C CA . ARG B 1 186 ? 25.906 9.852 42.562 1 73.56 186 ARG B CA 1
ATOM 3427 C C . ARG B 1 186 ? 25.75 10.148 44.062 1 73.56 186 ARG B C 1
ATOM 3429 O O . ARG B 1 186 ? 24.844 10.891 44.469 1 73.56 186 ARG B O 1
ATOM 3436 N N . ARG B 1 187 ? 26.281 9.211 44.906 1 70.31 187 ARG B N 1
ATOM 3437 C CA . ARG B 1 187 ? 26.25 9.328 46.344 1 70.31 187 ARG B CA 1
ATOM 3438 C C . ARG B 1 187 ? 26.75 10.695 46.812 1 70.31 187 ARG B C 1
ATOM 3440 O O . ARG B 1 187 ? 27.641 11.273 46.156 1 70.31 187 ARG B O 1
ATOM 3447 N N . LYS B 1 188 ? 25.906 11.273 47.594 1 74.94 188 LYS B N 1
ATOM 3448 C CA . LYS B 1 188 ? 26.359 12.508 48.219 1 74.94 188 LYS B CA 1
ATOM 3449 C C . LYS B 1 188 ? 27.719 12.32 48.906 1 74.94 188 LYS B C 1
ATOM 3451 O O . LYS B 1 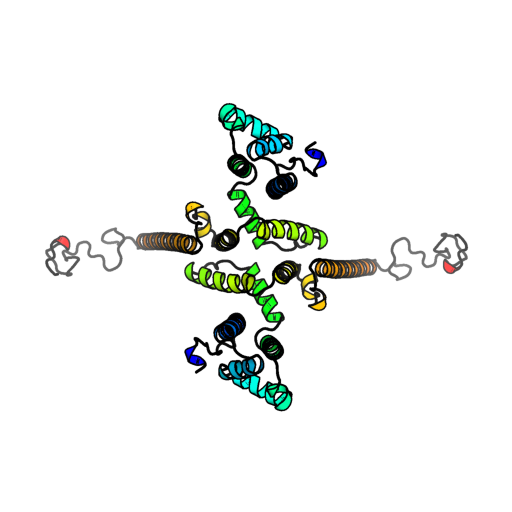188 ? 27.938 11.328 49.594 1 74.94 188 LYS B O 1
ATOM 3456 N N . CYS B 1 189 ? 28.609 13.008 48.438 1 73.19 189 CYS B N 1
ATOM 3457 C CA . CYS B 1 189 ? 29.938 12.961 49.062 1 73.19 189 CYS B CA 1
ATOM 3458 C C . CYS B 1 189 ? 29.828 13.242 50.562 1 73.19 189 CYS B C 1
ATOM 3460 O O . CYS B 1 189 ? 29.062 14.102 51 1 73.19 189 CYS B O 1
ATOM 3462 N N . THR B 1 190 ? 30.391 12.461 51.281 1 78.31 190 THR B N 1
ATOM 3463 C CA . THR B 1 190 ? 30.375 12.586 52.75 1 78.31 190 THR B CA 1
ATOM 3464 C C . THR B 1 190 ? 31.125 13.844 53.188 1 78.31 190 THR B C 1
ATOM 3466 O O . THR B 1 190 ? 30.922 14.336 54.281 1 78.31 190 THR B O 1
ATOM 3469 N N . ASN B 1 191 ? 31.938 14.312 52.281 1 76.44 191 ASN B N 1
ATOM 3470 C CA . ASN B 1 191 ? 32.781 15.445 52.656 1 76.44 191 ASN B CA 1
ATOM 3471 C C . ASN B 1 191 ? 32.125 16.781 52.281 1 76.44 191 ASN B C 1
ATOM 3473 O O . ASN B 1 191 ? 32.062 17.688 53.094 1 76.44 191 ASN B O 1
ATOM 3477 N N . CYS B 1 192 ? 31.609 16.828 51.094 1 76.38 192 CYS B N 1
ATOM 3478 C CA . CYS B 1 192 ? 31.109 18.109 50.594 1 76.38 192 CYS B CA 1
ATOM 3479 C C . CYS B 1 192 ? 29.578 18.109 50.531 1 76.38 192 CYS B C 1
ATOM 3481 O O . CYS B 1 192 ? 28.969 19.125 50.219 1 76.38 192 CYS B O 1
ATOM 3483 N N . TRP B 1 193 ? 29.078 17.094 50.75 1 79.19 193 TRP B N 1
ATOM 3484 C CA . TRP B 1 193 ? 27.641 16.859 50.812 1 79.19 193 TRP B CA 1
ATOM 3485 C C . TRP B 1 193 ? 26.984 17.141 49.469 1 79.19 193 TRP B C 1
ATOM 3487 O O . TRP B 1 193 ? 25.797 17.453 49.406 1 79.19 193 TRP B O 1
ATOM 3497 N N . LYS B 1 194 ? 27.875 17.234 48.562 1 77.88 194 LYS B N 1
ATOM 3498 C CA . LYS B 1 194 ? 27.344 17.422 47.219 1 77.88 194 LYS B CA 1
ATOM 3499 C C . LYS B 1 194 ? 27.562 16.172 46.344 1 77.88 194 LYS B C 1
ATOM 3501 O O . LYS B 1 194 ? 28.281 15.266 46.75 1 77.88 194 LYS B O 1
ATOM 3506 N N . ARG B 1 195 ? 26.859 16.109 45.312 1 75.88 195 ARG B N 1
ATOM 3507 C CA . ARG B 1 195 ? 26.984 14.961 44.438 1 75.88 195 ARG B CA 1
ATOM 3508 C C . ARG B 1 195 ? 28 15.219 43.344 1 75.88 195 ARG B C 1
ATOM 3510 O O . ARG B 1 195 ? 27.875 16.172 42.562 1 75.88 195 ARG B O 1
ATOM 3517 N N . HIS B 1 196 ? 29.109 14.688 43.312 1 73.69 196 HIS B N 1
ATOM 3518 C CA . HIS B 1 196 ? 30.141 14.828 42.281 1 73.69 196 HIS B CA 1
ATOM 3519 C C . HIS B 1 196 ? 30.812 13.492 42 1 73.69 196 HIS B C 1
ATOM 3521 O O . HIS B 1 196 ? 30.672 12.539 42.781 1 73.69 196 HIS B O 1
ATOM 3527 N N . ALA B 1 197 ? 31.328 13.453 40.75 1 69.19 197 ALA B N 1
ATOM 3528 C CA . ALA B 1 197 ? 32.094 12.273 40.375 1 69.19 197 ALA B CA 1
ATOM 3529 C C . ALA B 1 197 ? 33.594 12.477 40.688 1 69.19 197 ALA B C 1
ATOM 3531 O O . ALA B 1 197 ? 34.094 13.594 40.562 1 69.19 197 ALA B O 1
ATOM 3532 N N . GLY B 1 198 ? 34.25 11.438 41.188 1 71.62 198 GLY B N 1
ATOM 3533 C CA . GLY B 1 198 ? 35.656 11.523 41.469 1 71.62 198 GLY B CA 1
ATOM 3534 C C . GLY B 1 198 ? 35.969 11.906 42.906 1 71.62 198 GLY B C 1
ATOM 3535 O O . GLY B 1 198 ? 35.094 11.773 43.781 1 71.62 198 GLY B O 1
ATOM 3536 N N . GLU B 1 199 ? 37.156 12.227 43.219 1 72.75 199 GLU B N 1
ATOM 3537 C CA . GLU B 1 199 ? 37.625 12.547 44.594 1 72.75 199 GLU B CA 1
ATOM 3538 C C . GLU B 1 199 ? 37.062 13.898 45.031 1 72.75 199 GLU B C 1
ATOM 3540 O O . GLU B 1 199 ? 37.062 14.867 44.281 1 72.75 199 GLU B O 1
ATOM 3545 N N . CYS B 1 200 ? 36.469 13.945 46.219 1 72.56 200 CYS B N 1
ATOM 3546 C CA . CYS B 1 200 ? 35.906 15.156 46.812 1 72.56 200 CYS B CA 1
ATOM 3547 C C . CYS B 1 200 ? 37.031 16.141 47.156 1 72.56 200 CYS B C 1
ATOM 3549 O O . CYS B 1 200 ? 37.969 15.781 47.875 1 72.56 200 CYS B O 1
ATOM 3551 N N . ARG B 1 201 ? 37.125 17.156 46.562 1 67.88 201 ARG B N 1
ATOM 3552 C CA . ARG B 1 201 ? 38.188 18.125 46.875 1 67.88 201 ARG B CA 1
ATOM 3553 C C . ARG B 1 201 ? 37.656 19.25 47.75 1 67.88 201 ARG B C 1
ATOM 3555 O O . ARG B 1 201 ? 38.25 20.328 47.812 1 67.88 201 ARG B O 1
ATOM 3562 N N . TYR B 1 202 ? 36.531 18.812 48.219 1 72 202 TYR B N 1
ATOM 3563 C CA . TYR B 1 202 ? 35.969 19.781 49.125 1 72 202 TYR B CA 1
ATOM 3564 C C . TYR B 1 202 ? 36.844 19.984 50.344 1 72 202 TYR B C 1
ATOM 3566 O O . TYR B 1 202 ? 37.281 19.031 50.969 1 72 202 TYR B O 1
ATOM 3574 N N . GLY B 1 203 ? 37.219 21.156 50.625 1 69.44 203 GLY B N 1
ATOM 3575 C CA . GLY B 1 203 ? 38.094 21.453 51.75 1 69.44 203 GLY B CA 1
ATOM 3576 C C . GLY B 1 203 ? 39.562 21.484 51.406 1 69.44 203 GLY B C 1
ATOM 3577 O O . GLY B 1 203 ? 40.406 21.828 52.219 1 69.44 203 GLY B O 1
ATOM 3578 N N . THR B 1 204 ? 39.844 20.797 50.281 1 66.31 204 THR B N 1
ATOM 3579 C CA . THR B 1 204 ? 41.25 20.875 49.906 1 66.31 204 THR B CA 1
ATOM 3580 C C . THR B 1 204 ? 41.531 22.203 49.219 1 66.31 204 THR B C 1
ATOM 3582 O O . THR B 1 204 ? 40.656 22.797 48.562 1 66.31 204 THR B O 1
ATOM 3585 N N . ASN B 1 205 ? 42.156 23.016 49.719 1 64.81 205 ASN B N 1
ATOM 3586 C CA . ASN B 1 205 ? 42.625 24.281 49.125 1 64.81 205 ASN B CA 1
ATOM 3587 C C . ASN B 1 205 ? 43.281 24.047 47.781 1 64.81 205 ASN B C 1
ATOM 3589 O O . ASN B 1 205 ? 44.188 24.781 47.375 1 64.81 205 ASN B O 1
ATOM 3593 N N . GLU B 1 206 ? 42.844 23.031 47.156 1 69.12 206 GLU B N 1
ATOM 3594 C CA . GLU B 1 206 ? 43.5 22.797 45.875 1 69.12 206 GLU B CA 1
ATOM 3595 C C . GLU B 1 206 ? 42.625 23.281 44.719 1 69.12 206 GLU B C 1
ATOM 3597 O O . GLU B 1 206 ? 41.406 23.188 44.75 1 69.12 206 GLU B O 1
ATOM 3602 N N . CYS B 1 207 ? 43.281 23.969 43.812 1 68.19 207 CYS B N 1
ATOM 3603 C CA . CYS B 1 207 ? 42.656 24.453 42.594 1 68.19 207 CYS B CA 1
ATOM 3604 C C . CYS B 1 207 ? 42.031 23.297 41.812 1 68.19 207 CYS B C 1
ATOM 3606 O O . CYS B 1 207 ? 42.656 22.281 41.562 1 68.19 207 CYS B O 1
ATOM 3608 N N . TYR B 1 208 ? 40.906 23.438 41.406 1 71.38 208 TYR B N 1
ATOM 3609 C CA . TYR B 1 208 ? 40.156 22.391 40.688 1 71.38 208 TYR B CA 1
ATOM 3610 C C . TYR B 1 208 ? 40.75 22.172 39.312 1 71.38 208 TYR B C 1
ATOM 3612 O O . TYR B 1 208 ? 40.594 21.094 38.719 1 71.38 208 TYR B O 1
ATOM 3620 N N . SER B 1 209 ? 41.406 23.078 38.719 1 73.44 209 SER B N 1
ATOM 3621 C CA . SER B 1 209 ? 41.969 23.031 37.375 1 73.44 209 SER B CA 1
ATOM 3622 C C . SER B 1 209 ? 43.375 22.406 37.375 1 73.44 209 SER B C 1
ATOM 3624 O O . SER B 1 209 ? 43.656 21.547 36.562 1 73.44 209 SER B O 1
ATOM 3626 N N . CYS B 1 210 ? 44.188 22.875 38.156 1 74.12 210 CYS B N 1
ATOM 3627 C CA . CYS B 1 210 ? 45.594 22.484 38.125 1 74.12 210 CYS B CA 1
ATOM 3628 C C . CYS B 1 210 ? 45.938 21.562 39.281 1 74.12 210 CYS B C 1
ATOM 3630 O O . CYS B 1 210 ? 47.031 21 39.344 1 74.12 210 CYS B O 1
ATOM 3632 N N . GLY B 1 211 ? 45.094 21.469 40.25 1 74.12 211 GLY B N 1
ATOM 3633 C CA . GLY B 1 211 ? 45.281 20.531 41.375 1 74.12 211 GLY B CA 1
ATOM 3634 C C . GLY B 1 211 ? 46.125 21.109 42.469 1 74.12 211 GLY B C 1
ATOM 3635 O O . GLY B 1 211 ? 46.469 20.406 43.438 1 74.12 211 GLY B O 1
ATOM 3636 N N . LYS B 1 212 ? 46.656 22.344 42.406 1 74.62 212 LYS B N 1
ATOM 3637 C CA . LYS B 1 212 ? 47.531 22.953 43.406 1 74.62 212 LYS B CA 1
ATOM 3638 C C . LYS B 1 212 ? 46.719 23.781 44.406 1 74.62 212 LYS B C 1
ATOM 3640 O O . LYS B 1 212 ? 45.656 24.281 44.062 1 74.62 212 LYS B O 1
ATOM 3645 N N . PRO B 1 213 ? 47.344 23.938 45.625 1 74.94 213 PRO B N 1
ATOM 3646 C CA . PRO B 1 213 ? 46.656 24.719 46.656 1 74.94 213 PRO B CA 1
ATOM 3647 C C . PRO B 1 213 ? 46.844 26.219 46.469 1 74.94 213 PRO B C 1
ATOM 3649 O O . PRO B 1 213 ? 47.781 26.656 45.844 1 74.94 213 PRO B O 1
ATOM 3652 N N . GLY B 1 214 ? 45.844 27.109 47 1 73.12 214 GLY B N 1
ATOM 3653 C CA . GLY B 1 214 ? 46.062 28.547 47.125 1 73.12 214 GLY B CA 1
ATOM 3654 C C . GLY B 1 214 ? 45.156 29.375 46.25 1 73.12 214 GLY B C 1
ATOM 3655 O O . GLY B 1 214 ? 45.094 30.609 46.375 1 73.12 214 GLY B O 1
ATOM 3656 N N . HIS B 1 215 ? 44.688 28.672 45.125 1 73.06 215 HIS B N 1
ATOM 3657 C CA . HIS B 1 215 ? 43.844 29.484 44.25 1 73.06 215 HIS B CA 1
ATOM 3658 C C . HIS B 1 215 ? 42.625 28.688 43.781 1 73.06 215 HIS B C 1
ATOM 3660 O O . HIS B 1 215 ? 42.594 27.453 43.906 1 73.06 215 HIS B O 1
ATOM 3666 N N . PHE B 1 216 ? 41.594 29.422 43.406 1 73.31 216 PHE B N 1
ATOM 3667 C CA . PHE B 1 216 ? 40.406 28.812 42.875 1 73.31 216 PHE B CA 1
ATOM 3668 C C . PHE B 1 216 ? 40.5 28.641 41.344 1 73.31 216 PHE B C 1
ATOM 3670 O O . PHE B 1 216 ? 41.25 29.359 40.688 1 73.31 216 PHE B O 1
ATOM 3677 N N . ALA B 1 217 ? 39.875 27.609 40.75 1 74.25 217 ALA B N 1
ATOM 3678 C CA . ALA B 1 217 ? 39.938 27.266 39.344 1 74.25 217 ALA B CA 1
ATOM 3679 C C . ALA B 1 217 ? 39.781 28.5 38.469 1 74.25 217 ALA B C 1
ATOM 3681 O O . ALA B 1 217 ? 40.438 28.625 37.438 1 74.25 217 ALA B O 1
ATOM 3682 N N . ARG B 1 218 ? 38.906 29.391 38.812 1 76.88 218 ARG B N 1
ATOM 3683 C CA . ARG B 1 218 ? 38.625 30.609 38.031 1 76.88 218 ARG B CA 1
ATOM 3684 C C . ARG B 1 218 ? 39.844 31.516 38 1 76.88 218 ARG B C 1
ATOM 3686 O O . ARG B 1 218 ? 40 32.312 37.094 1 76.88 218 ARG B O 1
ATOM 3693 N N . GLU B 1 219 ? 40.656 31.328 38.938 1 75.12 219 GLU B N 1
ATOM 3694 C CA . GLU B 1 219 ? 41.875 32.125 39.062 1 75.12 219 GLU B CA 1
ATOM 3695 C C . GLU B 1 219 ? 43.094 31.359 38.594 1 75.12 219 GLU B C 1
ATOM 3697 O O . GLU B 1 219 ? 44.219 31.859 38.719 1 75.12 219 GLU B O 1
ATOM 3702 N N . CYS B 1 220 ? 42.875 30.188 38.219 1 71.81 220 CYS B N 1
ATOM 3703 C CA . CYS B 1 220 ? 43.969 29.312 37.812 1 71.81 220 CYS B CA 1
ATOM 3704 C C . CYS B 1 220 ? 44.531 29.75 36.469 1 71.81 220 CYS B C 1
ATOM 3706 O O . CYS B 1 220 ? 43.781 29.922 35.5 1 71.81 220 CYS B O 1
ATOM 3708 N N . ARG B 1 221 ? 45.562 30.328 36.469 1 72.5 221 ARG B N 1
ATOM 3709 C CA . ARG B 1 221 ? 46.281 30.75 35.25 1 72.5 221 ARG B CA 1
ATOM 3710 C C . ARG B 1 221 ? 46.906 29.562 34.531 1 72.5 221 ARG B C 1
ATOM 3712 O O . ARG B 1 221 ? 47.719 29.734 33.625 1 72.5 221 ARG B O 1
ATOM 3719 N N . SER B 1 222 ? 46.656 28.422 34.875 1 59.06 222 SER B N 1
ATOM 3720 C CA . SER B 1 222 ? 47.281 27.328 34.125 1 59.06 222 SER B CA 1
ATOM 3721 C C . SER B 1 222 ? 46.562 27.031 32.812 1 59.06 222 SER B C 1
ATOM 3723 O O . SER B 1 222 ? 45.375 26.672 32.844 1 59.06 222 SER B O 1
ATOM 3725 N N . ASP B 1 223 ? 46.531 27.812 31.75 1 48.66 223 ASP B N 1
ATOM 3726 C CA . ASP B 1 223 ? 46.219 27.359 30.406 1 48.66 223 ASP B CA 1
ATOM 3727 C C . ASP B 1 223 ? 46.969 26.094 30.062 1 48.66 223 ASP B C 1
ATOM 3729 O O . ASP B 1 223 ? 48.188 25.969 30.359 1 48.66 223 ASP B O 1
#

Solvent-accessible surface area (backbone atoms only — not comparable to full-atom values): 25501 Å² total; per-residue (Å²): 115,68,61,76,68,70,56,72,67,47,69,59,73,86,37,46,66,54,50,53,50,48,54,54,50,52,52,51,44,35,59,74,66,63,56,54,69,83,47,47,41,61,54,52,57,71,32,42,30,70,70,55,40,52,51,49,53,52,50,40,67,73,65,30,66,72,52,59,69,68,44,45,48,71,56,50,50,52,57,50,32,58,71,50,48,31,67,70,54,51,53,49,51,51,47,51,50,53,66,53,52,45,52,93,90,50,53,59,68,58,41,49,53,56,48,49,55,45,47,45,47,54,66,70,65,41,51,73,70,52,47,53,41,51,54,54,47,71,19,40,47,66,87,47,42,73,72,59,53,76,86,36,62,77,45,61,67,51,29,52,51,50,50,44,51,48,50,53,51,52,51,51,52,52,50,53,52,54,51,50,49,53,52,67,67,33,60,60,34,91,82,64,65,41,58,62,86,76,82,81,56,63,88,48,58,40,12,79,72,80,64,45,68,86,46,52,45,92,69,53,76,78,123,116,68,62,73,67,72,56,71,68,48,67,58,75,86,37,45,64,54,49,54,51,47,55,54,48,50,52,52,44,36,60,74,67,64,56,55,68,84,46,48,41,62,54,52,57,71,32,42,30,70,71,54,40,53,50,48,52,51,48,38,70,73,65,31,66,71,53,60,70,68,43,43,48,70,56,50,51,52,55,50,33,58,71,50,49,31,67,72,55,51,52,48,51,52,47,49,50,53,67,52,54,46,53,94,88,52,52,59,69,59,41,50,52,56,48,52,55,45,45,44,45,52,66,69,66,40,51,72,71,52,46,52,41,50,54,56,47,71,20,40,46,67,88,46,41,73,71,59,52,76,86,37,62,76,44,61,68,50,30,52,51,48,49,43,51,47,49,53,51,52,53,52,52,52,51,53,53,53,52,52,49,54,52,67,67,36,62,59,35,88,81,62,65,40,60,62,85,76,82,80,56,61,87,48,56,40,12,78,74,79,63,46,68,86,46,52,46,92,67,51,77,77,123